Protein AF-A0A6A6LAN2-F1 (afdb_monomer_lite)

Sequence (457 aa):
MIPRRVISSISSLQVLKMYHAGIFADKTREDSVLWEDNMLTEELQCLEHLNELSSTIRGVSNLQSFISTRTSLNCTRVIRLELFTGPQSLNIWWLLNMKNLDFLDIIGEDNPEGLGVDVVMEEIETHDAAGGLGNSMSSRETCFNSLHTLTLTKNLRLRDLTWLILAPNLKKLQVTFNKHIEEIISVEKLDDAQARDENFNPFLKLQYLTLVDLPELKSIYPKALSFPFLEKIILCDCPQLKKLPLNSSSANGGKVEIEAGEQWWKDIEWEDDSTKTTFQPCDVPYLDRYWSLKLANYGVVLCGQMLHLALDGVLDCNPCALPIAACVAFCFDFILRCFIQVLCRKTMDEAKEVVKHILLAKFKGGIPSDQNEKIIKGYANFAIYLIEPMKAFHWGTNVSIENLHQGFTHVFESTFESTEGVAEYVSHPAHVEFANLFLAAVEKVIVIDYKPTAVRL

pLDDT: mean 71.9, std 19.23, range [26.77, 95.69]

Structure (mmCIF, N/CA/C/O backbone):
data_AF-A0A6A6LAN2-F1
#
_entry.id   AF-A0A6A6LAN2-F1
#
loop_
_atom_site.group_PDB
_atom_site.id
_atom_site.type_symbol
_atom_site.label_atom_id
_atom_site.label_alt_id
_atom_site.label_comp_id
_atom_site.label_asym_id
_atom_site.label_entity_id
_atom_site.label_seq_id
_atom_site.pdbx_PDB_ins_code
_atom_site.Cartn_x
_atom_site.Cartn_y
_atom_site.Cartn_z
_atom_site.occupancy
_atom_site.B_iso_or_equiv
_atom_site.auth_seq_id
_atom_site.auth_comp_id
_atom_site.auth_asym_id
_atom_site.auth_atom_id
_atom_site.pdbx_PDB_model_num
ATOM 1 N N . MET A 1 1 ? 12.908 -15.482 -22.866 1.00 60.97 1 MET A N 1
ATOM 2 C CA . MET A 1 1 ? 14.122 -14.681 -23.138 1.00 60.97 1 MET A CA 1
ATOM 3 C C . MET A 1 1 ? 13.828 -13.783 -24.329 1.00 60.97 1 MET A C 1
ATOM 5 O O . MET A 1 1 ? 13.158 -14.258 -25.239 1.00 60.97 1 MET A O 1
ATOM 9 N N . ILE A 1 2 ? 14.256 -12.518 -24.302 1.00 67.69 2 ILE A N 1
ATOM 10 C CA . ILE A 1 2 ? 14.129 -11.593 -25.439 1.00 67.69 2 ILE A CA 1
ATOM 11 C C . ILE A 1 2 ? 15.522 -11.478 -26.068 1.00 67.69 2 ILE A C 1
ATOM 13 O O . ILE A 1 2 ? 16.422 -10.978 -25.390 1.00 67.69 2 ILE A O 1
ATOM 17 N N . PRO A 1 3 ? 15.725 -11.982 -27.300 1.00 72.00 3 PRO A N 1
ATOM 18 C CA . PRO A 1 3 ? 16.990 -11.828 -28.007 1.00 72.00 3 PRO A CA 1
ATOM 19 C C . PRO A 1 3 ? 17.287 -10.363 -28.325 1.00 72.00 3 PRO A C 1
ATOM 21 O O . PRO A 1 3 ? 16.374 -9.546 -28.484 1.00 72.00 3 PRO A O 1
ATOM 24 N N . ARG A 1 4 ? 18.571 -10.052 -28.493 1.00 77.06 4 ARG A N 1
ATOM 25 C CA . ARG A 1 4 ? 19.013 -8.738 -28.963 1.00 77.06 4 ARG A CA 1
ATOM 26 C C . ARG A 1 4 ? 18.413 -8.419 -30.339 1.00 77.06 4 ARG A C 1
ATOM 28 O O . ARG A 1 4 ? 18.132 -9.305 -31.145 1.00 77.06 4 ARG A O 1
ATOM 35 N N . ARG A 1 5 ? 18.244 -7.133 -30.607 1.00 80.38 5 ARG A N 1
ATOM 36 C CA . ARG A 1 5 ? 17.658 -6.490 -31.788 1.00 80.38 5 ARG A CA 1
ATOM 37 C C . ARG A 1 5 ? 16.166 -6.712 -32.004 1.00 80.38 5 ARG A C 1
ATOM 39 O O . ARG A 1 5 ? 15.613 -6.190 -32.966 1.00 80.38 5 ARG A O 1
ATOM 46 N N . VAL A 1 6 ? 15.493 -7.468 -31.137 1.00 84.25 6 VAL A N 1
ATOM 47 C CA . VAL A 1 6 ? 14.056 -7.722 -31.290 1.00 84.25 6 VAL A CA 1
ATOM 48 C C . VAL A 1 6 ? 13.247 -6.473 -30.966 1.00 84.25 6 VAL A C 1
ATOM 50 O O . VAL A 1 6 ? 12.374 -6.110 -31.746 1.00 84.25 6 VAL A O 1
ATOM 53 N N . ILE A 1 7 ? 13.549 -5.790 -29.861 1.00 83.56 7 ILE A N 1
ATOM 54 C CA . ILE A 1 7 ? 12.800 -4.599 -29.441 1.00 83.56 7 ILE A CA 1
ATOM 55 C C . ILE A 1 7 ? 13.065 -3.454 -30.424 1.00 83.56 7 ILE A C 1
ATOM 57 O O . ILE A 1 7 ? 12.125 -2.895 -30.982 1.00 83.56 7 ILE A O 1
ATOM 61 N N . SER A 1 8 ? 14.335 -3.180 -30.717 1.00 84.94 8 SER A N 1
ATOM 62 C CA . SER A 1 8 ? 14.766 -2.138 -31.657 1.00 84.94 8 SER A CA 1
ATOM 63 C C . SER A 1 8 ? 14.310 -2.370 -33.104 1.00 84.94 8 SER A C 1
ATOM 65 O O . SER A 1 8 ? 14.190 -1.406 -33.857 1.00 84.94 8 SER A O 1
ATOM 67 N N . SER A 1 9 ? 13.984 -3.608 -33.506 1.00 86.31 9 SER A N 1
ATOM 68 C CA . SER A 1 9 ? 13.409 -3.879 -34.836 1.00 86.31 9 SER A CA 1
ATOM 69 C C . SER A 1 9 ? 11.991 -3.326 -35.027 1.00 86.31 9 SER A C 1
ATOM 71 O O . SER A 1 9 ? 11.532 -3.190 -36.162 1.00 86.31 9 SER A O 1
ATOM 73 N N . ILE A 1 10 ? 11.296 -2.979 -33.939 1.00 86.81 10 ILE A N 1
ATOM 74 C CA . ILE A 1 10 ? 9.908 -2.510 -33.958 1.00 86.81 10 ILE A CA 1
ATOM 75 C C . ILE A 1 10 ? 9.891 -0.983 -33.813 1.00 86.81 10 ILE A C 1
ATOM 77 O O . ILE A 1 10 ? 9.423 -0.437 -32.819 1.00 86.81 10 ILE A O 1
ATOM 81 N N . SER A 1 11 ? 10.399 -0.263 -34.813 1.00 83.81 11 SER A N 1
ATOM 82 C CA . SER A 1 11 ? 10.561 1.202 -34.753 1.00 83.81 11 SER A CA 1
ATOM 83 C C . SER A 1 11 ? 9.256 1.985 -34.536 1.00 83.81 11 SER A C 1
ATOM 85 O O . SER A 1 11 ? 9.279 3.090 -34.000 1.00 83.81 11 SER A O 1
ATOM 87 N N . SER A 1 12 ? 8.102 1.414 -34.897 1.00 87.06 12 SER A N 1
ATOM 88 C CA . SER A 1 12 ? 6.777 2.010 -34.679 1.00 87.06 12 SER A CA 1
ATOM 89 C C . SER A 1 12 ? 6.185 1.734 -33.289 1.00 87.06 12 SER A C 1
ATOM 91 O O . SER A 1 12 ? 5.010 2.028 -33.062 1.00 87.06 12 SER A O 1
ATOM 93 N N . LEU A 1 13 ? 6.935 1.104 -32.379 1.00 88.75 13 LEU A N 1
ATOM 94 C CA . LEU A 1 13 ? 6.432 0.702 -31.069 1.00 88.75 13 LEU A CA 1
ATOM 95 C C . LEU A 1 13 ? 6.137 1.925 -30.192 1.00 88.75 13 LEU A C 1
ATOM 97 O O . LEU A 1 13 ? 7.026 2.712 -29.880 1.00 88.75 13 LEU A O 1
ATOM 101 N N . GLN A 1 14 ? 4.880 2.052 -29.766 1.00 88.62 14 GLN A N 1
ATOM 102 C CA . GLN A 1 14 ? 4.420 3.161 -28.921 1.00 88.62 14 GLN A CA 1
ATOM 103 C C . GLN A 1 14 ? 4.269 2.780 -27.448 1.00 88.62 14 GLN A C 1
ATOM 105 O O . GLN A 1 14 ? 4.411 3.634 -26.574 1.00 88.62 14 GLN A O 1
ATOM 110 N N . VAL A 1 15 ? 3.981 1.507 -27.172 1.00 89.81 15 VAL A N 1
ATOM 111 C CA . VAL A 1 15 ? 3.736 0.986 -25.826 1.00 89.81 15 VAL A CA 1
ATOM 112 C C . VAL A 1 15 ? 4.553 -0.280 -25.635 1.00 89.81 15 VAL A C 1
ATOM 114 O O . VAL A 1 15 ? 4.394 -1.240 -26.388 1.00 89.81 15 VAL A O 1
ATOM 117 N N . LEU A 1 16 ? 5.397 -0.298 -24.609 1.00 86.50 16 LEU A N 1
ATOM 118 C CA . LEU A 1 16 ? 6.207 -1.452 -24.246 1.00 86.50 16 LEU A CA 1
ATOM 119 C C . LEU A 1 16 ? 6.018 -1.783 -22.767 1.00 86.50 16 LEU A C 1
ATOM 121 O O . LEU A 1 16 ? 6.473 -1.055 -21.885 1.00 86.50 16 LEU A O 1
ATOM 125 N N . LYS A 1 17 ? 5.350 -2.909 -22.493 1.00 85.75 17 LYS A N 1
ATOM 126 C CA . LYS A 1 17 ? 5.075 -3.363 -21.127 1.00 85.75 17 LYS A CA 1
ATOM 127 C C . LYS A 1 17 ? 5.883 -4.602 -20.762 1.00 85.75 17 LYS A C 1
ATOM 129 O O . LYS A 1 17 ? 5.552 -5.707 -21.171 1.00 85.75 17 LYS A O 1
ATOM 134 N N . MET A 1 18 ? 6.936 -4.406 -19.976 1.00 81.06 18 MET A N 1
ATOM 135 C CA . MET A 1 18 ? 7.853 -5.444 -19.489 1.00 81.06 18 MET A CA 1
ATOM 136 C C . MET A 1 18 ? 7.925 -5.507 -17.954 1.00 81.06 18 MET A C 1
ATOM 138 O O . MET A 1 18 ? 8.922 -5.941 -17.378 1.00 81.06 18 MET A O 1
ATOM 142 N N . TYR A 1 19 ? 6.869 -5.082 -17.260 1.00 71.12 19 TYR A N 1
ATOM 143 C CA . TYR A 1 19 ? 6.739 -5.291 -15.817 1.00 71.12 19 TYR A CA 1
ATOM 144 C C . TYR A 1 19 ? 6.696 -6.801 -15.508 1.00 71.12 19 TYR A C 1
ATOM 146 O O . TYR A 1 19 ? 5.945 -7.530 -16.150 1.00 71.12 19 TYR A O 1
ATOM 154 N N . HIS A 1 20 ? 7.514 -7.277 -14.559 1.00 67.25 20 HIS A N 1
ATOM 155 C CA . HIS A 1 20 ? 7.773 -8.705 -14.266 1.00 67.25 20 HIS A CA 1
ATOM 156 C C . HIS A 1 20 ? 8.582 -9.486 -15.321 1.00 67.25 20 HIS A C 1
ATOM 158 O O . HIS A 1 20 ? 8.758 -10.703 -15.187 1.00 67.25 20 HIS A O 1
ATOM 164 N N . ALA A 1 21 ? 9.117 -8.838 -16.358 1.00 64.44 21 ALA A N 1
ATOM 165 C CA . ALA A 1 21 ? 9.914 -9.547 -17.350 1.00 64.44 21 ALA A CA 1
ATOM 166 C C . ALA A 1 21 ? 11.238 -10.065 -16.744 1.00 64.44 21 ALA A C 1
ATOM 168 O O . ALA A 1 21 ? 11.996 -9.336 -16.101 1.00 64.44 21 ALA A O 1
ATOM 169 N N . GLY A 1 22 ? 11.536 -11.350 -16.965 1.00 58.09 22 GLY A N 1
ATOM 170 C CA . GLY A 1 22 ? 12.807 -11.973 -16.569 1.00 58.09 22 GLY A CA 1
ATOM 171 C C . GLY A 1 22 ? 12.880 -12.533 -15.143 1.00 58.09 22 GLY A C 1
ATOM 172 O O . GLY A 1 22 ? 13.925 -13.063 -14.789 1.00 58.09 22 GLY A O 1
ATOM 173 N N . ILE A 1 23 ? 11.794 -12.487 -14.357 1.00 55.34 23 ILE A N 1
ATOM 174 C CA . ILE A 1 23 ? 11.765 -12.958 -12.952 1.00 55.34 23 ILE A CA 1
ATOM 175 C C . ILE A 1 23 ? 12.111 -14.451 -12.797 1.00 55.34 23 ILE A C 1
ATOM 177 O O . ILE A 1 23 ? 12.684 -14.846 -11.789 1.00 55.34 23 ILE A O 1
ATOM 181 N N . PHE A 1 24 ? 11.803 -15.277 -13.801 1.00 48.34 24 PHE A N 1
ATOM 182 C CA . PHE A 1 24 ? 12.062 -16.727 -13.794 1.00 48.34 24 PHE A CA 1
ATOM 183 C C . PHE A 1 24 ? 13.128 -17.164 -14.811 1.00 48.34 24 PHE A C 1
ATOM 185 O O . PHE A 1 24 ? 13.212 -18.341 -15.152 1.00 48.34 24 PHE A O 1
ATOM 192 N N . ALA A 1 25 ? 13.882 -16.222 -15.384 1.00 47.53 25 ALA A N 1
ATOM 193 C CA . ALA A 1 25 ? 14.879 -16.547 -16.397 1.00 47.53 25 ALA A CA 1
ATOM 194 C C . ALA A 1 25 ? 16.178 -17.022 -15.727 1.00 47.53 25 ALA A C 1
ATOM 196 O O . ALA A 1 25 ? 16.702 -16.342 -14.849 1.00 47.53 25 ALA A O 1
ATOM 197 N N . ASP A 1 26 ? 16.663 -18.186 -16.156 1.00 43.47 26 ASP A N 1
ATOM 198 C CA . ASP A 1 26 ? 17.915 -18.807 -15.725 1.00 43.47 26 ASP A CA 1
ATOM 199 C C . ASP A 1 26 ? 19.107 -17.827 -15.833 1.00 43.47 26 ASP A C 1
ATOM 201 O O . ASP A 1 26 ? 19.343 -17.249 -16.897 1.00 43.47 26 ASP A O 1
ATOM 205 N N . LYS A 1 27 ? 19.846 -17.648 -14.725 1.00 49.53 27 LYS A N 1
ATOM 206 C CA . LYS A 1 27 ? 21.052 -16.799 -14.600 1.00 49.53 27 LYS A CA 1
ATOM 207 C C . LYS A 1 27 ? 22.216 -17.254 -15.488 1.00 49.53 27 LYS A C 1
ATOM 209 O O . LYS A 1 27 ? 23.208 -16.543 -15.591 1.00 49.53 27 LYS A O 1
ATOM 214 N N . THR A 1 28 ? 22.134 -18.442 -16.082 1.00 44.25 28 THR A N 1
ATOM 215 C CA . THR A 1 28 ? 23.261 -19.091 -16.769 1.00 44.25 28 THR A CA 1
ATOM 216 C C . THR A 1 28 ? 23.384 -18.765 -18.259 1.00 44.25 28 THR A C 1
ATOM 218 O O . THR A 1 28 ? 24.295 -19.273 -18.909 1.00 44.25 28 THR A O 1
ATOM 221 N N . ARG A 1 29 ? 22.500 -17.934 -18.835 1.00 46.06 29 ARG A N 1
ATOM 222 C CA . ARG A 1 29 ? 22.550 -17.587 -20.267 1.00 46.06 29 ARG A CA 1
ATOM 223 C C . ARG A 1 29 ? 22.794 -16.100 -20.510 1.00 46.06 29 ARG A C 1
ATOM 225 O O . ARG A 1 29 ? 21.891 -15.287 -20.328 1.00 46.06 29 ARG A O 1
ATOM 232 N N . GLU A 1 30 ? 23.996 -15.807 -20.997 1.00 49.59 30 GLU A N 1
ATOM 233 C CA . GLU A 1 30 ? 24.526 -14.466 -21.287 1.00 49.59 30 GLU A CA 1
ATOM 234 C C . GLU A 1 30 ? 23.704 -13.708 -22.365 1.00 49.59 30 GLU A C 1
ATOM 236 O O . GLU A 1 30 ? 23.537 -12.506 -22.275 1.00 49.59 30 GLU A O 1
ATOM 241 N N . ASP A 1 31 ? 22.993 -14.373 -23.283 1.00 50.72 31 ASP A N 1
ATOM 242 C CA . ASP A 1 31 ? 22.358 -13.704 -24.445 1.00 50.72 31 ASP A CA 1
ATOM 243 C C . ASP A 1 31 ? 20.971 -13.034 -24.224 1.00 50.72 31 ASP A C 1
ATOM 245 O O . ASP A 1 31 ? 20.177 -12.895 -25.165 1.00 50.72 31 ASP A O 1
ATOM 249 N N . SER A 1 32 ? 20.594 -12.657 -22.998 1.00 56.25 32 SER A N 1
ATOM 250 C CA . SER A 1 32 ? 19.271 -12.066 -22.716 1.00 56.25 32 SER A CA 1
ATOM 251 C C . SER A 1 32 ? 19.343 -10.567 -22.431 1.00 56.25 32 SER A C 1
ATOM 253 O O . SER A 1 32 ? 19.933 -10.149 -21.439 1.00 56.25 32 SER A O 1
ATOM 255 N N . VAL A 1 33 ? 18.571 -9.775 -23.191 1.00 58.28 33 VAL A N 1
ATOM 256 C CA . VAL A 1 33 ? 18.427 -8.306 -23.040 1.00 58.28 33 VAL A CA 1
ATOM 257 C C . VAL A 1 33 ? 18.047 -7.867 -21.613 1.00 58.28 33 VAL A C 1
ATOM 259 O O . VAL A 1 33 ? 18.281 -6.731 -21.218 1.00 58.28 33 VAL A O 1
ATOM 262 N N . LEU A 1 34 ? 17.444 -8.768 -20.832 1.00 59.12 34 LEU A N 1
ATOM 263 C CA . LEU A 1 34 ? 16.975 -8.520 -19.463 1.00 59.12 34 LEU A CA 1
ATOM 264 C C . LEU A 1 34 ? 18.003 -8.845 -18.357 1.00 59.12 34 LEU A C 1
ATOM 266 O O . LEU A 1 34 ? 17.667 -8.687 -17.181 1.00 59.12 34 LEU A O 1
ATOM 270 N N . TRP A 1 35 ? 19.177 -9.377 -18.710 1.00 56.53 35 TRP A N 1
ATOM 271 C CA . TRP A 1 35 ? 20.196 -9.863 -17.766 1.00 56.53 35 TRP A CA 1
ATOM 272 C C . TRP A 1 35 ? 21.576 -9.254 -17.998 1.00 56.53 35 TRP A C 1
ATOM 274 O O . TRP A 1 35 ? 22.286 -9.022 -17.026 1.00 56.53 35 TRP A O 1
ATOM 284 N N . GLU A 1 36 ? 21.942 -8.976 -19.248 1.00 60.91 36 GLU A N 1
ATOM 285 C CA . GLU A 1 36 ? 23.180 -8.260 -19.544 1.00 60.91 36 GLU A CA 1
ATOM 286 C C . GLU A 1 36 ? 23.041 -6.762 -19.265 1.00 60.91 36 GLU A C 1
ATOM 288 O O . GLU A 1 36 ? 22.057 -6.119 -19.656 1.00 60.91 36 GLU A O 1
ATOM 293 N N . ASP A 1 37 ? 24.061 -6.208 -18.611 1.00 59.22 37 ASP A N 1
ATOM 294 C CA . ASP A 1 37 ? 24.141 -4.788 -18.300 1.00 59.22 37 ASP A CA 1
ATOM 295 C C . ASP A 1 37 ? 23.980 -3.947 -19.575 1.00 59.22 37 ASP A C 1
ATOM 297 O O . ASP A 1 37 ? 24.558 -4.233 -20.624 1.00 59.22 37 ASP A O 1
ATOM 301 N N . ASN A 1 38 ? 23.188 -2.879 -19.483 1.00 64.00 38 ASN A N 1
ATOM 302 C CA . ASN A 1 38 ? 22.954 -1.890 -20.547 1.00 64.00 38 ASN A CA 1
ATOM 303 C C . ASN A 1 38 ? 22.250 -2.382 -21.828 1.00 64.00 38 ASN A C 1
ATOM 305 O O . ASN A 1 38 ? 21.823 -1.537 -22.613 1.00 64.00 38 ASN A O 1
ATOM 309 N N . MET A 1 39 ? 22.041 -3.686 -22.042 1.00 70.94 39 MET A N 1
ATOM 310 C CA . MET A 1 39 ? 21.396 -4.206 -23.261 1.00 70.94 39 MET A CA 1
ATOM 311 C C . MET A 1 39 ? 19.983 -3.655 -23.466 1.00 70.94 39 MET A C 1
ATOM 313 O O . MET A 1 39 ? 19.618 -3.237 -24.565 1.00 70.94 39 MET A O 1
ATOM 317 N N . LEU A 1 40 ? 19.175 -3.622 -22.403 1.00 75.38 40 LEU A N 1
ATOM 318 C CA . LEU A 1 40 ? 17.833 -3.049 -22.475 1.00 75.38 40 LEU A CA 1
ATOM 319 C C . LEU A 1 40 ? 17.881 -1.561 -22.839 1.00 75.38 40 LEU A C 1
ATOM 321 O O . LEU A 1 40 ? 17.081 -1.089 -23.643 1.00 75.38 40 LEU A O 1
ATOM 325 N N . THR A 1 41 ? 18.832 -0.832 -22.261 1.00 76.62 41 THR A N 1
ATOM 326 C CA . THR A 1 41 ? 19.043 0.588 -22.537 1.00 76.62 41 THR A CA 1
ATOM 327 C C . THR A 1 41 ? 19.373 0.817 -24.015 1.00 76.62 41 THR A C 1
ATOM 329 O O . THR A 1 41 ? 18.794 1.710 -24.629 1.00 76.62 41 THR A O 1
ATOM 332 N N . GLU A 1 42 ? 20.241 -0.008 -24.607 1.00 80.31 42 GLU A N 1
ATOM 333 C CA . GLU A 1 42 ? 20.589 0.059 -26.034 1.00 80.31 42 GLU A CA 1
ATOM 334 C C . GLU A 1 42 ? 19.377 -0.185 -26.945 1.00 80.31 42 GLU A C 1
ATOM 336 O O . GLU A 1 42 ? 19.156 0.568 -27.892 1.00 80.31 42 GLU A O 1
ATOM 341 N N . GLU A 1 43 ? 18.552 -1.193 -26.648 1.00 82.00 43 GLU A N 1
ATOM 342 C CA . GLU A 1 43 ? 17.347 -1.486 -27.436 1.00 82.00 43 GLU A CA 1
ATOM 343 C C . GLU A 1 43 ? 16.325 -0.339 -27.398 1.00 82.00 43 GLU A C 1
ATOM 345 O O . GLU A 1 43 ? 15.712 -0.008 -28.415 1.00 82.00 43 GLU A O 1
ATOM 350 N N . LEU A 1 44 ? 16.133 0.267 -26.222 1.00 83.06 44 LEU A N 1
ATOM 351 C CA . LEU A 1 44 ? 15.155 1.336 -26.008 1.00 83.06 44 LEU A CA 1
ATOM 352 C C . LEU A 1 44 ? 15.562 2.658 -26.669 1.00 83.06 44 LEU A C 1
ATOM 354 O O . LEU A 1 44 ? 14.692 3.459 -27.012 1.00 83.06 44 LEU A O 1
ATOM 358 N N . GLN A 1 45 ? 16.859 2.908 -26.868 1.00 82.00 45 GLN A N 1
ATOM 359 C CA . GLN A 1 45 ? 17.340 4.110 -27.563 1.00 82.00 45 GLN A CA 1
ATOM 360 C C . GLN A 1 45 ? 16.914 4.152 -29.035 1.00 82.00 45 GLN A C 1
ATOM 362 O O . GLN A 1 45 ? 16.752 5.237 -29.587 1.00 82.00 45 GLN A O 1
ATOM 367 N N . CYS A 1 46 ? 16.699 2.995 -29.666 1.00 81.62 46 CYS A N 1
ATOM 368 C CA . CYS A 1 46 ? 16.279 2.910 -31.064 1.00 81.62 46 CYS A CA 1
ATOM 369 C C . CYS A 1 46 ? 14.780 3.192 -31.281 1.00 81.62 46 CYS A C 1
ATOM 371 O O . CYS A 1 46 ? 14.330 3.246 -32.425 1.00 81.62 46 CYS A O 1
ATOM 373 N N . LEU A 1 47 ? 13.992 3.342 -30.211 1.00 83.19 47 LEU A N 1
ATOM 374 C CA . LEU A 1 47 ? 12.542 3.518 -30.286 1.00 83.19 47 LEU A CA 1
ATOM 375 C C . LEU A 1 47 ? 12.146 4.997 -30.196 1.00 83.19 47 LEU A C 1
ATOM 377 O O . LEU A 1 47 ? 11.877 5.525 -29.119 1.00 83.19 47 LEU A O 1
ATOM 381 N N . GLU A 1 48 ? 12.057 5.665 -31.345 1.00 82.94 48 GLU A N 1
ATOM 382 C CA . GLU A 1 48 ? 11.739 7.101 -31.424 1.00 82.94 48 GLU A CA 1
ATOM 383 C C . GLU A 1 48 ? 10.272 7.441 -31.093 1.00 82.94 48 GLU A C 1
ATOM 385 O O . GLU A 1 48 ? 9.961 8.581 -30.746 1.00 82.94 48 GLU A O 1
ATOM 390 N N . HIS A 1 49 ? 9.360 6.466 -31.183 1.00 85.25 49 HIS A N 1
ATOM 391 C CA . HIS A 1 49 ? 7.915 6.662 -30.992 1.00 85.25 49 HIS A CA 1
ATOM 392 C C . HIS A 1 49 ? 7.370 6.111 -29.668 1.00 85.25 49 HIS A C 1
ATOM 394 O O . HIS A 1 49 ? 6.152 6.093 -29.467 1.00 85.25 49 HIS A O 1
ATOM 400 N N . LEU A 1 50 ? 8.248 5.658 -28.770 1.00 85.44 50 LEU A N 1
ATOM 401 C CA . LEU A 1 50 ? 7.840 5.050 -27.510 1.00 85.44 50 LEU A CA 1
ATOM 402 C C . LEU A 1 50 ? 7.270 6.108 -26.554 1.00 85.44 50 LEU A C 1
ATOM 404 O O . LEU A 1 50 ? 7.974 7.018 -26.121 1.00 85.44 50 LEU A O 1
ATOM 408 N N . ASN A 1 51 ? 5.999 5.951 -26.189 1.00 86.81 51 ASN A N 1
ATOM 409 C CA . ASN A 1 51 ? 5.257 6.880 -25.332 1.00 86.81 51 ASN A CA 1
ATOM 410 C C . ASN A 1 51 ? 4.971 6.308 -23.939 1.00 86.81 51 ASN A C 1
ATOM 412 O O . ASN A 1 51 ? 4.804 7.067 -22.984 1.00 86.81 51 ASN A O 1
ATOM 416 N N . GLU A 1 52 ? 4.913 4.981 -23.818 1.00 89.75 52 GLU A N 1
ATOM 417 C CA . GLU A 1 52 ? 4.643 4.287 -22.561 1.00 89.75 52 GLU A CA 1
ATOM 418 C C . GLU A 1 52 ? 5.596 3.107 -22.378 1.00 89.75 52 GLU A C 1
ATOM 420 O O . GLU A 1 52 ? 5.644 2.194 -23.205 1.00 89.75 52 GLU A O 1
ATOM 425 N N . LEU A 1 53 ? 6.322 3.118 -21.261 1.00 89.19 53 LEU A N 1
ATOM 426 C CA . LEU A 1 53 ? 7.238 2.060 -20.858 1.00 89.19 53 LEU A CA 1
ATOM 427 C C . LEU A 1 53 ? 6.935 1.598 -19.428 1.00 89.19 53 LEU A C 1
ATOM 429 O O . LEU A 1 53 ? 6.858 2.407 -18.501 1.00 89.19 53 LEU A O 1
ATOM 433 N N . SER A 1 54 ? 6.811 0.282 -19.245 1.00 87.44 54 SER A N 1
ATOM 434 C CA . SER A 1 54 ? 6.935 -0.363 -17.933 1.00 87.44 54 SER A CA 1
ATOM 435 C C . SER A 1 54 ? 8.112 -1.327 -17.954 1.00 87.44 54 SER A C 1
ATOM 437 O O . SER A 1 54 ? 8.153 -2.179 -18.845 1.00 87.44 54 SER A O 1
ATOM 439 N N . SER A 1 55 ? 9.018 -1.264 -16.983 1.00 85.12 55 SER A N 1
ATOM 440 C CA . SER A 1 55 ? 10.196 -2.137 -16.970 1.00 85.12 55 SER A CA 1
ATOM 441 C C . SER A 1 55 ? 10.557 -2.653 -15.579 1.00 85.12 55 SER A C 1
ATOM 443 O O . SER A 1 55 ? 10.126 -2.118 -14.560 1.00 85.12 55 SER A O 1
ATOM 445 N N . THR A 1 56 ? 11.344 -3.727 -15.548 1.00 83.00 56 THR A N 1
ATOM 446 C CA . THR A 1 56 ? 12.002 -4.264 -14.353 1.00 83.00 56 THR A CA 1
ATOM 447 C C . THR A 1 56 ? 13.510 -4.103 -14.526 1.00 83.00 56 THR A C 1
ATOM 449 O O . THR A 1 56 ? 14.073 -4.604 -15.496 1.00 83.00 56 THR A O 1
ATOM 452 N N . ILE A 1 57 ? 14.146 -3.383 -13.606 1.00 82.75 57 ILE A N 1
ATOM 453 C CA . ILE A 1 57 ? 15.575 -3.068 -13.605 1.00 82.75 57 ILE A CA 1
ATOM 454 C C . ILE A 1 57 ? 16.215 -3.794 -12.424 1.00 82.75 57 ILE A C 1
ATOM 456 O O . ILE A 1 57 ? 15.738 -3.685 -11.295 1.00 82.75 57 ILE A O 1
ATOM 460 N N . ARG A 1 58 ? 17.292 -4.536 -12.686 1.00 80.31 58 ARG A N 1
ATOM 461 C CA . ARG A 1 58 ? 18.015 -5.309 -11.670 1.00 80.31 58 ARG A CA 1
ATOM 462 C C . ARG A 1 58 ? 19.324 -4.619 -11.322 1.00 80.31 58 ARG A C 1
ATOM 464 O O . ARG A 1 58 ? 20.188 -4.486 -12.183 1.00 80.31 58 ARG A O 1
ATOM 471 N N . GLY A 1 59 ? 19.462 -4.213 -10.066 1.00 79.56 59 GLY A N 1
ATOM 472 C CA . GLY A 1 59 ? 20.645 -3.529 -9.552 1.00 79.56 59 GLY A CA 1
ATOM 473 C C . GLY A 1 59 ? 20.698 -2.028 -9.856 1.00 79.56 59 GLY A C 1
ATOM 474 O O . GLY A 1 59 ? 20.093 -1.514 -10.800 1.00 79.56 59 GLY A O 1
ATOM 475 N N . VAL A 1 60 ? 21.463 -1.322 -9.026 1.00 81.38 60 VAL A N 1
ATOM 476 C CA . VAL A 1 60 ? 21.619 0.139 -9.054 1.00 81.38 60 VAL A CA 1
ATOM 477 C C . VAL A 1 60 ? 22.388 0.609 -10.299 1.00 81.38 60 VAL A C 1
ATOM 479 O O . VAL A 1 60 ? 22.001 1.602 -10.913 1.00 81.38 60 VAL A O 1
ATOM 482 N N . SER A 1 61 ? 23.415 -0.124 -10.742 1.00 80.62 61 SER A N 1
ATOM 483 C CA . SER A 1 61 ? 24.204 0.223 -11.940 1.00 80.62 61 SER A CA 1
ATOM 484 C C . SER A 1 61 ? 23.358 0.240 -13.220 1.00 80.62 61 SER A C 1
ATOM 486 O O . SER A 1 61 ? 23.465 1.152 -14.041 1.00 80.62 61 SER A O 1
ATOM 488 N N . ASN A 1 62 ? 22.445 -0.725 -13.362 1.00 80.62 62 ASN A N 1
ATOM 489 C CA . ASN A 1 62 ? 21.539 -0.790 -14.508 1.00 80.62 62 ASN A CA 1
ATOM 490 C C . ASN A 1 62 ? 20.505 0.332 -14.490 1.00 80.62 62 ASN A C 1
ATOM 492 O O . ASN A 1 62 ? 20.140 0.846 -15.548 1.00 80.62 62 ASN A O 1
ATOM 496 N N . LEU A 1 63 ? 20.084 0.773 -13.302 1.00 84.94 63 LEU A N 1
ATOM 497 C CA . LEU A 1 63 ? 19.253 1.963 -13.179 1.00 84.94 63 LEU A CA 1
ATOM 498 C C . LEU A 1 63 ? 19.994 3.211 -13.673 1.00 84.94 63 LEU A C 1
ATOM 500 O O . LEU A 1 63 ? 19.416 3.968 -14.444 1.00 84.94 63 LEU A O 1
ATOM 504 N N . GLN A 1 64 ? 21.263 3.408 -13.299 1.00 82.50 64 GLN A N 1
ATOM 505 C CA . GLN A 1 64 ? 22.057 4.560 -13.757 1.00 82.50 64 GLN A CA 1
ATOM 506 C C . GLN A 1 64 ? 22.183 4.617 -15.286 1.00 82.50 64 GLN A C 1
ATOM 508 O O . GLN A 1 64 ? 22.024 5.674 -15.899 1.00 82.50 64 GLN A O 1
ATOM 513 N N . SER A 1 65 ? 22.417 3.474 -15.925 1.00 81.75 65 SER A N 1
ATOM 514 C CA . SER A 1 65 ? 22.415 3.384 -17.386 1.00 81.75 65 SER A CA 1
ATOM 515 C C . SER A 1 65 ? 21.044 3.697 -17.983 1.00 81.75 65 SER A C 1
ATOM 517 O O . SER A 1 65 ? 20.927 4.510 -18.901 1.00 81.75 65 SER A O 1
ATOM 519 N N . PHE A 1 66 ? 19.988 3.112 -17.416 1.00 83.50 66 PHE A N 1
ATOM 520 C CA . PHE A 1 66 ? 18.616 3.307 -17.871 1.00 83.50 66 PHE A CA 1
ATOM 521 C C . PHE A 1 66 ? 18.206 4.788 -17.836 1.00 83.50 66 PHE A C 1
ATOM 523 O O . PHE A 1 66 ? 17.740 5.328 -18.843 1.00 83.50 66 PHE A O 1
ATOM 530 N N . ILE A 1 67 ? 18.444 5.480 -16.716 1.00 82.19 67 ILE A N 1
ATOM 531 C CA . ILE A 1 67 ? 18.094 6.902 -16.549 1.00 82.19 67 ILE A CA 1
ATOM 532 C C . ILE A 1 67 ? 18.952 7.847 -17.396 1.00 82.19 67 ILE A C 1
ATOM 534 O O . ILE A 1 67 ? 18.529 8.969 -17.662 1.00 82.19 67 ILE A O 1
ATOM 538 N N . SER A 1 68 ? 20.132 7.411 -17.849 1.00 77.44 68 SER A N 1
ATOM 539 C CA . SER A 1 68 ? 21.009 8.222 -18.706 1.00 77.44 68 SER A CA 1
ATOM 540 C C . SER A 1 68 ? 20.419 8.441 -20.106 1.00 77.44 68 SER A C 1
ATOM 542 O O . SER A 1 68 ? 20.898 9.281 -20.868 1.00 77.44 68 SER A O 1
ATOM 544 N N . THR A 1 69 ? 19.355 7.714 -20.462 1.00 72.94 69 THR A N 1
ATOM 545 C CA . THR A 1 69 ? 18.690 7.835 -21.762 1.00 72.94 69 THR A CA 1
ATOM 546 C C . THR A 1 69 ? 17.460 8.731 -21.718 1.00 72.94 69 THR A C 1
ATOM 548 O O . THR A 1 69 ? 16.541 8.558 -20.918 1.00 72.94 69 THR A O 1
ATOM 551 N N . ARG A 1 70 ? 17.402 9.686 -22.652 1.00 66.56 70 ARG A N 1
ATOM 552 C CA . ARG A 1 70 ? 16.301 10.655 -22.736 1.00 66.56 70 ARG A CA 1
ATOM 553 C C . ARG A 1 70 ? 14.951 10.004 -23.054 1.00 66.56 70 ARG A C 1
ATOM 555 O O . ARG A 1 70 ? 13.924 10.492 -22.587 1.00 66.56 70 ARG A O 1
ATOM 562 N N . THR A 1 71 ? 14.947 8.927 -23.841 1.00 65.00 71 THR A N 1
ATOM 563 C CA . THR A 1 71 ? 13.740 8.148 -24.161 1.00 65.00 71 THR A CA 1
ATOM 564 C C . THR A 1 71 ? 13.128 7.571 -22.887 1.00 65.00 71 THR A C 1
ATOM 566 O O . THR A 1 71 ? 11.968 7.857 -22.594 1.00 65.00 71 THR A O 1
ATOM 569 N N . SER A 1 72 ? 13.929 6.888 -22.066 1.00 68.69 72 SER A N 1
ATOM 570 C CA . SER A 1 72 ? 13.484 6.270 -20.812 1.00 68.69 72 SER A CA 1
ATOM 571 C C . SER A 1 72 ? 12.934 7.282 -19.804 1.00 68.69 72 SER A C 1
ATOM 573 O O . SER A 1 72 ? 11.932 7.007 -19.154 1.00 68.69 72 SER A O 1
ATOM 575 N N . LEU A 1 73 ? 13.503 8.486 -19.698 1.00 72.69 73 LEU A N 1
ATOM 576 C CA . LEU A 1 73 ? 12.995 9.506 -18.767 1.00 72.69 73 LEU A CA 1
ATOM 577 C C . LEU A 1 73 ? 11.583 10.010 -19.116 1.00 72.69 73 LEU A C 1
ATOM 579 O O . LEU A 1 73 ? 10.796 10.323 -18.222 1.00 72.69 73 LEU A O 1
ATOM 583 N N . ASN A 1 74 ? 11.250 10.087 -20.407 1.00 77.81 74 ASN A N 1
ATOM 584 C CA . ASN A 1 74 ? 10.002 10.702 -20.859 1.00 77.81 74 ASN A CA 1
ATOM 585 C C . ASN A 1 74 ? 8.840 9.711 -20.974 1.00 77.81 74 ASN A C 1
ATOM 587 O O . ASN A 1 74 ? 7.700 10.095 -20.710 1.00 77.81 74 ASN A O 1
ATOM 591 N N . CYS A 1 75 ? 9.099 8.466 -21.380 1.00 83.81 75 CYS A N 1
ATOM 592 C CA . CYS A 1 75 ? 8.045 7.481 -21.634 1.00 83.81 75 CYS A CA 1
ATOM 593 C C . CYS A 1 75 ? 7.780 6.537 -20.454 1.00 83.81 75 CYS A C 1
ATOM 595 O O . CYS A 1 75 ? 6.755 5.850 -20.439 1.00 83.81 75 CYS A O 1
ATOM 597 N N . THR A 1 76 ? 8.672 6.486 -19.458 1.00 87.25 76 THR A N 1
ATOM 598 C CA . THR A 1 76 ? 8.520 5.543 -18.347 1.00 87.25 76 THR A CA 1
ATOM 599 C C . THR A 1 76 ? 7.365 5.923 -17.433 1.00 87.25 76 THR A C 1
ATOM 601 O O . THR A 1 76 ? 7.311 7.023 -16.883 1.00 87.25 76 THR A O 1
ATOM 604 N N . ARG A 1 77 ? 6.448 4.967 -17.278 1.00 89.12 77 ARG A N 1
ATOM 605 C CA . ARG A 1 77 ? 5.321 5.009 -16.347 1.00 89.12 77 ARG A CA 1
ATOM 606 C C . ARG A 1 77 ? 5.630 4.163 -15.122 1.00 89.12 77 ARG A C 1
ATOM 608 O O . ARG A 1 77 ? 5.680 4.688 -14.018 1.00 89.12 77 ARG A O 1
ATOM 615 N N . VAL A 1 78 ? 5.976 2.895 -15.330 1.00 88.81 78 VAL A N 1
ATOM 616 C CA . VAL A 1 78 ? 6.165 1.937 -14.234 1.00 88.81 78 VAL A CA 1
ATOM 617 C C . VAL A 1 78 ? 7.607 1.449 -14.180 1.00 88.81 78 VAL A C 1
ATOM 619 O O . VAL A 1 78 ? 8.134 0.936 -15.171 1.00 88.81 78 VAL A O 1
ATOM 622 N N . ILE A 1 79 ? 8.219 1.517 -13.001 1.00 89.00 79 ILE A N 1
ATOM 623 C CA . ILE A 1 79 ? 9.517 0.896 -12.735 1.00 89.00 79 ILE A CA 1
ATOM 624 C C . ILE A 1 79 ? 9.392 -0.067 -11.569 1.00 89.00 79 ILE A C 1
ATOM 626 O O . ILE A 1 79 ? 8.951 0.310 -10.486 1.00 89.00 79 ILE A O 1
ATOM 630 N N . ARG A 1 80 ? 9.871 -1.293 -11.783 1.00 86.19 80 ARG A N 1
ATOM 631 C CA . ARG A 1 80 ? 10.293 -2.180 -10.703 1.00 86.19 80 ARG A CA 1
ATOM 632 C C . ARG A 1 80 ? 11.813 -2.175 -10.586 1.00 86.19 80 ARG A C 1
ATOM 634 O O . ARG A 1 80 ? 12.489 -2.418 -11.581 1.00 86.19 80 ARG A O 1
ATOM 641 N N . LEU A 1 81 ? 12.329 -1.970 -9.383 1.00 86.75 81 LEU A N 1
ATOM 642 C CA . LEU A 1 81 ? 13.734 -2.112 -9.023 1.00 86.75 81 LEU A CA 1
ATOM 643 C C . LEU A 1 81 ? 13.918 -3.383 -8.195 1.00 86.75 81 LEU A C 1
ATOM 645 O O . LEU A 1 81 ? 13.304 -3.536 -7.147 1.00 86.75 81 LEU A O 1
ATOM 649 N N . GLU A 1 82 ? 14.769 -4.281 -8.668 1.00 81.62 82 GLU A N 1
ATOM 650 C CA . GLU A 1 82 ? 15.146 -5.531 -8.007 1.00 81.62 82 GLU A CA 1
ATOM 651 C C . GLU A 1 82 ? 16.612 -5.423 -7.563 1.00 81.62 82 GLU A C 1
ATOM 653 O O . GLU A 1 82 ? 17.529 -5.480 -8.384 1.00 81.62 82 GLU A O 1
ATOM 658 N N . LEU A 1 83 ? 16.851 -5.207 -6.270 1.00 76.69 83 LEU A N 1
ATOM 659 C CA . LEU A 1 83 ? 18.162 -4.845 -5.724 1.00 76.69 83 LEU A CA 1
ATOM 660 C C . LEU A 1 83 ? 18.745 -6.021 -4.918 1.00 76.69 83 LEU A C 1
ATOM 662 O O . LEU A 1 83 ? 18.721 -6.027 -3.691 1.00 76.69 83 LEU A O 1
ATOM 666 N N . PHE A 1 84 ? 19.235 -7.043 -5.630 1.00 67.62 84 PHE A N 1
ATOM 667 C CA . PHE A 1 84 ? 19.662 -8.335 -5.060 1.00 67.62 84 PHE A CA 1
ATOM 668 C C . PHE A 1 84 ? 21.188 -8.541 -4.962 1.00 67.62 84 PHE A C 1
ATOM 670 O O . PHE A 1 84 ? 21.631 -9.656 -4.700 1.00 67.62 84 PHE A O 1
ATOM 677 N N . THR A 1 85 ? 22.015 -7.530 -5.251 1.00 57.72 85 THR A N 1
ATOM 678 C CA . THR A 1 85 ? 23.474 -7.713 -5.400 1.00 57.72 85 THR A CA 1
ATOM 679 C C . THR A 1 85 ? 24.298 -6.679 -4.631 1.00 57.72 85 THR A C 1
ATOM 681 O O . THR A 1 85 ? 24.457 -5.557 -5.104 1.00 57.72 85 THR A O 1
ATOM 684 N N . GLY A 1 86 ? 24.915 -7.094 -3.520 1.00 56.56 86 GLY A N 1
ATOM 685 C CA . GLY A 1 86 ? 25.985 -6.366 -2.815 1.00 56.56 86 GLY A CA 1
ATOM 686 C C . GLY A 1 86 ? 25.565 -5.064 -2.107 1.00 56.56 86 GLY A C 1
ATOM 687 O O . GLY A 1 86 ? 24.439 -4.602 -2.277 1.00 56.56 86 GLY A O 1
ATOM 688 N N . PRO A 1 87 ? 26.469 -4.448 -1.314 1.00 56.75 87 PRO A N 1
ATOM 689 C CA . PRO A 1 87 ? 26.214 -3.156 -0.686 1.00 56.75 87 PRO A CA 1
ATOM 690 C C . PRO A 1 87 ? 26.156 -2.078 -1.773 1.00 56.75 87 PRO A C 1
ATOM 692 O O . PRO A 1 87 ? 27.181 -1.611 -2.267 1.00 56.75 87 PRO A O 1
ATOM 695 N N . GLN A 1 88 ? 24.944 -1.723 -2.182 1.00 68.31 88 GLN A N 1
ATOM 696 C CA . GLN A 1 88 ? 24.673 -0.645 -3.124 1.00 68.31 88 GLN A CA 1
ATOM 697 C C . GLN A 1 88 ? 23.878 0.441 -2.401 1.00 68.31 88 GLN A C 1
ATOM 699 O O . GLN A 1 88 ? 23.067 0.136 -1.524 1.00 68.31 88 GLN A O 1
ATOM 704 N N . SER A 1 89 ? 24.101 1.699 -2.779 1.00 80.06 89 SER A N 1
ATOM 705 C CA . SER A 1 89 ? 23.258 2.813 -2.363 1.00 80.06 89 SER A CA 1
ATOM 706 C C . SER A 1 89 ? 22.362 3.242 -3.525 1.00 80.06 89 SER A C 1
ATOM 708 O O . SER A 1 89 ? 22.834 3.629 -4.594 1.00 80.06 89 SER A O 1
ATOM 710 N N . LEU A 1 90 ? 21.047 3.144 -3.341 1.00 83.06 90 LEU A N 1
ATOM 711 C CA . LEU A 1 90 ? 20.073 3.700 -4.270 1.00 83.06 90 LEU A CA 1
ATOM 712 C C . LEU A 1 90 ? 19.820 5.153 -3.885 1.00 83.06 90 LEU A C 1
ATOM 714 O O . LEU A 1 90 ? 19.213 5.416 -2.849 1.00 83.06 90 LEU A O 1
ATOM 718 N N . ASN A 1 91 ? 20.224 6.086 -4.741 1.00 84.19 91 ASN A N 1
ATOM 719 C CA . ASN A 1 91 ? 19.837 7.479 -4.585 1.00 84.19 91 ASN A CA 1
ATOM 720 C C . ASN A 1 91 ? 18.501 7.740 -5.296 1.00 84.19 91 ASN A C 1
ATOM 722 O O . ASN A 1 91 ? 18.409 7.681 -6.523 1.00 84.19 91 ASN A O 1
ATOM 726 N N . ILE A 1 92 ? 17.460 8.056 -4.524 1.00 83.12 92 ILE A N 1
ATOM 727 C CA . ILE A 1 92 ? 16.112 8.321 -5.054 1.00 83.12 92 ILE A CA 1
ATOM 728 C C . ILE A 1 92 ? 16.075 9.577 -5.947 1.00 83.12 92 ILE A C 1
ATOM 730 O O . ILE A 1 92 ? 15.227 9.669 -6.837 1.00 83.12 92 ILE A O 1
ATOM 734 N N . TRP A 1 93 ? 17.030 10.505 -5.793 1.00 80.25 93 TRP A N 1
ATOM 735 C CA . TRP A 1 93 ? 17.138 11.728 -6.604 1.00 80.25 93 TRP A CA 1
ATOM 736 C C . TRP A 1 93 ? 17.273 11.437 -8.107 1.00 80.25 93 TRP A C 1
ATOM 738 O O . TRP A 1 93 ? 16.827 12.209 -8.953 1.00 80.25 93 TRP A O 1
ATOM 748 N N . TRP A 1 94 ? 17.818 10.274 -8.460 1.00 80.69 94 TRP A N 1
ATOM 749 C CA . TRP A 1 94 ? 17.966 9.823 -9.844 1.00 80.69 94 TRP A CA 1
ATOM 750 C C . TRP A 1 94 ? 16.642 9.645 -10.591 1.00 80.69 94 TRP A C 1
ATOM 752 O O . TRP A 1 94 ? 16.605 9.727 -11.818 1.00 80.69 94 TRP A O 1
ATOM 762 N N . LEU A 1 95 ? 15.549 9.414 -9.864 1.00 83.50 95 LEU A N 1
ATOM 763 C CA . LEU A 1 95 ? 14.225 9.194 -10.441 1.00 83.50 95 LEU A CA 1
ATOM 764 C C . LEU A 1 95 ? 13.446 10.501 -10.657 1.00 83.50 95 LEU A C 1
ATOM 766 O O . LEU A 1 95 ? 12.405 10.480 -11.310 1.00 83.50 95 LEU A O 1
ATOM 770 N N . LEU A 1 96 ? 13.939 11.646 -10.168 1.00 76.50 96 LEU A N 1
ATOM 771 C CA . LEU A 1 96 ? 13.221 12.928 -10.237 1.00 76.50 96 LEU A CA 1
ATOM 772 C C . LEU A 1 96 ? 12.915 13.391 -11.659 1.00 76.50 96 LEU A C 1
ATOM 774 O O . LEU A 1 96 ? 11.868 13.985 -11.916 1.00 76.50 96 LEU A O 1
ATOM 778 N N . ASN A 1 97 ? 13.816 13.100 -12.597 1.00 75.00 97 ASN A N 1
ATOM 779 C CA . ASN A 1 97 ? 13.658 13.504 -13.991 1.00 75.00 97 ASN A CA 1
ATOM 780 C C . ASN A 1 97 ? 12.557 12.715 -14.725 1.00 75.00 97 ASN A C 1
ATOM 782 O O . ASN A 1 97 ? 12.170 13.092 -15.833 1.00 75.00 97 ASN A O 1
ATOM 786 N N . MET A 1 98 ? 12.010 11.658 -14.115 1.00 82.44 98 MET A N 1
ATOM 787 C CA . MET A 1 98 ? 10.917 10.868 -14.679 1.00 82.44 98 MET A CA 1
ATOM 788 C C . MET A 1 98 ? 9.565 11.523 -14.399 1.00 82.44 98 MET A C 1
ATOM 790 O O . MET A 1 98 ? 8.798 11.109 -13.530 1.00 82.44 98 MET A O 1
ATOM 794 N N . LYS A 1 99 ? 9.237 12.550 -15.187 1.00 81.31 99 LYS A N 1
ATOM 795 C CA . LYS A 1 99 ? 8.014 13.362 -15.015 1.00 81.31 99 LYS A CA 1
ATOM 796 C C . LYS A 1 99 ? 6.713 12.553 -15.064 1.00 81.31 99 LYS A C 1
ATOM 798 O O . LYS A 1 99 ? 5.692 12.991 -14.537 1.00 81.31 99 LYS A O 1
ATOM 803 N N . ASN A 1 100 ? 6.748 11.396 -15.718 1.00 87.69 100 ASN A N 1
ATOM 804 C CA . ASN A 1 100 ? 5.597 10.558 -16.031 1.00 87.69 100 ASN A CA 1
ATOM 805 C C . ASN A 1 100 ? 5.489 9.285 -15.177 1.00 87.69 100 ASN A C 1
ATOM 807 O O . ASN A 1 100 ? 4.536 8.532 -15.384 1.00 87.69 100 ASN A O 1
ATOM 811 N N . LEU A 1 101 ? 6.416 9.072 -14.234 1.00 90.50 101 LEU A N 1
ATOM 812 C CA . LEU A 1 101 ? 6.457 7.889 -13.374 1.00 90.50 101 LEU A CA 1
ATOM 813 C C . LEU A 1 101 ? 5.197 7.823 -12.500 1.00 90.50 101 LEU A C 1
ATOM 815 O O . LEU A 1 101 ? 4.975 8.718 -11.687 1.00 90.50 101 LEU A O 1
ATOM 819 N N . ASP A 1 102 ? 4.384 6.781 -12.674 1.00 92.25 102 ASP A N 1
ATOM 820 C CA . ASP A 1 102 ? 3.114 6.571 -11.975 1.00 92.25 102 ASP A CA 1
ATOM 821 C C . ASP A 1 102 ? 3.176 5.485 -10.901 1.00 92.25 102 ASP A C 1
ATOM 823 O O . ASP A 1 102 ? 2.485 5.587 -9.878 1.00 92.25 102 ASP A O 1
ATOM 827 N N . PHE A 1 103 ? 4.040 4.492 -11.094 1.00 90.00 103 PHE A N 1
ATOM 828 C CA . PHE A 1 103 ? 4.247 3.393 -10.169 1.00 90.00 103 PHE A CA 1
ATOM 829 C C . PHE A 1 103 ? 5.738 3.075 -10.023 1.00 90.00 103 PHE A C 1
ATOM 831 O O . PHE A 1 103 ? 6.418 2.690 -10.976 1.00 90.00 103 PHE A O 1
ATOM 838 N N . LEU A 1 104 ? 6.220 3.199 -8.788 1.00 92.06 104 LEU A N 1
ATOM 839 C CA . LEU A 1 104 ? 7.527 2.729 -8.356 1.00 92.06 104 LEU A CA 1
ATOM 840 C C . LEU A 1 104 ? 7.376 1.515 -7.428 1.00 92.06 104 LEU A C 1
ATOM 842 O O . LEU A 1 104 ? 6.691 1.579 -6.408 1.00 92.06 104 LEU A O 1
ATOM 846 N N . ASP A 1 105 ? 8.027 0.415 -7.780 1.00 87.44 105 ASP A N 1
ATOM 847 C CA . ASP A 1 105 ? 8.111 -0.808 -6.982 1.00 87.44 105 ASP A CA 1
ATOM 848 C C . ASP A 1 105 ? 9.585 -1.091 -6.678 1.00 87.44 105 ASP A C 1
ATOM 850 O O . ASP A 1 105 ? 10.376 -1.248 -7.602 1.00 87.44 105 ASP A O 1
ATOM 854 N N . ILE A 1 106 ? 9.985 -1.115 -5.410 1.00 88.69 106 ILE A N 1
ATOM 855 C CA . ILE A 1 106 ? 11.366 -1.379 -4.991 1.00 88.69 106 ILE A CA 1
ATOM 856 C C . ILE A 1 106 ? 11.383 -2.642 -4.146 1.00 88.69 106 ILE A C 1
ATOM 858 O O . ILE A 1 106 ? 10.712 -2.729 -3.116 1.00 88.69 106 ILE A O 1
ATOM 862 N N . ILE A 1 107 ? 12.182 -3.605 -4.585 1.00 81.88 107 ILE A N 1
ATOM 863 C CA . ILE A 1 107 ? 12.315 -4.914 -3.971 1.00 81.88 107 ILE A CA 1
ATOM 864 C C . ILE A 1 107 ? 13.776 -5.119 -3.581 1.00 81.88 107 ILE A C 1
ATOM 866 O O . ILE A 1 107 ? 14.652 -5.138 -4.448 1.00 81.88 107 ILE A O 1
ATOM 870 N N . GLY A 1 108 ? 14.037 -5.255 -2.284 1.00 77.00 108 GLY A N 1
ATOM 871 C CA . GLY A 1 108 ? 15.347 -5.630 -1.759 1.00 77.00 108 GLY A CA 1
ATOM 872 C C . GLY A 1 108 ? 15.513 -7.142 -1.602 1.00 77.00 108 GLY A C 1
ATOM 873 O O . GLY A 1 108 ? 14.675 -7.944 -2.023 1.00 77.00 108 GLY A O 1
ATOM 874 N N . GLU A 1 109 ? 16.630 -7.538 -1.000 1.00 68.88 109 GLU A N 1
ATOM 875 C CA . GLU A 1 109 ? 17.033 -8.938 -0.889 1.00 68.88 109 GLU A CA 1
ATOM 876 C C . GLU A 1 109 ? 16.274 -9.705 0.207 1.00 68.88 109 GLU A C 1
ATOM 878 O O . GLU A 1 109 ? 16.040 -9.210 1.311 1.00 68.88 109 GLU A O 1
ATOM 883 N N . ASP A 1 110 ? 15.939 -10.966 -0.078 1.00 61.72 110 ASP A N 1
ATOM 884 C CA . ASP A 1 110 ? 15.288 -11.878 0.874 1.00 61.72 110 ASP A CA 1
ATOM 885 C C . ASP A 1 110 ? 16.198 -12.309 2.035 1.00 61.72 110 ASP A C 1
ATOM 887 O O . ASP A 1 110 ? 15.724 -12.943 2.976 1.00 61.72 110 ASP A O 1
ATOM 891 N N . ASN A 1 111 ? 17.494 -11.981 1.994 1.00 62.97 111 ASN A N 1
ATOM 892 C CA . ASN A 1 111 ? 18.458 -12.437 2.987 1.00 62.97 111 ASN A CA 1
ATOM 893 C C . ASN A 1 111 ? 18.416 -11.576 4.271 1.00 62.97 111 ASN A C 1
ATOM 895 O O . ASN A 1 111 ? 18.831 -10.414 4.239 1.00 62.97 111 ASN A O 1
ATOM 899 N N . PRO A 1 112 ? 18.000 -12.128 5.429 1.00 50.81 112 PRO A N 1
ATOM 900 C CA . PRO A 1 112 ? 17.961 -11.396 6.696 1.00 50.81 112 PRO A CA 1
ATOM 901 C C . PRO A 1 112 ? 19.351 -10.984 7.204 1.00 50.81 112 PRO A C 1
ATOM 903 O O . PRO A 1 112 ? 19.458 -9.993 7.929 1.00 50.81 112 PRO A O 1
ATOM 906 N N . GLU A 1 113 ? 20.396 -11.723 6.826 1.00 54.16 113 GLU A N 1
ATOM 907 C CA . GLU A 1 113 ? 21.799 -11.501 7.216 1.00 54.16 113 GLU A CA 1
ATOM 908 C C . GLU A 1 113 ? 22.608 -10.770 6.131 1.00 54.16 113 GLU A C 1
ATOM 910 O O . GLU A 1 113 ? 23.781 -10.450 6.324 1.00 54.16 113 GLU A O 1
ATOM 915 N N . GLY A 1 114 ? 21.982 -10.500 4.981 1.00 56.88 114 GLY A N 1
ATOM 916 C CA . GLY A 1 114 ? 22.617 -9.859 3.838 1.00 56.88 114 GLY A CA 1
ATOM 917 C C . GLY A 1 114 ? 23.004 -8.408 4.109 1.00 56.88 114 GLY A C 1
ATOM 918 O O . GLY A 1 114 ? 22.424 -7.708 4.953 1.00 56.88 114 GLY A O 1
ATOM 919 N N . LEU A 1 115 ? 23.986 -7.925 3.344 1.00 59.75 115 LEU A N 1
ATOM 920 C CA . LEU A 1 115 ? 24.270 -6.500 3.269 1.00 59.75 115 LEU A CA 1
ATOM 921 C C . LEU A 1 115 ? 23.153 -5.822 2.464 1.00 59.75 115 LEU A C 1
ATOM 923 O O . LEU A 1 115 ? 23.304 -5.626 1.267 1.00 59.75 115 LEU A O 1
ATOM 927 N N . GLY A 1 116 ? 22.018 -5.542 3.115 1.00 61.78 116 GLY A N 1
ATOM 928 C CA . GLY A 1 116 ? 20.872 -4.872 2.497 1.00 61.78 116 GLY A CA 1
ATOM 929 C C . GLY A 1 116 ? 21.247 -3.565 1.790 1.00 61.78 116 GLY A C 1
ATOM 930 O O . GLY A 1 116 ? 22.325 -3.005 1.996 1.00 61.78 116 GLY A O 1
ATOM 931 N N . VAL A 1 117 ? 20.336 -3.081 0.955 1.00 69.81 117 VAL A N 1
ATOM 932 C CA . VAL A 1 117 ? 20.583 -1.928 0.083 1.00 69.81 117 VAL A CA 1
ATOM 933 C C . VAL A 1 117 ? 20.236 -0.645 0.819 1.00 69.81 117 VAL A C 1
ATOM 935 O O . VAL A 1 117 ? 19.126 -0.508 1.343 1.00 69.81 117 VAL A O 1
ATOM 938 N N . ASP A 1 118 ? 21.180 0.290 0.850 1.00 72.44 118 ASP A N 1
ATOM 939 C CA . ASP A 1 118 ? 20.980 1.599 1.463 1.00 72.44 118 ASP A CA 1
ATOM 940 C C . ASP A 1 118 ? 20.166 2.463 0.498 1.00 72.44 118 ASP A C 1
ATOM 942 O O . ASP A 1 118 ? 20.586 2.737 -0.623 1.00 72.44 118 ASP A O 1
ATOM 946 N N . VAL A 1 119 ? 18.970 2.886 0.901 1.00 76.88 119 VAL A N 1
ATOM 947 C CA . VAL A 1 119 ? 18.182 3.841 0.114 1.00 76.88 119 VAL A CA 1
ATOM 948 C C . VAL A 1 119 ? 18.453 5.222 0.685 1.00 76.88 119 VAL A C 1
ATOM 950 O O . VAL A 1 119 ? 18.045 5.526 1.804 1.00 76.88 119 VAL A O 1
ATOM 953 N N . VAL A 1 120 ? 19.171 6.038 -0.079 1.00 76.31 120 VAL A N 1
ATOM 954 C CA . VAL A 1 120 ? 19.607 7.373 0.328 1.00 76.31 120 VAL A CA 1
ATOM 955 C C . VAL A 1 120 ? 18.872 8.452 -0.452 1.00 76.31 120 VAL A C 1
ATOM 957 O O . VAL A 1 120 ? 18.404 8.261 -1.579 1.00 76.31 120 VAL A O 1
ATOM 960 N N . MET A 1 121 ? 18.791 9.619 0.171 1.00 67.94 121 MET A N 1
ATOM 961 C CA . MET A 1 121 ? 18.302 10.836 -0.450 1.00 67.94 121 MET A CA 1
ATOM 962 C C . MET A 1 121 ? 19.345 11.928 -0.250 1.00 67.94 121 MET A C 1
ATOM 964 O O . MET A 1 121 ? 19.246 12.738 0.666 1.00 67.94 121 MET A O 1
ATOM 968 N N . GLU A 1 122 ? 20.367 11.904 -1.098 1.00 65.38 122 GLU A N 1
ATOM 969 C CA . GLU A 1 122 ? 21.428 12.908 -1.117 1.00 65.38 122 GLU A CA 1
ATOM 970 C C . GLU A 1 122 ? 21.341 13.677 -2.432 1.00 65.38 122 GLU A C 1
ATOM 972 O O . GLU A 1 122 ? 21.303 13.087 -3.514 1.00 65.38 122 GLU A O 1
ATOM 977 N N . GLU A 1 123 ? 21.269 15.000 -2.352 1.00 57.06 123 GLU A N 1
ATOM 978 C CA . GLU A 1 123 ? 21.358 15.845 -3.536 1.00 57.06 123 GLU A CA 1
ATOM 979 C C . GLU A 1 123 ? 22.787 15.725 -4.073 1.00 57.06 123 GLU A C 1
ATOM 981 O O . GLU A 1 123 ? 23.753 15.964 -3.350 1.00 57.06 123 GLU A O 1
ATOM 986 N N . ILE A 1 124 ? 22.941 15.264 -5.316 1.00 54.28 124 ILE A N 1
ATOM 987 C CA . ILE A 1 124 ? 24.271 15.193 -5.920 1.00 54.28 124 ILE A CA 1
ATOM 988 C C . ILE A 1 124 ? 24.690 16.633 -6.192 1.00 54.28 124 ILE A C 1
ATOM 990 O O . ILE A 1 124 ? 24.033 17.317 -6.975 1.00 54.28 124 ILE A O 1
ATOM 994 N N . GLU A 1 125 ? 25.789 17.080 -5.583 1.00 42.06 125 GLU A N 1
ATOM 995 C CA . GLU A 1 125 ? 26.500 18.278 -6.021 1.00 42.06 125 GLU A CA 1
ATOM 996 C C . GLU A 1 125 ? 27.004 18.034 -7.450 1.00 42.06 125 GLU A C 1
ATOM 998 O O . GLU A 1 125 ? 28.123 17.580 -7.687 1.00 42.06 125 GLU A O 1
ATOM 1003 N N . THR A 1 126 ? 26.156 18.270 -8.448 1.00 39.09 126 THR A N 1
ATOM 1004 C CA . THR A 1 126 ? 26.601 18.316 -9.833 1.00 39.09 126 THR A CA 1
ATOM 1005 C C . THR A 1 126 ? 27.437 19.578 -9.967 1.00 39.09 126 THR A C 1
ATOM 1007 O O . THR A 1 126 ? 26.902 20.687 -10.022 1.00 39.09 126 THR A O 1
ATOM 1010 N N . HIS A 1 127 ? 28.761 19.418 -9.984 1.00 37.91 127 HIS A N 1
ATOM 1011 C CA . HIS A 1 127 ? 29.700 20.435 -10.447 1.00 37.91 127 HIS A CA 1
ATOM 1012 C C . HIS A 1 127 ? 29.482 20.704 -11.944 1.00 37.91 127 HIS A C 1
ATOM 1014 O O . HIS A 1 127 ? 30.342 20.407 -12.768 1.00 37.91 127 HIS A O 1
ATOM 1020 N N . ASP A 1 128 ? 28.338 21.278 -12.305 1.00 33.81 128 ASP A N 1
ATOM 1021 C CA . ASP A 1 128 ? 28.144 21.848 -13.624 1.00 33.81 128 ASP A CA 1
ATOM 1022 C C . ASP A 1 128 ? 28.553 23.317 -13.589 1.00 33.81 128 ASP A C 1
ATOM 1024 O O . ASP A 1 128 ? 28.083 24.132 -12.793 1.00 33.81 128 ASP A O 1
ATOM 1028 N N . ALA A 1 129 ? 29.491 23.636 -14.476 1.00 39.06 129 ALA A N 1
ATOM 1029 C CA . ALA A 1 129 ? 29.975 24.970 -14.775 1.00 39.06 129 ALA A CA 1
ATOM 1030 C C . ALA A 1 129 ? 28.876 25.807 -15.459 1.00 39.06 129 ALA A C 1
ATOM 1032 O O . ALA A 1 129 ? 28.956 26.136 -16.638 1.00 39.06 129 ALA A O 1
ATOM 1033 N N . ALA A 1 130 ? 27.842 26.164 -14.708 1.00 34.50 130 ALA A N 1
ATOM 1034 C CA . ALA A 1 130 ? 26.908 27.237 -15.007 1.00 34.50 130 ALA A CA 1
ATOM 1035 C C . ALA A 1 130 ? 26.491 27.827 -13.658 1.00 34.50 130 ALA A C 1
ATOM 1037 O O . ALA A 1 130 ? 25.854 27.170 -12.844 1.00 34.50 130 ALA A O 1
ATOM 1038 N N . GLY A 1 131 ? 26.986 29.029 -13.374 1.00 34.66 131 GLY A N 1
ATOM 1039 C CA . GLY A 1 131 ? 27.064 29.576 -12.026 1.00 34.66 131 GLY A CA 1
ATOM 1040 C C . GLY A 1 131 ? 25.753 29.610 -11.236 1.00 34.66 131 GLY A C 1
ATOM 1041 O O . GLY A 1 131 ? 24.725 30.051 -11.734 1.00 34.66 131 GLY A O 1
ATOM 1042 N N . GLY A 1 132 ? 25.891 29.294 -9.947 1.00 32.75 132 GLY A N 1
ATOM 1043 C CA . GLY A 1 132 ? 25.181 29.964 -8.862 1.00 32.75 132 GLY A CA 1
ATOM 1044 C C . GLY A 1 132 ? 23.833 29.370 -8.472 1.00 32.75 132 GLY A C 1
ATOM 1045 O O . GLY A 1 132 ? 22.804 29.803 -8.972 1.00 32.75 132 GLY A O 1
ATOM 1046 N N . LEU A 1 133 ? 23.852 28.473 -7.484 1.00 32.88 133 LEU A N 1
ATOM 1047 C CA . LEU A 1 133 ? 23.226 28.647 -6.162 1.00 32.88 133 LEU A CA 1
ATOM 1048 C C . LEU A 1 133 ? 23.418 27.339 -5.385 1.00 32.88 133 LEU A C 1
ATOM 1050 O O . LEU A 1 133 ? 22.634 26.405 -5.507 1.00 3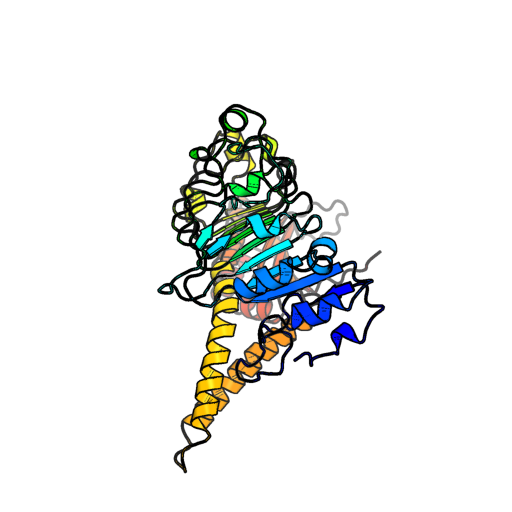2.88 133 LEU A O 1
ATOM 1054 N N . GLY A 1 134 ? 24.467 27.285 -4.563 1.00 39.28 134 GLY A N 1
ATOM 1055 C CA . GLY A 1 134 ? 24.459 26.391 -3.412 1.00 39.28 134 GLY A CA 1
ATOM 1056 C C . GLY A 1 134 ? 23.369 26.890 -2.473 1.00 39.28 134 GLY A C 1
ATOM 1057 O O . GLY A 1 134 ? 23.579 27.873 -1.771 1.00 39.28 134 GLY A O 1
ATOM 1058 N N . ASN A 1 135 ? 22.195 26.267 -2.531 1.00 32.38 135 ASN A N 1
ATOM 1059 C CA . ASN A 1 135 ? 21.065 26.572 -1.667 1.00 32.38 135 ASN A CA 1
ATOM 1060 C C . ASN A 1 135 ? 20.522 25.264 -1.093 1.00 32.38 135 ASN A C 1
ATOM 1062 O O . ASN A 1 135 ? 19.747 24.556 -1.724 1.00 32.38 135 ASN A O 1
ATOM 1066 N N . SER A 1 136 ? 20.928 25.003 0.146 1.00 38.19 136 SER A N 1
ATOM 1067 C CA . SER A 1 136 ? 20.221 24.220 1.158 1.00 38.19 136 SER A CA 1
ATOM 1068 C C . SER A 1 136 ? 18.721 24.062 0.891 1.00 38.19 136 SER A C 1
ATOM 1070 O O . SER A 1 136 ? 17.995 24.982 1.229 1.00 38.19 136 SER A O 1
ATOM 1072 N N . MET A 1 137 ? 18.220 22.952 0.337 1.00 42.38 137 MET A N 1
ATOM 1073 C CA . MET A 1 137 ? 16.803 22.538 0.462 1.00 42.38 137 MET A CA 1
ATOM 1074 C C . MET A 1 137 ? 15.732 23.624 0.125 1.00 42.38 137 MET A C 1
ATOM 1076 O O . MET A 1 137 ? 14.560 23.480 0.451 1.00 42.38 137 MET A O 1
ATOM 1080 N N . SER A 1 138 ? 16.106 24.712 -0.565 1.00 38.47 138 SER A N 1
ATOM 1081 C CA . SER A 1 138 ? 15.371 25.989 -0.631 1.00 38.47 138 SER A CA 1
ATOM 1082 C C . SER A 1 138 ? 15.009 26.310 -2.076 1.00 38.47 138 SER A C 1
ATOM 1084 O O . SER A 1 138 ? 15.469 27.298 -2.642 1.00 38.47 138 SER A O 1
ATOM 1086 N N . SER A 1 139 ? 14.252 25.413 -2.705 1.00 41.31 139 SER A N 1
ATOM 1087 C CA . SER A 1 139 ? 13.359 25.674 -3.854 1.00 41.31 139 SER A CA 1
ATOM 1088 C C . SER A 1 139 ? 12.740 24.356 -4.339 1.00 41.31 139 SER A C 1
ATOM 1090 O O . SER A 1 139 ? 12.892 23.954 -5.486 1.00 41.31 139 SER A O 1
ATOM 1092 N N . ARG A 1 140 ? 12.071 23.607 -3.453 1.00 55.50 140 ARG A N 1
ATOM 1093 C CA . ARG A 1 140 ? 11.487 22.314 -3.843 1.00 55.50 140 ARG A CA 1
ATOM 1094 C C . ARG A 1 140 ? 10.113 22.512 -4.475 1.00 55.50 140 ARG A C 1
ATOM 1096 O O . ARG A 1 140 ? 9.090 22.487 -3.797 1.00 55.50 140 ARG A O 1
ATOM 1103 N N . GLU A 1 141 ? 10.112 22.714 -5.791 1.00 56.75 141 GLU A N 1
ATOM 1104 C CA . GLU A 1 141 ? 8.966 22.384 -6.641 1.00 56.75 141 GLU A CA 1
ATOM 1105 C C . GLU A 1 141 ? 8.524 20.944 -6.317 1.00 56.75 141 GLU A C 1
ATOM 1107 O O . GLU A 1 141 ? 9.364 20.064 -6.099 1.00 56.75 141 GLU A O 1
ATOM 1112 N N . THR A 1 142 ? 7.215 20.684 -6.226 1.00 59.62 142 THR A N 1
ATOM 1113 C CA . THR A 1 142 ? 6.715 19.321 -6.010 1.00 59.62 142 THR A CA 1
ATOM 1114 C C . THR A 1 142 ? 7.307 18.398 -7.072 1.00 59.62 142 THR A C 1
ATOM 1116 O O . THR A 1 142 ? 7.150 18.631 -8.272 1.00 59.62 142 THR A O 1
ATOM 1119 N N . CYS A 1 143 ? 8.020 17.361 -6.640 1.00 71.62 143 CYS A N 1
ATOM 1120 C CA . CYS A 1 143 ? 8.568 16.354 -7.542 1.00 71.62 143 CYS A CA 1
ATOM 1121 C C . CYS A 1 143 ? 7.550 15.216 -7.703 1.00 71.62 143 CYS A C 1
ATOM 1123 O O . CYS A 1 143 ? 6.419 15.347 -7.245 1.00 71.62 143 CYS A O 1
ATOM 1125 N N . PHE A 1 144 ? 7.869 14.152 -8.449 1.00 83.06 144 PHE A N 1
ATOM 1126 C CA . PHE A 1 144 ? 7.015 12.953 -8.556 1.00 83.06 144 PHE A CA 1
ATOM 1127 C C . PHE A 1 144 ? 5.503 13.230 -8.727 1.00 83.06 144 PHE A C 1
ATOM 1129 O O . PHE A 1 144 ? 4.663 12.506 -8.198 1.00 83.06 144 PHE A O 1
ATOM 1136 N N . ASN A 1 145 ? 5.128 14.282 -9.470 1.00 85.62 145 ASN A N 1
ATOM 1137 C CA . ASN A 1 145 ? 3.730 14.727 -9.553 1.00 85.62 145 ASN A CA 1
ATOM 1138 C C . ASN A 1 145 ? 2.815 13.663 -10.171 1.00 85.62 145 ASN A C 1
ATOM 1140 O O . ASN A 1 145 ? 1.613 13.665 -9.920 1.00 85.62 145 ASN A O 1
ATOM 1144 N N . SER A 1 146 ? 3.381 12.762 -10.970 1.00 89.50 146 SER A N 1
ATOM 1145 C CA . SER A 1 146 ? 2.660 11.647 -11.576 1.00 89.50 146 SER A CA 1
ATOM 1146 C C . SER A 1 146 ? 2.640 10.394 -10.703 1.00 89.50 146 SER A C 1
ATOM 1148 O O . SER A 1 146 ? 1.915 9.470 -11.051 1.00 89.50 146 SER A O 1
ATOM 1150 N N . LEU A 1 147 ? 3.398 10.331 -9.600 1.00 92.12 147 LEU A N 1
ATOM 1151 C CA . LEU A 1 147 ? 3.547 9.114 -8.805 1.00 92.12 147 LEU A CA 1
ATOM 1152 C C . LEU A 1 147 ? 2.293 8.877 -7.965 1.00 92.12 147 LEU A C 1
ATOM 1154 O O . LEU A 1 147 ? 1.962 9.651 -7.068 1.00 92.12 147 LEU A O 1
ATOM 1158 N N . HIS A 1 148 ? 1.607 7.775 -8.256 1.00 93.38 148 HIS A N 1
ATOM 1159 C CA . HIS A 1 148 ? 0.369 7.383 -7.591 1.00 93.38 148 HIS A CA 1
ATOM 1160 C C . HIS A 1 148 ? 0.548 6.153 -6.709 1.00 93.38 148 HIS A C 1
ATOM 1162 O O . HIS A 1 148 ? -0.160 6.020 -5.714 1.00 93.38 148 HIS A O 1
ATOM 1168 N N . THR A 1 149 ? 1.458 5.250 -7.072 1.00 91.25 149 THR A N 1
ATOM 1169 C CA . THR A 1 149 ? 1.683 4.000 -6.342 1.00 91.25 149 THR A CA 1
ATOM 1170 C C . THR A 1 149 ? 3.149 3.867 -5.972 1.00 91.25 149 THR A C 1
ATOM 1172 O O . THR A 1 149 ? 4.020 3.938 -6.837 1.00 91.25 149 THR A O 1
ATOM 1175 N N . LEU A 1 150 ? 3.410 3.615 -4.693 1.00 94.31 150 LEU A N 1
ATOM 1176 C CA . LEU A 1 150 ? 4.716 3.206 -4.202 1.00 94.31 150 LEU A CA 1
ATOM 1177 C C . LEU A 1 150 ? 4.595 1.866 -3.489 1.00 94.31 150 LEU A C 1
ATOM 1179 O O . LEU A 1 150 ? 3.766 1.699 -2.593 1.00 94.31 150 LEU A O 1
ATOM 1183 N N . THR A 1 151 ? 5.441 0.920 -3.878 1.00 88.38 151 THR A N 1
ATOM 1184 C CA . THR A 1 151 ? 5.616 -0.353 -3.179 1.00 88.38 151 THR A CA 1
ATOM 1185 C C . THR A 1 151 ? 7.073 -0.515 -2.776 1.00 88.38 151 THR A C 1
ATOM 1187 O O . THR A 1 151 ? 7.966 -0.356 -3.599 1.00 88.38 151 THR A O 1
ATOM 1190 N N . LEU A 1 152 ? 7.304 -0.817 -1.502 1.00 88.94 152 LEU A N 1
ATOM 1191 C CA . LEU A 1 152 ? 8.608 -1.108 -0.925 1.00 88.94 152 LEU A CA 1
ATOM 1192 C C . LEU A 1 152 ? 8.536 -2.468 -0.244 1.00 88.94 152 LEU A C 1
ATOM 1194 O O . LEU A 1 152 ? 7.725 -2.679 0.659 1.00 88.94 152 LEU A O 1
ATOM 1198 N N . THR A 1 153 ? 9.377 -3.396 -0.673 1.00 82.75 153 THR A N 1
ATOM 1199 C CA . THR A 1 153 ? 9.298 -4.795 -0.256 1.00 82.75 153 THR A CA 1
ATOM 1200 C C . THR A 1 153 ? 10.689 -5.316 0.064 1.00 82.75 153 THR A C 1
ATOM 1202 O O . THR A 1 153 ? 11.585 -5.149 -0.754 1.00 82.75 153 THR A O 1
ATOM 1205 N N . LYS A 1 154 ? 10.837 -5.994 1.210 1.00 75.75 154 LYS A N 1
ATOM 1206 C CA . LYS A 1 154 ? 12.046 -6.728 1.639 1.00 75.75 154 LYS A CA 1
ATOM 1207 C C . LYS A 1 154 ? 13.288 -5.857 1.891 1.00 75.75 154 LYS A C 1
ATOM 1209 O O . LYS A 1 154 ? 13.875 -5.313 0.967 1.00 75.75 154 LYS A O 1
ATOM 1214 N N . ASN A 1 155 ? 13.741 -5.827 3.146 1.00 72.12 155 ASN A N 1
ATOM 1215 C CA . ASN A 1 155 ? 15.092 -5.454 3.606 1.00 72.12 155 ASN A CA 1
ATOM 1216 C C . ASN A 1 155 ? 15.775 -4.274 2.890 1.00 72.12 155 ASN A C 1
ATOM 1218 O O . ASN A 1 155 ? 16.944 -4.350 2.499 1.00 72.12 155 ASN A O 1
ATOM 1222 N N . LEU A 1 156 ? 15.083 -3.146 2.787 1.00 77.94 156 LEU A N 1
ATOM 1223 C CA . LEU A 1 156 ? 15.712 -1.888 2.420 1.00 77.94 156 LEU A CA 1
ATOM 1224 C C . LEU A 1 156 ? 16.255 -1.228 3.704 1.00 77.94 156 LEU A C 1
ATOM 1226 O O . LEU A 1 156 ? 15.562 -1.144 4.721 1.00 77.94 156 LEU A O 1
ATOM 1230 N N . ARG A 1 157 ? 17.509 -0.768 3.697 1.00 78.81 157 ARG A N 1
ATOM 1231 C CA . ARG A 1 157 ? 18.169 -0.143 4.859 1.00 78.81 157 ARG A CA 1
ATOM 1232 C C . ARG A 1 157 ? 17.854 1.348 4.963 1.00 78.81 157 ARG A C 1
ATOM 1234 O O . ARG A 1 157 ? 18.740 2.194 5.009 1.00 78.81 157 ARG A O 1
ATOM 1241 N N . LEU A 1 158 ? 16.572 1.675 5.002 1.00 85.00 158 LEU A N 1
ATOM 1242 C CA . LEU A 1 158 ? 16.096 3.023 5.294 1.00 85.00 158 LEU A CA 1
ATOM 1243 C C . LEU A 1 158 ? 15.454 3.058 6.677 1.00 85.00 158 LEU A C 1
ATOM 1245 O O . LEU A 1 158 ? 14.811 2.096 7.096 1.00 85.00 158 LEU A O 1
ATOM 1249 N N . ARG A 1 159 ? 15.629 4.185 7.367 1.00 87.75 159 ARG A N 1
ATOM 1250 C CA . ARG A 1 159 ? 14.964 4.455 8.649 1.00 87.75 159 ARG A CA 1
ATOM 1251 C C . ARG A 1 159 ? 13.630 5.164 8.479 1.00 87.75 159 ARG A C 1
ATOM 1253 O O . ARG A 1 159 ? 12.747 4.988 9.311 1.00 87.75 159 ARG A O 1
ATOM 1260 N N . ASP A 1 160 ? 13.486 5.929 7.401 1.00 90.00 160 ASP A N 1
ATOM 1261 C CA . ASP A 1 160 ? 12.277 6.682 7.109 1.00 90.00 160 ASP A CA 1
ATOM 1262 C C . ASP A 1 160 ? 12.046 6.914 5.616 1.00 90.00 160 ASP A C 1
ATOM 1264 O O . ASP A 1 160 ? 12.934 6.729 4.782 1.00 90.00 160 ASP A O 1
ATOM 1268 N N . LEU A 1 161 ? 10.824 7.329 5.294 1.00 90.94 161 LEU A N 1
ATOM 1269 C CA . LEU A 1 161 ? 10.343 7.653 3.955 1.00 90.94 161 LEU A CA 1
ATOM 1270 C C . LEU A 1 161 ? 9.986 9.137 3.830 1.00 90.94 161 LEU A C 1
ATOM 1272 O O . LEU A 1 161 ? 9.080 9.494 3.081 1.00 90.94 161 LEU A O 1
ATOM 1276 N N . THR A 1 162 ? 10.703 10.025 4.530 1.00 89.44 162 THR A N 1
ATOM 1277 C CA . THR A 1 162 ? 10.379 11.467 4.559 1.00 89.44 162 THR A CA 1
ATOM 1278 C C . THR A 1 162 ? 10.281 12.072 3.160 1.00 89.44 162 THR A C 1
ATOM 1280 O O . THR A 1 162 ? 9.507 12.991 2.924 1.00 89.44 162 THR A O 1
ATOM 1283 N N . TRP A 1 163 ? 10.981 11.505 2.182 1.00 87.00 163 TRP A N 1
ATOM 1284 C CA . TRP A 1 163 ? 10.904 11.921 0.790 1.00 87.00 163 TRP A CA 1
ATOM 1285 C C . TRP A 1 163 ? 9.525 11.840 0.131 1.00 87.00 163 TRP A C 1
ATOM 1287 O O . TRP A 1 163 ? 9.316 12.484 -0.896 1.00 87.00 163 TRP A O 1
ATOM 1297 N N . LEU A 1 164 ? 8.569 11.107 0.705 1.00 89.56 164 LEU A N 1
ATOM 1298 C CA . LEU A 1 164 ? 7.190 11.065 0.213 1.00 89.56 164 LEU A CA 1
ATOM 1299 C C . LEU A 1 164 ? 6.503 12.435 0.249 1.00 89.56 164 LEU A C 1
ATOM 1301 O O . LEU A 1 164 ? 5.545 12.635 -0.493 1.00 89.56 164 LEU A O 1
ATOM 1305 N N . ILE A 1 165 ? 7.021 13.409 1.012 1.00 86.69 165 ILE A N 1
ATOM 1306 C CA . ILE A 1 165 ? 6.583 14.814 0.917 1.00 86.69 165 ILE A CA 1
ATOM 1307 C C . ILE A 1 165 ? 6.726 15.381 -0.500 1.00 86.69 165 ILE A C 1
ATOM 1309 O O . ILE A 1 165 ? 6.024 16.315 -0.877 1.00 86.69 165 ILE A O 1
ATOM 1313 N N . LEU A 1 166 ? 7.635 14.808 -1.291 1.00 85.25 166 LEU A N 1
ATOM 1314 C CA . LEU A 1 166 ? 7.870 15.176 -2.674 1.00 85.25 166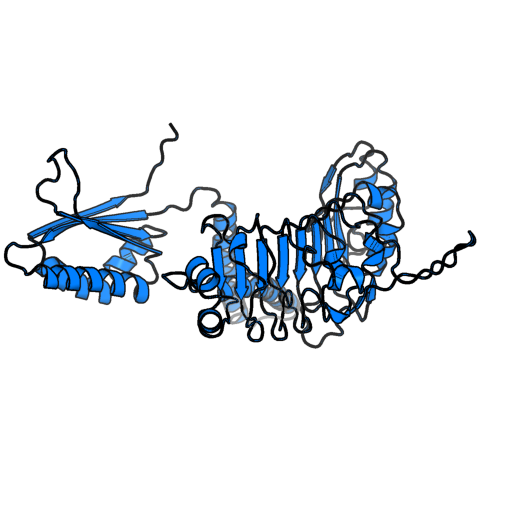 LEU A CA 1
ATOM 1315 C C . LEU A 1 166 ? 6.922 14.460 -3.638 1.00 85.25 166 LEU A C 1
ATOM 1317 O O . LEU A 1 166 ? 7.105 14.633 -4.828 1.00 85.25 166 LEU A O 1
ATOM 1321 N N . ALA A 1 167 ? 5.959 13.654 -3.180 1.00 89.69 167 ALA A N 1
ATOM 1322 C CA . ALA A 1 167 ? 5.018 12.905 -4.019 1.00 89.69 167 ALA A CA 1
ATOM 1323 C C . ALA A 1 167 ? 3.554 13.233 -3.641 1.00 89.69 167 ALA A C 1
ATOM 1325 O O . ALA A 1 167 ? 2.837 12.387 -3.104 1.00 89.69 167 ALA A O 1
ATOM 1326 N N . PRO A 1 168 ? 3.062 14.452 -3.937 1.00 87.81 168 PRO A N 1
ATOM 1327 C CA . PRO A 1 168 ? 1.784 14.957 -3.411 1.00 87.81 168 PRO A CA 1
ATOM 1328 C C . PRO A 1 168 ? 0.535 14.232 -3.941 1.00 87.81 168 PRO A C 1
ATOM 1330 O O . PRO A 1 168 ? -0.568 14.426 -3.427 1.00 87.81 168 PRO A O 1
ATOM 1333 N N . ASN A 1 169 ? 0.674 13.427 -4.999 1.00 91.31 169 ASN A N 1
ATOM 1334 C CA . ASN A 1 169 ? -0.430 12.716 -5.646 1.00 91.31 169 ASN A CA 1
ATOM 1335 C C . ASN A 1 169 ? -0.464 11.215 -5.330 1.00 91.31 169 ASN A C 1
ATOM 1337 O O . ASN A 1 169 ? -1.182 10.469 -6.003 1.00 91.31 169 ASN A O 1
ATOM 1341 N N . LEU A 1 170 ? 0.272 10.785 -4.302 1.00 93.94 170 LEU A N 1
ATOM 1342 C CA . LEU A 1 170 ? 0.327 9.391 -3.889 1.00 93.94 170 LEU A CA 1
ATOM 1343 C C . LEU A 1 170 ? -1.060 8.897 -3.448 1.00 93.94 170 LEU A C 1
ATOM 1345 O O . LEU A 1 170 ? -1.683 9.455 -2.546 1.00 93.94 170 LEU A O 1
ATOM 1349 N N . LYS A 1 171 ? -1.532 7.830 -4.096 1.00 94.50 171 LYS A N 1
ATOM 1350 C CA . LYS A 1 171 ? -2.819 7.166 -3.834 1.00 94.50 171 LYS A CA 1
ATOM 1351 C C . LYS A 1 171 ? -2.648 5.845 -3.096 1.00 94.50 171 LYS A C 1
ATOM 1353 O O . LYS A 1 171 ? -3.497 5.489 -2.287 1.00 94.50 171 LYS A O 1
ATOM 1358 N N . LYS A 1 172 ? -1.568 5.109 -3.361 1.00 92.12 172 LYS A N 1
ATOM 1359 C CA . LYS A 1 172 ? -1.298 3.813 -2.739 1.00 92.12 172 LYS A CA 1
ATOM 1360 C C . LYS A 1 172 ? 0.126 3.756 -2.204 1.00 92.12 172 LYS A C 1
ATOM 1362 O O . LYS A 1 172 ? 1.078 3.925 -2.964 1.00 92.12 172 LYS A O 1
ATOM 1367 N N . LEU A 1 173 ? 0.249 3.460 -0.915 1.00 95.69 173 LEU A N 1
ATOM 1368 C CA . LEU A 1 173 ? 1.516 3.208 -0.240 1.00 95.69 173 LEU A CA 1
ATOM 1369 C C . LEU A 1 173 ? 1.509 1.796 0.342 1.00 95.69 173 LEU A C 1
ATOM 1371 O O . LEU A 1 173 ? 0.662 1.463 1.170 1.00 95.69 173 LEU A O 1
ATOM 1375 N N . GLN A 1 174 ? 2.466 0.978 -0.083 1.00 90.38 174 GLN A N 1
ATOM 1376 C CA . GLN A 1 174 ? 2.659 -0.372 0.426 1.00 90.38 174 GLN A CA 1
ATOM 1377 C C . GLN A 1 174 ? 4.104 -0.551 0.896 1.00 90.38 174 GLN A C 1
ATOM 1379 O O . GLN A 1 174 ? 5.031 -0.407 0.105 1.00 90.38 174 GLN A O 1
ATOM 1384 N N . VAL A 1 175 ? 4.295 -0.886 2.171 1.00 89.25 175 VAL A N 1
ATOM 1385 C CA . VAL A 1 175 ? 5.609 -1.129 2.779 1.00 89.25 175 VAL A CA 1
ATOM 1386 C C . VAL A 1 175 ? 5.564 -2.474 3.492 1.00 89.25 175 VAL A C 1
ATOM 1388 O O . VAL A 1 175 ? 4.766 -2.667 4.407 1.00 89.25 175 VAL A O 1
ATOM 1391 N N . THR A 1 176 ? 6.383 -3.425 3.043 1.00 84.19 176 THR A N 1
ATOM 1392 C CA . THR A 1 176 ? 6.342 -4.808 3.538 1.00 84.19 176 THR A CA 1
ATOM 1393 C C . THR A 1 176 ? 7.733 -5.368 3.824 1.00 84.19 176 THR A C 1
ATOM 1395 O O . THR A 1 176 ? 8.652 -5.151 3.034 1.00 84.19 176 THR A O 1
ATOM 1398 N N . PHE A 1 177 ? 7.894 -6.104 4.927 1.00 80.88 177 PHE A N 1
ATOM 1399 C CA . PHE A 1 177 ? 9.140 -6.799 5.290 1.00 80.88 177 PHE A CA 1
ATOM 1400 C C . PHE A 1 177 ? 10.359 -5.863 5.404 1.00 80.88 177 PHE A C 1
ATOM 1402 O O . PHE A 1 177 ? 11.440 -6.156 4.885 1.00 80.88 177 PHE A O 1
ATOM 1409 N N . ASN A 1 178 ? 10.189 -4.705 6.048 1.00 80.06 178 ASN A N 1
ATOM 1410 C CA . ASN A 1 178 ? 11.250 -3.713 6.247 1.00 80.06 178 ASN A CA 1
ATOM 1411 C C . ASN A 1 178 ? 11.518 -3.497 7.740 1.00 80.06 178 ASN A C 1
ATOM 1413 O O . ASN A 1 178 ? 10.862 -2.702 8.407 1.00 80.06 178 ASN A O 1
ATOM 1417 N N . LYS A 1 179 ? 12.539 -4.189 8.248 1.00 84.31 179 LYS A N 1
ATOM 1418 C CA . LYS A 1 179 ? 12.897 -4.229 9.675 1.00 84.31 179 LYS A CA 1
ATOM 1419 C C . LYS A 1 179 ? 13.534 -2.959 10.248 1.00 84.31 179 LYS A C 1
ATOM 1421 O O . LYS A 1 179 ? 13.648 -2.854 11.460 1.00 84.31 179 LYS A O 1
ATOM 1426 N N . HIS A 1 180 ? 13.992 -2.036 9.403 1.00 86.88 180 HIS A N 1
ATOM 1427 C CA . HIS A 1 180 ? 14.744 -0.848 9.832 1.00 86.88 180 HIS A CA 1
ATOM 1428 C C . HIS A 1 180 ? 13.932 0.449 9.816 1.00 86.88 180 HIS A C 1
ATOM 1430 O O . HIS A 1 180 ? 14.424 1.456 10.316 1.00 86.88 180 HIS A O 1
ATOM 1436 N N . ILE A 1 181 ? 12.724 0.436 9.242 1.00 90.50 181 ILE A N 1
ATOM 1437 C CA . ILE A 1 181 ? 11.890 1.634 9.149 1.00 90.50 181 ILE A CA 1
ATOM 1438 C C . ILE A 1 181 ? 11.291 1.913 10.523 1.00 90.50 181 ILE A C 1
ATOM 1440 O O . ILE A 1 181 ? 10.510 1.113 11.033 1.00 90.50 181 ILE A O 1
ATOM 1444 N N . GLU A 1 182 ? 11.648 3.062 11.085 1.00 92.56 182 GLU A N 1
ATOM 1445 C CA . GLU A 1 182 ? 11.153 3.547 12.371 1.00 92.56 182 GLU A CA 1
ATOM 1446 C C . GLU A 1 182 ? 9.983 4.518 12.191 1.00 92.56 182 GLU A C 1
ATOM 1448 O O . GLU A 1 182 ? 9.042 4.520 12.985 1.00 92.56 182 GLU A O 1
ATOM 1453 N N . GLU A 1 183 ? 10.010 5.319 11.124 1.00 93.00 183 GLU A N 1
ATOM 1454 C CA . GLU A 1 183 ? 8.994 6.331 10.835 1.00 93.00 183 GLU A CA 1
ATOM 1455 C C . GLU A 1 183 ? 8.652 6.341 9.343 1.00 93.00 183 GLU A C 1
ATOM 1457 O O . GLU A 1 183 ? 9.535 6.171 8.511 1.00 93.00 183 GLU A O 1
ATOM 1462 N N . ILE A 1 184 ? 7.395 6.573 8.948 1.00 93.38 184 ILE A N 1
ATOM 1463 C CA . ILE A 1 184 ? 7.112 6.822 7.520 1.00 93.38 184 ILE A CA 1
ATOM 1464 C C . ILE A 1 184 ? 7.588 8.226 7.144 1.00 93.38 184 ILE A C 1
ATOM 1466 O O . ILE A 1 184 ? 8.349 8.373 6.199 1.00 93.38 184 ILE A O 1
ATOM 1470 N N . ILE A 1 185 ? 7.205 9.259 7.892 1.00 90.31 185 ILE A N 1
ATOM 1471 C CA . ILE A 1 185 ? 7.712 10.622 7.698 1.00 90.31 185 ILE A CA 1
ATOM 1472 C C . ILE A 1 185 ? 8.350 11.092 8.998 1.00 90.31 185 ILE A C 1
ATOM 1474 O O . ILE A 1 185 ? 7.670 11.179 10.022 1.00 90.31 185 ILE A O 1
ATOM 1478 N N . SER A 1 186 ? 9.629 11.453 8.938 1.00 86.62 186 SER A N 1
ATOM 1479 C CA . SER A 1 186 ? 10.341 12.016 10.078 1.00 86.62 186 SER A CA 1
ATOM 1480 C C . SER A 1 186 ? 10.213 13.535 10.080 1.00 86.62 186 SER A C 1
ATOM 1482 O O . SER A 1 186 ? 10.720 14.220 9.192 1.00 86.62 186 SER A O 1
ATOM 1484 N N . VAL A 1 187 ? 9.518 14.082 11.080 1.00 78.62 187 VAL A N 1
ATOM 1485 C CA . VAL A 1 187 ? 9.288 15.536 11.179 1.00 78.62 187 VAL A CA 1
ATOM 1486 C C . VAL A 1 187 ? 10.558 16.302 11.531 1.00 78.62 187 VAL A C 1
ATOM 1488 O O . VAL A 1 187 ? 10.697 17.451 11.128 1.00 78.62 187 VAL A O 1
ATOM 1491 N N . GLU A 1 188 ? 11.522 15.657 12.191 1.00 77.31 188 GLU A N 1
ATOM 1492 C CA . GLU A 1 188 ? 12.848 16.237 12.449 1.00 77.31 188 GLU A CA 1
ATOM 1493 C C . GLU A 1 188 ? 13.603 16.573 11.154 1.00 77.31 188 GLU A C 1
ATOM 1495 O O . GLU A 1 188 ? 14.490 17.424 11.152 1.00 77.31 188 GLU A O 1
ATOM 1500 N N . LYS A 1 189 ? 13.235 15.916 10.046 1.00 77.12 189 LYS A N 1
ATOM 1501 C CA . LYS A 1 189 ? 13.804 16.125 8.711 1.00 77.12 189 LYS A CA 1
ATOM 1502 C C . LYS A 1 189 ? 12.971 17.065 7.831 1.00 77.12 189 LYS A C 1
ATOM 1504 O O . LYS A 1 189 ? 13.319 17.253 6.665 1.00 77.12 189 LYS A O 1
ATOM 1509 N N . LEU A 1 190 ? 11.874 17.624 8.349 1.00 75.31 190 LEU A N 1
ATOM 1510 C CA . LEU A 1 190 ? 11.079 18.631 7.646 1.00 75.31 190 LEU A CA 1
ATOM 1511 C C . LEU A 1 190 ? 11.634 20.031 7.910 1.00 75.31 190 LEU A C 1
ATOM 1513 O O . LEU A 1 190 ? 12.097 20.336 9.008 1.00 75.31 190 LEU A O 1
ATOM 1517 N N . ASP A 1 191 ? 11.528 20.906 6.914 1.00 67.25 191 ASP A N 1
ATOM 1518 C CA . ASP A 1 191 ? 11.912 22.306 7.077 1.00 67.25 191 ASP A CA 1
ATOM 1519 C C . ASP A 1 191 ? 10.968 23.033 8.043 1.00 67.25 191 ASP A C 1
ATOM 1521 O O . ASP A 1 191 ? 9.770 22.739 8.120 1.00 67.25 191 ASP A O 1
ATOM 1525 N N . ASP A 1 192 ? 11.489 24.073 8.699 1.00 64.12 192 ASP A N 1
ATOM 1526 C CA . ASP A 1 192 ? 10.751 24.961 9.606 1.00 64.12 192 ASP A CA 1
ATOM 1527 C C . ASP A 1 192 ? 9.401 25.431 9.037 1.00 64.12 192 ASP A C 1
ATOM 1529 O O . ASP A 1 192 ? 8.426 25.560 9.773 1.00 64.12 192 ASP A O 1
ATOM 1533 N N . ALA A 1 193 ? 9.319 25.677 7.726 1.00 64.44 193 ALA A N 1
ATOM 1534 C CA . ALA A 1 193 ? 8.094 26.119 7.063 1.00 64.44 193 ALA A CA 1
ATOM 1535 C C . ALA A 1 193 ? 7.017 25.021 6.997 1.00 64.44 193 ALA A C 1
ATOM 1537 O O . ALA A 1 193 ? 5.855 25.297 7.281 1.00 64.44 193 ALA A O 1
ATOM 1538 N N . GLN A 1 194 ? 7.393 23.780 6.673 1.00 68.88 194 GLN A N 1
ATOM 1539 C CA . GLN A 1 194 ? 6.465 22.642 6.589 1.00 68.88 194 GLN A CA 1
ATOM 1540 C C . GLN A 1 194 ? 6.082 22.129 7.978 1.00 68.88 194 GLN A C 1
ATOM 1542 O O . GLN A 1 194 ? 4.937 21.754 8.212 1.00 68.88 194 GLN A O 1
ATOM 1547 N N . ALA A 1 195 ? 7.017 22.170 8.929 1.00 63.00 195 ALA A N 1
ATOM 1548 C CA . ALA A 1 195 ? 6.746 21.819 10.318 1.00 63.00 195 ALA A CA 1
ATOM 1549 C C . ALA A 1 195 ? 5.747 22.790 10.987 1.00 63.00 195 ALA A C 1
ATOM 1551 O O . ALA A 1 195 ? 4.964 22.371 11.854 1.00 63.00 195 ALA A O 1
ATOM 1552 N N . ARG A 1 196 ? 5.769 24.072 10.579 1.00 63.12 196 ARG A N 1
ATOM 1553 C CA . ARG A 1 196 ? 4.880 25.147 11.062 1.00 63.12 196 ARG A CA 1
ATOM 1554 C C . ARG A 1 196 ? 3.571 25.275 10.286 1.00 63.12 196 ARG A C 1
ATOM 1556 O O . ARG A 1 196 ? 2.638 25.865 10.820 1.00 63.12 196 ARG A O 1
ATOM 1563 N N . ASP A 1 197 ? 3.490 24.755 9.065 1.00 73.44 197 ASP A N 1
ATOM 1564 C CA . ASP A 1 197 ? 2.241 24.739 8.308 1.00 73.44 197 ASP A CA 1
ATOM 1565 C C . ASP A 1 197 ? 1.284 23.698 8.904 1.00 73.44 197 ASP A C 1
ATOM 1567 O O . ASP A 1 197 ? 1.443 22.487 8.743 1.00 73.44 197 ASP A O 1
ATOM 1571 N N . GLU A 1 198 ? 0.278 24.185 9.626 1.00 68.38 198 GLU A N 1
ATOM 1572 C CA . GLU A 1 198 ? -0.761 23.357 10.242 1.00 68.38 198 GLU A CA 1
ATOM 1573 C C . GLU A 1 198 ? -1.612 22.605 9.207 1.00 68.38 198 GLU A C 1
ATOM 1575 O O . GLU A 1 198 ? -2.215 21.587 9.542 1.00 68.38 198 GLU A O 1
ATOM 1580 N N . ASN A 1 199 ? -1.626 23.060 7.949 1.00 73.12 199 ASN A N 1
ATOM 1581 C CA . ASN A 1 199 ? -2.378 22.438 6.862 1.00 73.12 199 ASN A CA 1
ATOM 1582 C C . ASN A 1 199 ? -1.529 21.499 5.996 1.00 73.12 199 ASN A C 1
ATOM 1584 O O . ASN A 1 199 ? -2.055 20.903 5.050 1.00 73.12 199 ASN A O 1
ATOM 1588 N N . PHE A 1 200 ? -0.234 21.352 6.288 1.00 82.06 200 PHE A N 1
ATOM 1589 C CA . PHE A 1 200 ? 0.627 20.474 5.513 1.00 82.06 200 PHE A CA 1
ATOM 1590 C C . PHE A 1 200 ? 0.192 19.014 5.667 1.00 82.06 200 PHE A C 1
ATOM 1592 O O . PHE A 1 200 ? 0.199 18.445 6.761 1.00 82.06 200 PHE A O 1
ATOM 1599 N N . ASN A 1 201 ? -0.177 18.396 4.545 1.00 86.81 201 ASN A N 1
ATOM 1600 C CA . ASN A 1 201 ? -0.651 17.022 4.507 1.00 86.81 201 ASN A CA 1
ATOM 1601 C C . ASN A 1 201 ? -0.029 16.254 3.329 1.00 86.81 201 ASN A C 1
ATOM 1603 O O . ASN A 1 201 ? -0.513 16.372 2.198 1.00 86.81 201 ASN A O 1
ATOM 1607 N N . PRO A 1 202 ? 1.007 15.432 3.580 1.00 85.44 202 PRO A N 1
ATOM 1608 C CA . PRO A 1 202 ? 1.683 14.678 2.527 1.00 85.44 202 PRO A CA 1
ATOM 1609 C C . PRO A 1 202 ? 0.830 13.536 1.951 1.00 85.44 202 PRO A C 1
ATOM 1611 O O . PRO A 1 202 ? 1.153 13.006 0.893 1.00 85.44 202 PRO A O 1
ATOM 1614 N N . PHE A 1 203 ? -0.274 13.163 2.608 1.00 90.31 203 PHE A N 1
ATOM 1615 C CA . PHE A 1 203 ? -1.101 12.009 2.246 1.00 90.31 203 PHE A CA 1
ATOM 1616 C C . PHE A 1 203 ? -2.530 12.388 1.834 1.00 90.31 203 PHE A C 1
ATOM 1618 O O . PHE A 1 203 ? -3.432 11.552 1.864 1.00 90.31 203 PHE A O 1
ATOM 1625 N N . LEU A 1 204 ? -2.747 13.633 1.396 1.00 89.31 204 LEU A N 1
ATOM 1626 C CA . LEU A 1 204 ? -4.076 14.171 1.081 1.00 89.31 204 LEU A CA 1
ATOM 1627 C C . LEU A 1 204 ? -4.869 13.327 0.063 1.00 89.31 204 LEU A C 1
ATOM 1629 O O . LEU A 1 204 ? -6.093 13.266 0.145 1.00 89.31 204 LEU A O 1
ATOM 1633 N N . LYS A 1 205 ? -4.191 12.686 -0.902 1.00 92.69 205 LYS A N 1
ATOM 1634 C CA . LYS A 1 205 ? -4.808 11.842 -1.946 1.00 92.69 205 LYS A CA 1
ATOM 1635 C C . LYS A 1 205 ? -4.693 10.338 -1.683 1.00 92.69 205 LYS A C 1
ATOM 1637 O O . LYS A 1 205 ? -5.056 9.553 -2.561 1.00 92.69 205 LYS A O 1
ATOM 1642 N N . LEU A 1 206 ? -4.201 9.938 -0.512 1.00 94.00 206 LEU A N 1
ATOM 1643 C CA . LEU A 1 206 ? -3.977 8.536 -0.190 1.00 94.00 206 LEU A CA 1
ATOM 1644 C C . LEU A 1 206 ? -5.317 7.802 -0.035 1.00 94.00 206 LEU A C 1
ATOM 1646 O O . LEU A 1 206 ? -6.191 8.224 0.717 1.00 94.00 206 LEU A O 1
ATOM 1650 N N . GLN A 1 207 ? -5.452 6.698 -0.763 1.00 92.12 207 GLN A N 1
ATOM 1651 C CA . GLN A 1 207 ? -6.618 5.814 -0.800 1.00 92.12 207 GLN A CA 1
ATOM 1652 C C . GLN A 1 207 ? -6.328 4.481 -0.104 1.00 92.12 207 GLN A C 1
ATOM 1654 O O . GLN A 1 207 ? -7.183 3.942 0.597 1.00 92.12 207 GLN A O 1
ATOM 1659 N N . TYR A 1 208 ? -5.105 3.969 -0.267 1.00 88.81 208 TYR A N 1
ATOM 1660 C CA . TYR A 1 208 ? -4.695 2.657 0.224 1.00 88.81 208 TYR A CA 1
ATOM 1661 C C . TYR A 1 208 ? -3.372 2.744 0.981 1.00 88.81 208 TYR A C 1
ATOM 1663 O O . TYR A 1 208 ? -2.356 3.163 0.419 1.00 88.81 208 TYR A O 1
ATOM 1671 N N . LEU A 1 209 ? -3.375 2.280 2.228 1.00 93.06 209 LEU A N 1
ATOM 1672 C CA . LEU A 1 209 ? -2.177 2.137 3.049 1.00 93.06 209 LEU A CA 1
ATOM 1673 C C . LEU A 1 209 ? -2.009 0.675 3.463 1.00 93.06 209 LEU A C 1
ATOM 1675 O O . LEU A 1 209 ? -2.917 0.069 4.022 1.00 93.06 209 LEU A O 1
ATOM 1679 N N . THR A 1 210 ? -0.852 0.085 3.188 1.00 87.19 210 THR A N 1
ATOM 1680 C CA . THR A 1 210 ? -0.540 -1.296 3.575 1.00 87.19 210 THR A CA 1
ATOM 1681 C C . THR A 1 210 ? 0.827 -1.346 4.234 1.00 87.19 210 THR A C 1
ATOM 1683 O O . THR A 1 210 ? 1.832 -1.059 3.589 1.00 87.19 210 THR A O 1
ATOM 1686 N N . LEU A 1 211 ? 0.857 -1.724 5.509 1.00 87.31 211 LEU A N 1
ATOM 1687 C CA . LEU A 1 211 ? 2.057 -1.824 6.332 1.00 87.31 211 LEU A CA 1
ATOM 1688 C C . LEU A 1 211 ? 2.111 -3.233 6.929 1.00 87.31 211 LEU A C 1
ATOM 1690 O O . LEU A 1 211 ? 1.230 -3.611 7.701 1.00 87.31 211 LEU A O 1
ATOM 1694 N N . VAL A 1 212 ? 3.100 -4.030 6.528 1.00 83.31 212 VAL A N 1
ATOM 1695 C CA . VAL A 1 212 ? 3.198 -5.449 6.913 1.00 83.31 212 VAL A CA 1
ATOM 1696 C C . VAL A 1 212 ? 4.617 -5.792 7.342 1.00 83.31 212 VAL A C 1
ATOM 1698 O O . VAL A 1 212 ? 5.555 -5.529 6.593 1.00 83.31 212 VAL A O 1
ATOM 1701 N N . ASP A 1 213 ? 4.764 -6.443 8.493 1.00 80.38 213 ASP A N 1
ATOM 1702 C CA . ASP A 1 213 ? 6.045 -6.917 9.029 1.00 80.38 213 ASP A CA 1
ATOM 1703 C C . ASP A 1 213 ? 7.079 -5.780 9.117 1.00 80.38 213 ASP A C 1
ATOM 1705 O O . ASP A 1 213 ? 8.104 -5.752 8.423 1.00 80.38 213 ASP A O 1
ATOM 1709 N N . LEU A 1 214 ? 6.727 -4.777 9.931 1.00 85.50 214 LEU A N 1
ATOM 1710 C CA . LEU 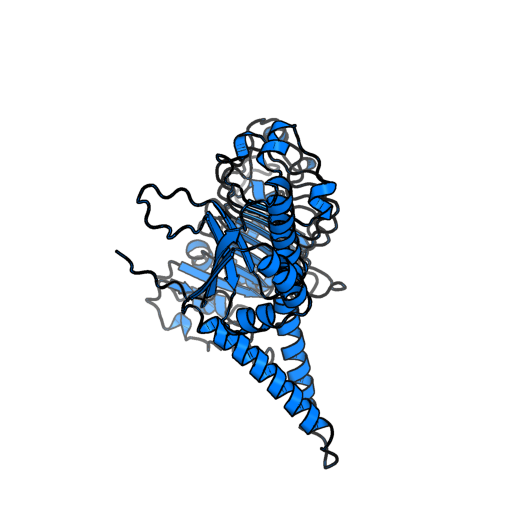A 1 214 ? 7.529 -3.586 10.221 1.00 85.50 214 LEU A CA 1
ATOM 1711 C C . LEU A 1 214 ? 7.778 -3.515 11.741 1.00 85.50 214 LEU A C 1
ATOM 1713 O O . LEU A 1 214 ? 7.108 -2.756 12.446 1.00 85.50 214 LEU A O 1
ATOM 1717 N N . PRO A 1 215 ? 8.716 -4.324 12.272 1.00 85.69 215 PRO A N 1
ATOM 1718 C CA . PRO A 1 215 ? 8.910 -4.507 13.714 1.00 85.69 215 PRO A CA 1
ATOM 1719 C C . PRO A 1 215 ? 9.316 -3.233 14.467 1.00 85.69 215 PRO A C 1
ATOM 1721 O O . PRO A 1 215 ? 8.950 -3.074 15.631 1.00 85.69 215 PRO A O 1
ATOM 1724 N N . GLU A 1 216 ? 10.045 -2.330 13.807 1.00 91.81 216 GLU A N 1
ATOM 1725 C CA . GLU A 1 216 ? 10.565 -1.090 14.401 1.00 91.81 216 GLU A CA 1
ATOM 1726 C C . GLU A 1 216 ? 9.715 0.149 14.093 1.00 91.81 216 GLU A C 1
ATOM 1728 O O . GLU A 1 216 ? 10.036 1.235 14.573 1.00 91.81 216 GLU A O 1
ATOM 1733 N N . LEU A 1 217 ? 8.621 0.015 13.331 1.00 94.50 217 LEU A N 1
ATOM 1734 C CA . LEU A 1 217 ? 7.801 1.160 12.943 1.00 94.50 217 LEU A CA 1
ATOM 1735 C C . LEU A 1 217 ? 7.046 1.718 14.155 1.00 94.50 217 LEU A C 1
ATOM 1737 O O . LEU A 1 217 ? 6.113 1.093 14.658 1.00 94.50 217 LEU A O 1
ATOM 1741 N N . LYS A 1 218 ? 7.418 2.926 14.579 1.00 92.94 218 LYS A N 1
ATOM 1742 C CA . LYS A 1 218 ? 6.852 3.651 15.726 1.00 92.94 218 LYS A CA 1
ATOM 1743 C C . LYS A 1 218 ? 5.750 4.621 15.314 1.00 92.94 218 LYS A C 1
ATOM 1745 O O . LYS A 1 218 ? 4.772 4.782 16.040 1.00 92.94 218 LYS A O 1
ATOM 1750 N N . SER A 1 219 ? 5.902 5.282 14.164 1.00 92.75 219 SER A N 1
ATOM 1751 C CA . SER A 1 219 ? 5.010 6.366 13.737 1.00 92.75 219 SER A CA 1
ATOM 1752 C C . SER A 1 219 ? 4.866 6.449 12.217 1.00 92.75 219 SER A C 1
ATOM 1754 O O . SER A 1 219 ? 5.814 6.228 11.470 1.00 92.75 219 SER A O 1
ATOM 1756 N N . ILE A 1 220 ? 3.676 6.811 11.733 1.00 92.81 220 ILE A N 1
ATOM 1757 C CA . ILE A 1 220 ? 3.469 7.172 10.319 1.00 92.81 220 ILE A CA 1
ATOM 1758 C C . ILE A 1 220 ? 3.684 8.678 10.134 1.00 92.81 220 ILE A C 1
ATOM 1760 O O . ILE A 1 220 ? 4.427 9.109 9.255 1.00 92.81 220 ILE A O 1
ATOM 1764 N N . TYR A 1 221 ? 3.019 9.470 10.972 1.00 89.62 221 TYR A N 1
ATOM 1765 C CA . TYR A 1 221 ? 3.139 10.919 11.047 1.00 89.62 221 TYR A CA 1
ATOM 1766 C C . TYR A 1 221 ? 2.770 11.340 12.480 1.00 89.62 221 TYR A C 1
ATOM 1768 O O . TYR A 1 221 ? 1.814 10.789 13.030 1.00 89.62 221 TYR A O 1
ATOM 1776 N N . PRO A 1 222 ? 3.492 12.275 13.123 1.00 82.38 222 PRO A N 1
ATOM 1777 C CA . PRO A 1 222 ? 3.287 12.561 14.546 1.00 82.38 222 PRO A CA 1
ATOM 1778 C C . PRO A 1 222 ? 2.024 13.382 14.841 1.00 82.38 222 PRO A C 1
ATOM 1780 O O . PRO A 1 222 ? 1.520 13.335 15.962 1.00 82.38 222 PRO A O 1
ATOM 1783 N N . LYS A 1 223 ? 1.508 14.137 13.862 1.00 84.19 223 LYS A N 1
ATOM 1784 C CA . LYS A 1 223 ? 0.258 14.907 13.992 1.00 84.19 223 LYS A CA 1
ATOM 1785 C C . LYS A 1 223 ? -0.910 14.142 13.357 1.00 84.19 223 LYS A C 1
ATOM 1787 O O . LYS A 1 223 ? -0.712 13.335 12.454 1.00 84.19 223 LYS A O 1
ATOM 1792 N N . ALA A 1 224 ? -2.136 14.418 13.789 1.00 85.81 224 ALA A N 1
ATOM 1793 C CA . ALA A 1 224 ? -3.315 13.899 13.105 1.00 85.81 224 ALA A CA 1
ATOM 1794 C C . ALA A 1 224 ? -3.492 14.595 11.740 1.00 85.81 224 ALA A C 1
ATOM 1796 O O . ALA A 1 224 ? -3.399 15.817 11.638 1.00 85.81 224 ALA A O 1
ATOM 1797 N N . LEU A 1 225 ? -3.747 13.815 10.692 1.00 87.31 225 LEU A N 1
ATOM 1798 C CA . LEU A 1 225 ? -3.942 14.256 9.313 1.00 87.31 225 LEU A CA 1
ATOM 1799 C C . LEU A 1 225 ? -5.372 13.956 8.850 1.00 87.31 225 LEU A C 1
ATOM 1801 O O . LEU A 1 225 ? -6.057 13.085 9.386 1.00 87.31 225 LEU A O 1
ATOM 1805 N N . SER A 1 226 ? -5.817 14.692 7.830 1.00 86.75 226 SER A N 1
ATOM 1806 C CA . SER A 1 226 ? -7.084 14.434 7.141 1.00 86.75 226 SER A CA 1
ATOM 1807 C C . SER A 1 226 ? -6.856 13.524 5.936 1.00 86.75 226 SER A C 1
ATOM 1809 O O . SER A 1 226 ? -6.070 13.862 5.054 1.00 86.75 226 SER A O 1
ATOM 1811 N N . PHE A 1 227 ? -7.559 12.400 5.851 1.00 88.38 227 PHE A N 1
ATOM 1812 C CA . PHE A 1 227 ? -7.504 11.517 4.687 1.00 88.38 227 PHE A CA 1
ATOM 1813 C C . PHE A 1 227 ? -8.861 11.459 3.967 1.00 88.38 227 PHE A C 1
ATOM 1815 O O . PHE A 1 227 ? -9.629 10.516 4.158 1.00 88.38 227 PHE A O 1
ATOM 1822 N N . PRO A 1 228 ? -9.190 12.453 3.124 1.00 86.69 228 PRO A N 1
ATOM 1823 C CA . PRO A 1 228 ? -10.520 12.565 2.521 1.00 86.69 228 PRO A CA 1
ATOM 1824 C C . PRO A 1 228 ? -10.857 11.444 1.525 1.00 86.69 228 PRO A C 1
ATOM 1826 O O . PRO A 1 228 ? -12.032 11.182 1.284 1.00 86.69 228 PRO A O 1
ATOM 1829 N N . PHE A 1 229 ? -9.848 10.792 0.940 1.00 88.25 229 PHE A N 1
ATOM 1830 C CA . PHE A 1 229 ? -10.023 9.737 -0.066 1.00 88.25 229 PHE A CA 1
ATOM 1831 C C . PHE A 1 229 ? -9.650 8.344 0.440 1.00 88.25 229 PHE A C 1
ATOM 1833 O O . PHE A 1 229 ? -9.571 7.422 -0.365 1.00 88.25 229 PHE A O 1
ATOM 1840 N N . LEU A 1 230 ? -9.398 8.180 1.739 1.00 90.56 230 LEU A N 1
ATOM 1841 C CA . LEU A 1 230 ? -8.990 6.890 2.276 1.00 90.56 230 LEU A CA 1
ATOM 1842 C C . LEU A 1 230 ? -10.111 5.866 2.113 1.00 90.56 230 LEU A C 1
ATOM 1844 O O . LEU A 1 230 ? -11.275 6.135 2.414 1.00 90.56 230 LEU A O 1
ATOM 1848 N N . GLU A 1 231 ? -9.736 4.689 1.634 1.00 88.62 231 GLU A N 1
ATOM 1849 C CA . GLU A 1 231 ? -10.635 3.558 1.429 1.00 88.62 231 GLU A CA 1
ATOM 1850 C C . GLU A 1 231 ? -10.224 2.394 2.324 1.00 88.62 231 GLU A C 1
ATOM 1852 O O . GLU A 1 231 ? -11.084 1.776 2.949 1.00 88.62 231 GLU A O 1
ATOM 1857 N N . LYS A 1 232 ? -8.916 2.111 2.425 1.00 84.25 232 LYS A N 1
ATOM 1858 C CA . LYS A 1 232 ? -8.430 0.934 3.148 1.00 84.25 232 LYS A CA 1
ATOM 1859 C C . LYS A 1 232 ? -7.074 1.130 3.823 1.00 84.25 232 LYS A C 1
ATOM 1861 O O . LYS A 1 232 ? -6.126 1.622 3.206 1.00 84.25 232 LYS A O 1
ATOM 1866 N N . ILE A 1 233 ? -6.965 0.655 5.061 1.00 87.88 233 ILE A N 1
ATOM 1867 C CA . ILE A 1 233 ? -5.709 0.493 5.800 1.00 87.88 233 ILE A CA 1
ATOM 1868 C C . ILE A 1 233 ? -5.531 -0.991 6.136 1.00 87.88 233 ILE A C 1
ATOM 1870 O O . ILE A 1 233 ? -6.439 -1.614 6.672 1.00 87.88 233 ILE A O 1
ATOM 1874 N N . ILE A 1 234 ? -4.356 -1.553 5.855 1.00 81.56 234 ILE A N 1
ATOM 1875 C CA . ILE A 1 234 ? -3.972 -2.913 6.258 1.00 81.56 234 ILE A CA 1
ATOM 1876 C C . ILE A 1 234 ? -2.714 -2.826 7.123 1.00 81.56 234 ILE A C 1
ATOM 1878 O O . ILE A 1 234 ? -1.697 -2.309 6.656 1.00 81.56 234 ILE A O 1
ATOM 1882 N N . LEU A 1 235 ? -2.778 -3.340 8.353 1.00 84.06 235 LEU A N 1
ATOM 1883 C CA . LEU A 1 235 ? -1.679 -3.373 9.322 1.00 84.06 235 LEU A CA 1
ATOM 1884 C C . LEU A 1 235 ? -1.448 -4.802 9.816 1.00 84.06 235 LEU A C 1
ATOM 1886 O O . LEU A 1 235 ? -2.343 -5.434 10.376 1.00 84.06 235 LEU A O 1
ATOM 1890 N N . CYS A 1 236 ? -0.241 -5.328 9.648 1.00 80.00 236 CYS A N 1
ATOM 1891 C CA . CYS A 1 236 ? 0.100 -6.674 10.112 1.00 80.00 236 CYS A CA 1
ATOM 1892 C C . CYS A 1 236 ? 1.510 -6.679 10.682 1.00 80.00 236 CYS A C 1
ATOM 1894 O O . CYS A 1 236 ? 2.410 -6.148 10.043 1.00 80.00 236 CYS A O 1
ATOM 1896 N N . ASP A 1 237 ? 1.717 -7.293 11.846 1.00 75.50 237 ASP A N 1
ATOM 1897 C CA . ASP A 1 237 ? 3.043 -7.420 12.467 1.00 75.50 237 ASP A CA 1
ATOM 1898 C C . ASP A 1 237 ? 3.814 -6.086 12.567 1.00 75.50 237 ASP A C 1
ATOM 1900 O O . ASP A 1 237 ? 5.001 -5.991 12.261 1.00 75.50 237 ASP A O 1
ATOM 1904 N N . CYS A 1 238 ? 3.116 -5.040 13.023 1.00 83.19 238 CYS A N 1
ATOM 1905 C CA . CYS A 1 238 ? 3.672 -3.719 13.339 1.00 83.19 238 CYS A CA 1
ATOM 1906 C C . CYS A 1 238 ? 3.522 -3.443 14.852 1.00 83.19 238 CYS A C 1
ATOM 1908 O O . CYS A 1 238 ? 2.666 -2.649 15.247 1.00 83.19 238 CYS A O 1
ATOM 1910 N N . PRO A 1 239 ? 4.287 -4.122 15.728 1.00 84.06 239 PRO A N 1
ATOM 1911 C CA . PRO A 1 239 ? 4.050 -4.133 17.176 1.00 84.06 239 PRO A CA 1
ATOM 1912 C C . PRO A 1 239 ? 4.326 -2.793 17.874 1.00 84.06 239 PRO A C 1
ATOM 1914 O O . PRO A 1 239 ? 3.762 -2.530 18.933 1.00 84.06 239 PRO A O 1
ATOM 1917 N N . GLN A 1 240 ? 5.197 -1.949 17.310 1.00 91.56 240 GLN A N 1
ATOM 1918 C CA . GLN A 1 240 ? 5.531 -0.639 17.882 1.00 91.56 240 GLN A CA 1
ATOM 1919 C C . GLN A 1 240 ? 4.597 0.487 17.412 1.00 91.56 240 GLN A C 1
ATOM 1921 O O . GLN A 1 240 ? 4.577 1.555 18.027 1.00 91.56 240 GLN A O 1
ATOM 1926 N N . LEU A 1 241 ? 3.787 0.254 16.373 1.00 92.38 241 LEU A N 1
ATOM 1927 C CA . LEU A 1 241 ? 2.894 1.265 15.818 1.00 92.38 241 LEU A CA 1
ATOM 1928 C C . LEU A 1 241 ? 1.621 1.343 16.659 1.00 92.38 241 LEU A C 1
ATOM 1930 O O . LEU A 1 241 ? 0.659 0.624 16.407 1.00 92.38 241 LEU A O 1
ATOM 1934 N N . LYS A 1 242 ? 1.603 2.236 17.646 1.00 88.81 242 LYS A N 1
ATOM 1935 C CA . LYS A 1 242 ? 0.474 2.365 18.584 1.00 88.81 242 LYS A CA 1
ATOM 1936 C C . LYS A 1 242 ? -0.529 3.449 18.221 1.00 88.81 242 LYS A C 1
ATOM 1938 O O . LYS A 1 242 ? -1.614 3.470 18.781 1.00 88.81 242 LYS A O 1
ATOM 1943 N N . LYS A 1 243 ? -0.197 4.344 17.292 1.00 90.44 243 LYS A N 1
ATOM 1944 C CA . LYS A 1 243 ? -1.044 5.484 16.928 1.00 90.44 243 LYS A CA 1
ATOM 1945 C C . LYS A 1 243 ? -1.128 5.630 15.415 1.00 90.44 243 LYS A C 1
ATOM 1947 O O . LYS A 1 243 ? -0.115 5.538 14.722 1.00 90.44 243 LYS A O 1
ATOM 1952 N N . LEU A 1 244 ? -2.331 5.899 14.911 1.00 90.25 244 LEU A N 1
ATOM 1953 C CA . LEU A 1 244 ? -2.541 6.303 13.522 1.00 90.25 244 LEU A CA 1
ATOM 1954 C C . LEU A 1 244 ? -2.729 7.820 13.433 1.00 90.25 244 LEU A C 1
ATOM 1956 O O . LEU A 1 244 ? -3.403 8.394 14.288 1.00 90.25 244 LEU A O 1
ATOM 1960 N N . PRO A 1 245 ? -2.212 8.478 12.381 1.00 88.25 245 PRO A N 1
ATOM 1961 C CA . PRO A 1 245 ? -2.392 9.911 12.174 1.00 88.25 245 PRO A CA 1
ATOM 1962 C C . PRO A 1 245 ? -3.795 10.236 11.638 1.00 88.25 245 PRO A C 1
ATOM 1964 O O . PRO A 1 245 ? -3.927 11.052 10.740 1.00 88.25 245 PRO A O 1
ATOM 1967 N N . LEU A 1 246 ? -4.851 9.592 12.134 1.00 85.81 246 LEU A N 1
ATOM 1968 C CA . LEU A 1 246 ? -6.225 9.826 11.690 1.00 85.81 246 LEU A CA 1
ATOM 1969 C C . LEU A 1 246 ? -6.892 10.896 12.554 1.00 85.81 246 LEU A C 1
ATOM 1971 O O . LEU A 1 246 ? -6.742 10.901 13.772 1.00 85.81 246 LEU A O 1
ATOM 1975 N N . ASN A 1 247 ? -7.677 11.761 11.918 1.00 79.25 247 ASN A N 1
ATOM 1976 C CA . ASN A 1 247 ? -8.648 12.621 12.594 1.00 79.25 247 ASN A CA 1
ATOM 1977 C C . ASN A 1 247 ? -10.085 12.275 12.167 1.00 79.25 247 ASN A C 1
ATOM 1979 O O . ASN A 1 247 ? -10.306 11.564 11.183 1.00 79.25 247 ASN A O 1
ATOM 1983 N N . SER A 1 248 ? -11.074 12.841 12.858 1.00 71.81 248 SER A N 1
ATOM 1984 C CA . SER A 1 248 ? -12.505 12.634 12.582 1.00 71.81 248 SER A CA 1
ATOM 1985 C C . SER A 1 248 ? -12.936 12.953 11.138 1.00 71.81 248 SER A C 1
ATOM 1987 O O . SER A 1 248 ? -13.857 12.327 10.616 1.00 71.81 248 SER A O 1
ATOM 1989 N N . SER A 1 249 ? -12.245 13.865 10.441 1.00 75.88 249 SER A N 1
ATOM 1990 C CA . SER A 1 249 ? -12.530 14.187 9.030 1.00 75.88 249 SER A CA 1
ATOM 1991 C C . SER A 1 249 ? -12.118 13.083 8.045 1.00 75.88 249 SER A C 1
ATOM 1993 O O . SER A 1 249 ? -12.583 13.064 6.908 1.00 75.88 249 SER A O 1
ATOM 1995 N N . SER A 1 250 ? -11.281 12.140 8.483 1.00 77.12 250 SER A N 1
ATOM 1996 C CA . SER A 1 250 ? -10.758 11.040 7.659 1.00 77.12 250 SER A CA 1
ATOM 1997 C C . SER A 1 250 ? -11.754 9.894 7.475 1.00 77.12 250 SER A C 1
ATOM 1999 O O . SER A 1 250 ? -11.474 8.932 6.772 1.00 77.12 250 SER A O 1
ATOM 2001 N N . ALA A 1 251 ? -12.915 9.963 8.128 1.00 64.44 251 ALA A N 1
ATOM 2002 C CA . ALA A 1 251 ? -13.878 8.873 8.194 1.00 64.44 251 ALA A CA 1
ATOM 2003 C C . ALA A 1 251 ? -14.585 8.558 6.868 1.00 64.44 251 ALA A C 1
ATOM 2005 O O . ALA A 1 251 ? -15.212 7.506 6.763 1.00 64.44 251 ALA A O 1
ATOM 2006 N N . ASN A 1 252 ? -14.550 9.465 5.881 1.00 67.44 252 ASN A N 1
ATOM 2007 C CA . ASN A 1 252 ? -15.227 9.325 4.583 1.00 67.44 252 ASN A CA 1
ATOM 2008 C C . ASN A 1 252 ? -16.669 8.758 4.696 1.00 67.44 252 ASN A C 1
ATOM 2010 O O . ASN A 1 252 ? -17.072 7.841 3.979 1.00 67.44 252 ASN A O 1
ATOM 2014 N N . GLY A 1 253 ? -17.439 9.247 5.677 1.00 62.75 253 GLY A N 1
ATOM 2015 C CA . GLY A 1 253 ? -18.796 8.760 5.959 1.00 62.75 253 GLY A CA 1
ATOM 2016 C C . GLY A 1 253 ? -18.884 7.336 6.536 1.00 62.75 253 GLY A C 1
ATOM 2017 O O . GLY A 1 253 ? -19.895 6.674 6.321 1.00 62.75 253 GLY A O 1
ATOM 2018 N N . GLY A 1 254 ? -17.847 6.857 7.233 1.00 63.84 254 GLY A N 1
ATOM 2019 C CA . GLY A 1 254 ? -17.787 5.538 7.878 1.00 63.84 254 GLY A CA 1
ATOM 2020 C C . GLY A 1 254 ? -17.402 4.382 6.947 1.00 63.84 254 GLY A C 1
ATOM 2021 O O . GLY A 1 254 ? -17.638 3.228 7.284 1.00 63.84 254 GLY A O 1
ATOM 2022 N N . LYS A 1 255 ? -16.855 4.672 5.759 1.00 73.81 255 LYS A N 1
ATOM 2023 C CA . LYS A 1 255 ? -16.551 3.664 4.721 1.00 73.81 255 LYS A CA 1
ATOM 2024 C C . LYS A 1 255 ? -15.106 3.165 4.713 1.00 73.81 255 LYS A C 1
ATOM 2026 O O . LYS A 1 255 ? -14.776 2.324 3.882 1.00 73.81 255 LYS A O 1
ATOM 2031 N N . VAL A 1 256 ? -14.246 3.700 5.576 1.00 81.62 256 VAL A N 1
ATOM 2032 C CA . VAL A 1 256 ? -12.834 3.304 5.627 1.00 81.62 256 VAL A CA 1
ATOM 2033 C C . VAL A 1 256 ? -12.713 1.925 6.265 1.00 81.62 256 VAL A C 1
ATOM 2035 O O . VAL A 1 256 ? -13.088 1.737 7.420 1.00 81.62 256 VAL A O 1
ATOM 2038 N N . GLU A 1 257 ? -12.156 0.971 5.528 1.00 82.44 257 GLU A N 1
ATOM 2039 C CA . GLU A 1 257 ? -11.900 -0.380 6.017 1.00 82.44 257 GLU A CA 1
ATOM 2040 C C . GLU A 1 257 ? -10.507 -0.445 6.657 1.00 82.44 257 GLU A C 1
ATOM 2042 O O . GLU A 1 257 ? -9.493 -0.271 5.978 1.00 82.44 257 GLU A O 1
ATOM 2047 N N . ILE A 1 258 ? -10.436 -0.698 7.964 1.00 84.44 258 ILE A N 1
ATOM 2048 C CA . ILE A 1 258 ? -9.167 -0.949 8.654 1.00 84.44 258 ILE A CA 1
ATOM 2049 C C . ILE A 1 258 ? -9.084 -2.437 8.973 1.00 84.44 258 ILE A C 1
ATOM 2051 O O . ILE A 1 258 ? -9.889 -2.981 9.723 1.00 84.44 258 ILE A O 1
ATOM 2055 N N . GLU A 1 259 ? -8.084 -3.093 8.404 1.00 79.62 259 GLU A N 1
ATOM 2056 C CA . GLU A 1 259 ? -7.743 -4.480 8.667 1.00 79.62 259 GLU A CA 1
ATOM 2057 C C . GLU A 1 259 ? -6.460 -4.525 9.500 1.00 79.62 259 GLU A C 1
ATOM 2059 O O . GLU A 1 259 ? -5.395 -4.128 9.027 1.00 79.62 259 GLU A O 1
ATOM 2064 N N . ALA A 1 260 ? -6.543 -5.005 10.741 1.00 76.94 260 ALA A N 1
ATOM 2065 C CA . ALA A 1 260 ? -5.384 -5.100 11.623 1.00 76.94 260 ALA A CA 1
ATOM 2066 C C . ALA A 1 260 ? -5.454 -6.314 12.556 1.00 76.94 260 ALA A C 1
ATOM 2068 O O . ALA A 1 260 ? -6.531 -6.854 12.809 1.00 76.94 260 ALA A O 1
ATOM 2069 N N . GLY A 1 261 ? -4.297 -6.750 13.064 1.00 69.00 261 GLY A N 1
ATOM 2070 C CA . GLY A 1 261 ? -4.213 -7.865 14.010 1.00 69.00 261 GLY A CA 1
ATOM 2071 C C . GLY A 1 261 ? -4.947 -7.585 15.327 1.00 69.00 261 GLY A C 1
ATOM 2072 O O . GLY A 1 261 ? -4.996 -6.451 15.795 1.00 69.00 261 GLY A O 1
ATOM 2073 N N . GLU A 1 262 ? -5.490 -8.626 15.964 1.00 71.94 262 GLU A N 1
ATOM 2074 C CA . GLU A 1 262 ? -6.295 -8.493 17.192 1.00 71.94 262 GLU A CA 1
ATOM 2075 C C . GLU A 1 262 ? -5.544 -7.772 18.321 1.00 71.94 262 GLU A C 1
ATOM 2077 O O . GLU A 1 262 ? -6.103 -6.918 19.006 1.00 71.94 262 GLU A O 1
ATOM 2082 N N . GLN A 1 263 ? -4.261 -8.093 18.499 1.00 71.69 263 GLN A N 1
ATOM 2083 C CA . GLN A 1 263 ? -3.434 -7.472 19.530 1.00 71.69 263 GLN A CA 1
ATOM 2084 C C . GLN A 1 263 ? -3.251 -5.972 19.279 1.00 71.69 263 GLN A C 1
ATOM 2086 O O . GLN A 1 263 ? -3.314 -5.172 20.205 1.00 71.69 263 GLN A O 1
ATOM 2091 N N . TRP A 1 264 ? -3.127 -5.579 18.012 1.00 83.44 264 TRP A N 1
ATOM 2092 C CA . TRP A 1 264 ? -3.002 -4.179 17.634 1.00 83.44 264 TRP A CA 1
ATOM 2093 C C . TRP A 1 264 ? -4.275 -3.385 17.964 1.00 83.44 264 TRP A C 1
ATOM 2095 O O . TRP A 1 264 ? -4.191 -2.292 18.516 1.00 83.44 264 TRP A O 1
ATOM 2105 N N . TRP A 1 265 ? -5.461 -3.961 17.738 1.00 82.56 265 TRP A N 1
ATOM 2106 C CA . TRP A 1 265 ? -6.733 -3.333 18.125 1.00 82.56 265 TRP A CA 1
ATOM 2107 C C . TRP A 1 265 ? -6.895 -3.128 19.636 1.00 82.56 265 TRP A C 1
ATOM 2109 O O . TRP A 1 265 ? -7.664 -2.261 20.049 1.00 82.56 265 TRP A O 1
ATOM 2119 N N . LYS A 1 266 ? -6.197 -3.916 20.464 1.00 80.88 266 LYS A N 1
ATOM 2120 C CA . LYS A 1 266 ? -6.186 -3.752 21.927 1.00 80.88 266 LYS A CA 1
ATOM 2121 C C . LYS A 1 266 ? -5.233 -2.646 22.374 1.00 80.88 266 LYS A C 1
ATOM 2123 O O . LYS A 1 266 ? -5.535 -1.956 23.343 1.00 80.88 266 LYS A O 1
ATOM 2128 N N . ASP A 1 267 ? -4.121 -2.491 21.662 1.00 85.69 267 ASP A N 1
ATOM 2129 C CA . ASP A 1 267 ? -3.011 -1.618 22.049 1.00 85.69 267 ASP A CA 1
ATOM 2130 C C . ASP A 1 267 ? -3.045 -0.236 21.361 1.00 85.69 267 ASP A C 1
ATOM 2132 O O . ASP A 1 267 ? -2.237 0.628 21.700 1.00 85.69 267 ASP A O 1
ATOM 2136 N N . ILE A 1 268 ? -3.961 -0.007 20.408 1.00 88.12 268 ILE A N 1
ATOM 2137 C CA . ILE A 1 268 ? -4.081 1.268 19.686 1.00 88.12 268 ILE A CA 1
ATOM 2138 C C . ILE A 1 268 ? -4.539 2.431 20.587 1.00 88.12 268 ILE A C 1
ATOM 2140 O O . ILE A 1 268 ? -5.554 2.370 21.287 1.00 88.12 268 ILE A O 1
ATOM 2144 N N . GLU A 1 269 ? -3.828 3.549 20.471 1.00 87.38 269 GLU A N 1
ATOM 2145 C CA . GLU A 1 269 ? -4.147 4.852 21.043 1.00 87.38 269 GLU A CA 1
ATOM 2146 C C . GLU A 1 269 ? -4.796 5.752 19.976 1.00 87.38 269 GLU A C 1
ATOM 2148 O O . GLU A 1 269 ? -4.204 6.054 18.935 1.00 87.38 269 GLU A O 1
ATOM 2153 N N . TRP A 1 270 ? -6.029 6.191 20.236 1.00 83.62 270 TRP A N 1
ATOM 2154 C CA . TRP A 1 270 ? -6.779 7.100 19.364 1.00 83.62 270 TRP A CA 1
ATOM 2155 C C . TRP A 1 270 ? -6.571 8.560 19.772 1.00 83.62 270 TRP A C 1
ATOM 2157 O O . TRP A 1 270 ? -6.379 8.849 20.950 1.00 83.62 270 TRP A O 1
ATOM 2167 N N . GLU A 1 271 ? -6.653 9.480 18.808 1.00 81.31 271 GLU A N 1
ATOM 2168 C CA . GLU A 1 271 ? -6.551 10.926 19.069 1.00 81.31 271 GLU A CA 1
ATOM 2169 C C . GLU A 1 271 ? -7.688 11.435 19.970 1.00 81.31 271 GLU A C 1
ATOM 2171 O O . GLU A 1 271 ? -7.463 12.224 20.884 1.00 81.31 271 GLU A O 1
ATOM 2176 N N . ASP A 1 272 ? -8.911 10.966 19.722 1.00 80.38 272 ASP A N 1
ATOM 2177 C CA . ASP A 1 272 ? -10.113 11.370 20.443 1.00 80.38 272 ASP A CA 1
ATOM 2178 C C . ASP A 1 272 ? -11.188 10.262 20.400 1.00 80.38 272 ASP A C 1
ATOM 2180 O O . ASP A 1 272 ? -11.148 9.352 19.561 1.00 80.38 272 ASP A O 1
ATOM 2184 N N . ASP A 1 273 ? -12.170 10.341 21.304 1.00 78.88 273 ASP A N 1
ATOM 2185 C CA . ASP A 1 273 ? -13.254 9.353 21.420 1.00 78.88 273 ASP A CA 1
ATOM 2186 C C . ASP A 1 273 ? -14.144 9.276 20.164 1.00 78.88 273 ASP A C 1
ATOM 2188 O O . ASP A 1 273 ? -14.722 8.223 19.873 1.00 78.88 273 ASP A O 1
ATOM 2192 N N . SER A 1 274 ? -14.248 10.365 19.392 1.00 76.25 274 SER A N 1
ATOM 2193 C CA . SER A 1 274 ? -15.003 10.393 18.133 1.00 76.25 274 SER A CA 1
ATOM 2194 C C . SER A 1 274 ? -14.286 9.575 17.061 1.00 76.25 274 SER A C 1
ATOM 2196 O O . SER A 1 274 ? -14.899 8.727 16.409 1.00 76.25 274 SER A O 1
ATOM 2198 N N . THR A 1 275 ? -12.970 9.748 16.935 1.00 76.56 275 THR A N 1
ATOM 2199 C CA . THR A 1 275 ? -12.113 8.974 16.033 1.00 76.56 275 THR A CA 1
ATOM 2200 C C . THR A 1 275 ? -12.166 7.488 16.402 1.00 76.56 275 THR A C 1
ATOM 2202 O O . THR A 1 275 ? -12.408 6.653 15.530 1.00 76.56 275 THR A O 1
ATOM 2205 N N . LYS A 1 276 ? -12.082 7.149 17.696 1.00 79.62 276 LYS A N 1
ATOM 2206 C CA . LYS A 1 276 ? -12.262 5.769 18.172 1.00 79.62 276 LYS A CA 1
ATOM 2207 C C . LYS A 1 276 ? -13.612 5.185 17.757 1.00 79.62 276 LYS A C 1
ATOM 2209 O O . LYS A 1 276 ? -13.654 4.133 17.134 1.00 79.62 276 LYS A O 1
ATOM 2214 N N . THR A 1 277 ? -14.712 5.876 18.047 1.00 75.06 277 THR A N 1
ATOM 2215 C CA . THR A 1 277 ? -16.071 5.390 17.735 1.00 75.06 277 THR A CA 1
ATOM 2216 C C . THR A 1 277 ? -16.301 5.223 16.230 1.00 75.06 277 THR A C 1
ATOM 2218 O O . THR A 1 277 ? -17.084 4.377 15.812 1.00 75.06 277 THR A O 1
ATOM 2221 N N . THR A 1 278 ? -15.618 6.024 15.413 1.00 76.06 278 THR A N 1
ATOM 2222 C CA . THR A 1 278 ? -15.796 6.026 13.959 1.00 76.06 278 THR A CA 1
ATOM 2223 C C . THR A 1 278 ? -15.044 4.897 13.259 1.00 76.06 278 THR A C 1
ATOM 2225 O O . THR A 1 278 ? -15.547 4.345 12.283 1.00 76.06 278 THR A O 1
ATOM 2228 N N . PHE A 1 279 ? -13.840 4.569 13.730 1.00 75.19 279 PHE A N 1
ATOM 2229 C CA . PHE A 1 279 ? -12.956 3.605 13.070 1.00 75.19 279 PHE A CA 1
ATOM 2230 C C . PHE A 1 279 ? -12.848 2.265 13.791 1.00 75.19 279 PHE A C 1
ATOM 2232 O O . PHE A 1 279 ? -12.374 1.303 13.189 1.00 75.19 279 PHE A O 1
ATOM 2239 N N . GLN A 1 280 ? -13.249 2.184 15.061 1.00 68.44 280 GLN A N 1
ATOM 2240 C CA . GLN A 1 280 ? -13.258 0.927 15.791 1.00 68.44 280 GLN A CA 1
ATOM 2241 C C . GLN A 1 280 ? -14.405 0.044 15.270 1.00 68.44 280 GLN A C 1
ATOM 2243 O O . GLN A 1 280 ? -15.572 0.423 15.397 1.00 68.44 280 GLN A O 1
ATOM 2248 N N . PRO A 1 281 ? -14.106 -1.136 14.703 1.00 63.00 281 PRO A N 1
ATOM 2249 C CA . PRO A 1 281 ? -15.128 -2.064 14.249 1.00 63.00 281 PRO A CA 1
ATOM 2250 C C . PRO A 1 281 ? -15.975 -2.554 15.428 1.00 63.00 281 PRO A C 1
ATOM 2252 O O . PRO A 1 281 ? -15.453 -2.759 16.526 1.00 63.00 281 PRO A O 1
ATOM 2255 N N . CYS A 1 282 ? -17.265 -2.812 15.196 1.00 44.59 282 CYS A N 1
ATOM 2256 C CA . CYS A 1 282 ? -18.092 -3.546 16.163 1.00 44.59 282 CYS A CA 1
ATOM 2257 C C . CYS A 1 282 ? -17.625 -5.004 16.326 1.00 44.59 282 CYS A C 1
ATOM 2259 O O . CYS A 1 282 ? -17.726 -5.546 17.422 1.00 44.59 282 CYS A O 1
ATOM 2261 N N . ASP A 1 283 ? -17.054 -5.583 15.265 1.00 47.41 283 ASP A N 1
ATOM 2262 C CA . ASP A 1 283 ? -16.435 -6.907 15.231 1.00 47.41 283 ASP A CA 1
ATOM 2263 C C . ASP A 1 283 ? -15.024 -6.756 14.664 1.00 47.41 283 ASP A C 1
ATOM 2265 O O . ASP A 1 283 ? -14.873 -6.264 13.549 1.00 47.41 283 ASP A O 1
ATOM 2269 N N . VAL A 1 284 ? -13.987 -7.135 15.415 1.00 47.34 284 VAL A N 1
ATOM 2270 C CA . VAL A 1 284 ? -12.591 -7.027 14.960 1.00 47.34 284 VAL A CA 1
ATOM 2271 C C . VAL A 1 284 ? -12.362 -8.037 13.825 1.00 47.34 284 VAL A C 1
ATOM 2273 O O . VAL A 1 284 ? -12.345 -9.238 14.104 1.00 47.34 284 VAL A O 1
ATOM 2276 N N . PRO A 1 285 ? -12.180 -7.617 12.557 1.00 45.09 285 PRO A N 1
ATOM 2277 C CA . PRO A 1 285 ? -11.904 -8.563 11.486 1.00 45.09 285 PRO A CA 1
ATOM 2278 C C . PRO A 1 285 ? -10.498 -9.140 11.695 1.00 45.09 285 PRO A C 1
ATOM 2280 O O . PRO A 1 285 ? -9.493 -8.447 11.542 1.00 45.09 285 PRO A O 1
ATOM 2283 N N . TYR A 1 286 ? -10.429 -10.414 12.089 1.00 45.16 286 TYR A N 1
ATOM 2284 C CA . TYR A 1 286 ? -9.168 -11.128 12.275 1.00 45.16 286 TYR A CA 1
ATOM 2285 C C . TYR A 1 286 ? -8.499 -11.382 10.923 1.00 45.16 286 TYR A C 1
ATOM 2287 O O . TYR A 1 286 ? -9.096 -11.961 10.010 1.00 45.16 286 TYR A O 1
ATOM 2295 N N . LEU A 1 287 ? -7.236 -10.979 10.793 1.00 47.84 287 LEU A N 1
ATOM 2296 C CA . LEU A 1 287 ? -6.461 -11.224 9.588 1.00 47.84 287 LEU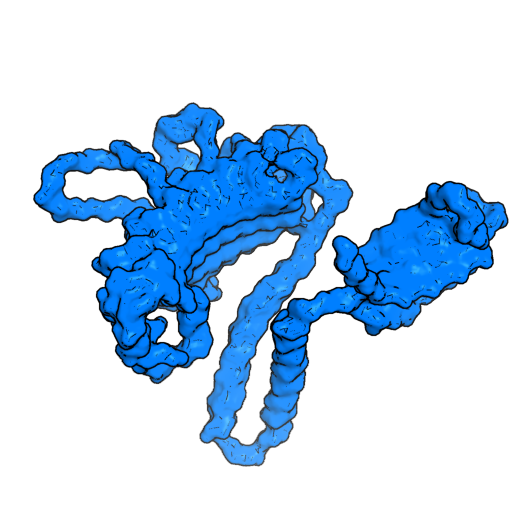 A CA 1
ATOM 2297 C C . LEU A 1 287 ? -5.762 -12.588 9.647 1.00 47.84 287 LEU A C 1
ATOM 2299 O O . LEU A 1 287 ? -4.565 -12.674 9.894 1.00 47.84 287 LEU A O 1
ATOM 2303 N N . ASP A 1 288 ? -6.484 -13.660 9.317 1.00 41.62 288 ASP A N 1
ATOM 2304 C CA . ASP A 1 288 ? -5.893 -15.002 9.114 1.00 41.62 288 ASP A CA 1
ATOM 2305 C C . ASP A 1 288 ? -5.069 -15.094 7.798 1.00 41.62 288 ASP A C 1
ATOM 2307 O O . ASP A 1 288 ? -4.466 -16.104 7.435 1.00 41.62 288 ASP A O 1
ATOM 2311 N N . ARG A 1 289 ? -5.010 -13.989 7.036 1.00 41.44 289 ARG A N 1
ATOM 2312 C CA . ARG A 1 289 ? -4.344 -13.892 5.724 1.00 41.44 289 ARG A CA 1
ATOM 2313 C C . ARG A 1 289 ? -2.817 -13.836 5.783 1.00 41.44 289 ARG A C 1
ATOM 2315 O O . ARG A 1 289 ? -2.182 -13.976 4.733 1.00 41.44 289 ARG A O 1
ATOM 2322 N N . TYR A 1 290 ? -2.218 -13.693 6.966 1.00 39.94 290 TYR A N 1
ATOM 2323 C CA . TYR A 1 290 ? -0.762 -13.719 7.126 1.00 39.94 290 TYR A CA 1
ATOM 2324 C C . TYR A 1 290 ? -0.157 -15.030 6.588 1.00 39.94 290 TYR A C 1
ATOM 2326 O O . TYR A 1 290 ? 0.855 -15.004 5.885 1.00 39.94 290 TYR A O 1
ATOM 2334 N N . TRP A 1 291 ? -0.845 -16.165 6.765 1.00 37.56 291 TRP A N 1
ATOM 2335 C CA . TRP A 1 291 ? -0.404 -17.461 6.235 1.00 37.56 291 TRP A CA 1
ATOM 2336 C C . TRP A 1 291 ? -0.514 -17.578 4.712 1.00 37.56 291 TRP A C 1
ATOM 2338 O O . TRP A 1 291 ? 0.318 -18.235 4.096 1.00 37.56 291 TRP A O 1
ATOM 2348 N N . SER A 1 292 ? -1.465 -16.891 4.072 1.00 35.78 292 SER A N 1
ATOM 2349 C CA . SER A 1 292 ? -1.617 -16.909 2.606 1.00 35.78 292 SER A CA 1
ATOM 2350 C C . SER A 1 292 ? -0.500 -16.139 1.890 1.00 35.78 292 SER A C 1
ATOM 2352 O O . SER A 1 292 ? -0.016 -16.583 0.850 1.00 35.78 292 SER A O 1
ATOM 2354 N N . LEU A 1 293 ? -0.054 -15.013 2.457 1.00 37.50 293 LEU A N 1
ATOM 2355 C CA . LEU A 1 293 ? 1.086 -14.233 1.952 1.00 37.50 293 LEU A CA 1
ATOM 2356 C C . LEU A 1 293 ? 2.426 -14.915 2.263 1.00 37.50 293 LEU A C 1
ATOM 2358 O O . LEU A 1 293 ? 3.305 -14.949 1.399 1.00 37.50 293 LEU A O 1
ATOM 2362 N N . LYS A 1 294 ? 2.558 -15.542 3.444 1.00 35.25 294 LYS A N 1
ATOM 2363 C CA . LYS A 1 294 ? 3.705 -16.407 3.766 1.00 35.25 294 LYS A CA 1
ATOM 2364 C C . LYS A 1 294 ? 3.797 -17.592 2.804 1.00 35.25 294 LYS A C 1
ATOM 2366 O O . LYS A 1 294 ? 4.870 -17.830 2.268 1.00 35.25 294 LYS A O 1
ATOM 2371 N N . LEU A 1 295 ? 2.697 -18.296 2.525 1.00 37.16 295 LEU A N 1
ATOM 2372 C CA . LEU A 1 295 ? 2.672 -19.450 1.612 1.00 37.16 295 LEU A CA 1
ATOM 2373 C C . LEU A 1 295 ? 2.889 -19.058 0.144 1.00 37.16 295 LEU A C 1
ATOM 2375 O O . LEU A 1 295 ? 3.561 -19.792 -0.576 1.00 37.16 295 LEU A O 1
ATOM 2379 N N . ALA A 1 296 ? 2.396 -17.897 -0.299 1.00 39.25 296 ALA A N 1
ATOM 2380 C CA . ALA A 1 296 ? 2.655 -17.399 -1.651 1.00 39.25 296 ALA A CA 1
ATOM 2381 C C . ALA A 1 296 ? 4.139 -17.048 -1.876 1.00 39.25 296 ALA A C 1
ATOM 2383 O O . ALA A 1 296 ? 4.655 -17.299 -2.962 1.00 39.25 296 ALA A O 1
ATOM 2384 N N . ASN A 1 297 ? 4.842 -16.534 -0.858 1.00 38.97 297 ASN A N 1
ATOM 2385 C CA . ASN A 1 297 ? 6.274 -16.226 -0.950 1.00 38.97 297 ASN A CA 1
ATOM 2386 C C . ASN A 1 297 ? 7.179 -17.440 -0.654 1.00 38.97 297 ASN A C 1
ATOM 2388 O O . ASN A 1 297 ? 8.147 -17.656 -1.378 1.00 38.97 297 ASN A O 1
ATOM 2392 N N . TYR A 1 298 ? 6.860 -18.282 0.338 1.00 36.31 298 TYR A N 1
ATOM 2393 C CA . TYR A 1 298 ? 7.633 -19.501 0.637 1.00 36.31 298 TYR A CA 1
ATOM 2394 C C . TYR A 1 298 ? 7.420 -20.615 -0.400 1.00 36.31 298 TYR A C 1
ATOM 2396 O O . TYR A 1 298 ? 8.360 -21.344 -0.713 1.00 36.31 298 TYR A O 1
ATOM 2404 N N . GLY A 1 299 ? 6.217 -20.742 -0.972 1.00 35.94 299 GLY A N 1
ATOM 2405 C CA . GLY A 1 299 ? 5.896 -21.769 -1.969 1.00 35.94 299 GLY A CA 1
ATOM 2406 C C . GLY A 1 299 ? 6.640 -21.596 -3.296 1.00 35.94 299 GLY A C 1
ATOM 2407 O O . GLY A 1 299 ? 6.952 -22.582 -3.956 1.00 35.94 299 GLY A O 1
ATOM 2408 N N . VAL A 1 300 ? 6.997 -20.361 -3.665 1.00 39.34 300 VAL A N 1
ATOM 2409 C CA . VAL A 1 300 ? 7.791 -20.076 -4.875 1.00 39.34 300 VAL A CA 1
ATOM 2410 C C . VAL A 1 300 ? 9.280 -20.380 -4.652 1.00 39.34 300 VAL A C 1
ATOM 2412 O O . VAL A 1 300 ? 9.954 -20.848 -5.567 1.00 39.34 300 VAL A O 1
ATOM 2415 N N . VAL A 1 301 ? 9.783 -20.197 -3.426 1.00 38.44 301 VAL A N 1
ATOM 2416 C CA . VAL A 1 301 ? 11.197 -20.414 -3.067 1.00 38.44 301 VAL A CA 1
ATOM 2417 C C . VAL A 1 301 ? 11.511 -21.898 -2.830 1.00 38.44 301 VAL A C 1
ATOM 2419 O O . VAL A 1 301 ? 12.510 -22.406 -3.343 1.00 38.44 301 VAL A O 1
ATOM 2422 N N . LEU A 1 302 ? 10.632 -22.631 -2.134 1.00 32.12 302 LEU A N 1
ATOM 2423 C CA . LEU A 1 302 ? 10.815 -24.067 -1.868 1.00 32.12 302 LEU A CA 1
ATOM 2424 C C . LEU A 1 302 ? 10.677 -24.928 -3.132 1.00 32.12 302 LEU A C 1
ATOM 2426 O O . LEU A 1 302 ? 11.412 -25.901 -3.286 1.00 32.12 302 LEU A O 1
ATOM 2430 N N . CYS A 1 303 ? 9.797 -24.552 -4.067 1.00 35.81 303 CYS A N 1
ATOM 2431 C CA . CYS A 1 303 ? 9.614 -25.286 -5.322 1.00 35.81 303 CYS A CA 1
ATOM 2432 C C . CYS A 1 303 ? 10.847 -25.160 -6.244 1.00 35.81 303 CYS A C 1
ATOM 2434 O O . CYS A 1 303 ? 11.244 -26.133 -6.882 1.00 35.81 303 CYS A O 1
ATOM 2436 N N . GLY A 1 304 ? 11.515 -23.998 -6.245 1.00 37.75 304 GLY A N 1
ATOM 2437 C CA . GLY A 1 304 ? 12.763 -23.784 -6.987 1.00 37.75 304 GLY A CA 1
ATOM 2438 C C . GLY A 1 304 ? 13.958 -24.548 -6.406 1.00 37.75 304 GLY A C 1
ATOM 2439 O O . GLY A 1 304 ? 14.715 -25.164 -7.153 1.00 37.75 304 GLY A O 1
ATOM 2440 N N . GLN A 1 305 ? 14.103 -24.574 -5.077 1.00 36.69 305 GLN A N 1
ATOM 2441 C CA . GLN A 1 305 ? 15.196 -25.295 -4.410 1.00 36.69 305 GLN A CA 1
ATOM 2442 C C . GLN A 1 305 ? 15.010 -26.823 -4.427 1.00 36.69 305 GLN A C 1
ATOM 2444 O O . GLN A 1 305 ? 15.987 -27.553 -4.594 1.00 36.69 305 GLN A O 1
ATOM 2449 N N . MET A 1 306 ? 13.772 -27.328 -4.320 1.00 29.62 306 MET A N 1
ATOM 2450 C CA . MET A 1 306 ? 13.496 -28.769 -4.424 1.00 29.62 306 MET A CA 1
ATOM 2451 C C . MET A 1 306 ? 13.641 -29.308 -5.853 1.00 29.62 306 MET A C 1
ATOM 2453 O O . MET A 1 306 ? 14.085 -30.443 -6.017 1.00 29.62 306 MET A O 1
ATOM 2457 N N . LEU A 1 307 ? 13.325 -28.514 -6.886 1.00 37.53 307 LEU A N 1
ATOM 2458 C CA . LEU A 1 307 ? 13.557 -28.908 -8.280 1.00 37.53 307 LEU A CA 1
ATOM 2459 C C . LEU A 1 307 ? 15.060 -28.968 -8.610 1.00 37.53 307 LEU A C 1
ATOM 2461 O O . LEU A 1 307 ? 15.483 -29.861 -9.339 1.00 37.53 307 LEU A O 1
ATOM 2465 N N . HIS A 1 308 ? 15.864 -28.079 -8.015 1.00 37.84 308 HIS A N 1
ATOM 2466 C CA . HIS A 1 308 ? 17.327 -28.092 -8.133 1.00 37.84 308 HIS A CA 1
ATOM 2467 C C . HIS A 1 308 ? 17.933 -29.371 -7.536 1.00 37.84 308 HIS A C 1
ATOM 2469 O O . HIS A 1 308 ? 18.670 -30.083 -8.210 1.00 37.84 308 HIS A O 1
ATOM 2475 N N . LEU A 1 309 ? 17.526 -29.741 -6.315 1.00 37.78 309 LEU A N 1
ATOM 2476 C CA . LEU A 1 309 ? 17.979 -30.977 -5.660 1.00 37.78 309 LEU A CA 1
ATOM 2477 C C . LEU A 1 309 ? 17.503 -32.250 -6.383 1.00 37.78 309 LEU A C 1
ATOM 2479 O O . LEU A 1 309 ? 18.198 -33.265 -6.363 1.00 37.78 309 LEU A O 1
ATOM 2483 N N . ALA A 1 310 ? 16.335 -32.207 -7.034 1.00 36.44 310 ALA A N 1
ATOM 2484 C CA . ALA A 1 310 ? 15.804 -33.330 -7.805 1.00 36.44 310 ALA A CA 1
ATOM 2485 C C . ALA A 1 310 ? 16.468 -33.497 -9.186 1.00 36.44 310 ALA A C 1
ATOM 2487 O O . ALA A 1 310 ? 16.525 -34.620 -9.679 1.00 36.44 310 ALA A O 1
ATOM 2488 N N . LEU A 1 311 ? 16.971 -32.423 -9.807 1.00 41.94 311 LEU A N 1
ATOM 2489 C CA . LEU A 1 311 ? 17.673 -32.478 -11.098 1.00 41.94 311 LEU A CA 1
ATOM 2490 C C . LEU A 1 311 ? 19.173 -32.763 -10.934 1.00 41.94 311 LEU A C 1
ATOM 2492 O O . LEU A 1 311 ? 19.719 -33.553 -11.705 1.00 41.94 311 LEU A O 1
ATOM 2496 N N . ASP A 1 312 ? 19.810 -32.220 -9.893 1.00 39.78 312 ASP A N 1
ATOM 2497 C CA . ASP A 1 312 ? 21.233 -32.455 -9.608 1.00 39.78 312 ASP A CA 1
ATOM 2498 C C . ASP A 1 312 ? 21.502 -33.899 -9.130 1.00 39.78 312 ASP A C 1
ATOM 2500 O O . ASP A 1 312 ? 22.577 -34.448 -9.360 1.00 39.78 312 ASP A O 1
ATOM 2504 N N . GLY A 1 313 ? 20.508 -34.568 -8.530 1.00 38.38 313 GLY A N 1
ATOM 2505 C CA . GLY A 1 313 ? 20.610 -35.965 -8.089 1.00 38.38 313 GLY A CA 1
ATOM 2506 C C . GLY A 1 313 ? 20.357 -37.032 -9.166 1.00 38.38 313 GLY A C 1
ATOM 2507 O O . GLY A 1 313 ? 20.499 -38.219 -8.877 1.00 38.38 313 GLY A O 1
ATOM 2508 N N . VAL A 1 314 ? 19.959 -36.656 -10.389 1.00 37.16 314 VAL A N 1
ATOM 2509 C CA . VAL A 1 314 ? 19.609 -37.616 -11.463 1.00 37.16 314 VAL A CA 1
ATOM 2510 C C . VAL A 1 314 ? 20.775 -37.886 -12.424 1.00 37.16 314 VAL A C 1
ATOM 2512 O O . VAL A 1 314 ? 20.728 -38.863 -13.170 1.00 37.16 314 VAL A O 1
ATOM 2515 N N . LEU A 1 315 ? 21.852 -37.093 -12.384 1.00 39.72 315 LEU A N 1
ATOM 2516 C CA . LEU A 1 315 ? 22.986 -37.261 -13.304 1.00 39.72 315 LEU A CA 1
ATOM 2517 C C . LEU A 1 315 ? 24.164 -38.079 -12.757 1.00 39.72 315 LEU A C 1
ATOM 2519 O O . LEU A 1 315 ? 25.000 -38.481 -13.557 1.00 39.72 315 LEU A O 1
ATOM 2523 N N . ASP A 1 316 ? 24.175 -38.446 -11.472 1.00 38.25 316 ASP A N 1
ATOM 2524 C CA . ASP A 1 316 ? 25.194 -39.338 -10.903 1.00 38.25 316 ASP A CA 1
ATOM 2525 C C . ASP A 1 316 ? 24.592 -40.325 -9.885 1.00 38.25 316 ASP A C 1
ATOM 2527 O O . ASP A 1 316 ? 24.551 -40.041 -8.691 1.00 38.25 316 ASP A O 1
ATOM 2531 N N . CYS A 1 317 ? 24.122 -41.496 -10.347 1.00 26.77 317 CYS A N 1
ATOM 2532 C CA . CYS A 1 317 ? 24.405 -42.829 -9.764 1.00 26.77 317 CYS A CA 1
ATOM 2533 C C . CYS A 1 317 ? 23.425 -43.938 -10.213 1.00 26.77 317 CYS A C 1
ATOM 2535 O O . CYS A 1 317 ? 22.209 -43.776 -10.278 1.00 26.77 317 CYS A O 1
ATOM 2537 N N . ASN A 1 318 ? 24.006 -45.117 -10.454 1.00 29.09 318 ASN A N 1
ATOM 2538 C CA . ASN A 1 318 ? 23.380 -46.419 -10.729 1.00 29.09 318 ASN A CA 1
ATOM 2539 C C . ASN A 1 318 ? 22.759 -47.046 -9.434 1.00 29.09 318 ASN A C 1
ATOM 2541 O O . ASN A 1 318 ? 22.823 -46.443 -8.365 1.00 29.09 318 ASN A O 1
ATOM 2545 N N . PRO A 1 319 ? 22.140 -48.243 -9.473 1.00 41.53 319 PRO A N 1
ATOM 2546 C CA . PRO A 1 319 ? 20.731 -48.499 -9.209 1.00 41.53 319 PRO A CA 1
ATOM 2547 C C . PRO A 1 319 ? 20.432 -48.903 -7.748 1.00 41.53 319 PRO A C 1
ATOM 2549 O O . PRO A 1 319 ? 20.505 -50.074 -7.390 1.00 41.53 319 PRO A O 1
ATOM 2552 N N . CYS A 1 320 ? 19.988 -47.954 -6.925 1.00 34.69 320 CYS A N 1
ATOM 2553 C CA . CYS A 1 320 ? 19.223 -48.215 -5.692 1.00 34.69 320 CYS A CA 1
ATOM 2554 C C . CYS A 1 320 ? 18.020 -47.252 -5.625 1.00 34.69 320 CYS A C 1
ATOM 2556 O O . CYS A 1 320 ? 17.750 -46.606 -4.616 1.00 34.69 320 CYS A O 1
ATOM 2558 N N . ALA A 1 321 ? 17.318 -47.097 -6.750 1.00 41.97 321 ALA A N 1
ATOM 2559 C CA . ALA A 1 321 ? 16.278 -46.091 -6.957 1.00 41.97 321 ALA A CA 1
ATOM 2560 C C . ALA A 1 321 ? 14.877 -46.574 -6.532 1.00 41.97 321 ALA A C 1
ATOM 2562 O O . ALA A 1 321 ? 13.951 -46.599 -7.337 1.00 41.97 321 ALA A O 1
ATOM 2563 N N . LEU A 1 322 ? 14.710 -46.945 -5.261 1.00 39.22 322 LEU A N 1
ATOM 2564 C CA . LEU A 1 322 ? 13.377 -47.114 -4.660 1.00 39.22 322 LEU A CA 1
ATOM 2565 C C . LEU A 1 322 ? 12.951 -45.996 -3.684 1.00 39.22 322 LEU A C 1
ATOM 2567 O O . LEU A 1 322 ? 11.748 -45.756 -3.609 1.00 39.22 322 LEU A O 1
ATOM 2571 N N . PRO A 1 323 ? 13.841 -45.229 -3.014 1.00 43.09 323 PRO A N 1
ATOM 2572 C CA . PRO A 1 323 ? 13.392 -44.105 -2.179 1.00 43.09 323 PRO A CA 1
ATOM 2573 C C . PRO A 1 323 ? 13.155 -42.811 -2.977 1.00 43.09 323 PRO A C 1
ATOM 2575 O O . PRO A 1 323 ? 12.270 -42.028 -2.646 1.00 43.09 323 PRO A O 1
ATOM 2578 N N . ILE A 1 324 ? 13.922 -42.585 -4.052 1.00 40.84 324 ILE A N 1
ATOM 2579 C CA . ILE A 1 324 ? 13.913 -41.315 -4.804 1.00 40.84 324 ILE A CA 1
ATOM 2580 C C . ILE A 1 324 ? 12.689 -41.225 -5.721 1.00 40.84 324 ILE A C 1
ATOM 2582 O O . ILE A 1 324 ? 12.056 -40.178 -5.786 1.00 40.84 324 ILE A O 1
ATOM 2586 N N . ALA A 1 325 ? 12.281 -42.328 -6.355 1.00 38.28 325 ALA A N 1
ATOM 2587 C CA . ALA A 1 325 ? 11.071 -42.361 -7.179 1.00 38.28 325 ALA A CA 1
ATOM 2588 C C . ALA A 1 325 ? 9.793 -42.117 -6.352 1.00 38.28 325 ALA A C 1
ATOM 2590 O O . ALA A 1 325 ? 8.871 -41.472 -6.840 1.00 38.28 325 ALA A O 1
ATOM 2591 N N . ALA A 1 326 ? 9.758 -42.564 -5.090 1.00 38.88 326 ALA A N 1
ATOM 2592 C CA . ALA A 1 326 ? 8.653 -42.295 -4.171 1.00 38.88 326 ALA A CA 1
ATOM 2593 C C . ALA A 1 326 ? 8.616 -40.821 -3.730 1.00 38.88 326 ALA A C 1
ATOM 2595 O O . ALA A 1 326 ? 7.543 -40.228 -3.719 1.00 38.88 326 ALA A O 1
ATOM 2596 N N . CYS A 1 327 ? 9.773 -40.205 -3.452 1.00 37.81 327 CYS A N 1
ATOM 2597 C CA . CYS A 1 327 ? 9.866 -38.773 -3.144 1.00 37.81 327 CYS A CA 1
ATOM 2598 C C . CYS A 1 327 ? 9.556 -37.884 -4.357 1.00 37.81 327 CYS A C 1
ATOM 2600 O O . CYS A 1 327 ? 8.851 -36.891 -4.212 1.00 37.81 327 CYS A O 1
ATOM 2602 N N . VAL A 1 328 ? 10.011 -38.251 -5.559 1.00 42.06 328 VAL A N 1
ATOM 2603 C CA . VAL A 1 328 ? 9.672 -37.539 -6.800 1.00 42.06 328 VAL A CA 1
ATOM 2604 C C . VAL A 1 328 ? 8.189 -37.709 -7.118 1.00 42.06 328 VAL A C 1
ATOM 2606 O O . VAL A 1 328 ? 7.561 -36.724 -7.468 1.00 42.06 328 VAL A O 1
ATOM 2609 N N . ALA A 1 329 ? 7.588 -38.887 -6.917 1.00 39.69 329 ALA A N 1
ATOM 2610 C CA . ALA A 1 329 ? 6.146 -39.089 -7.090 1.00 39.69 329 ALA A CA 1
ATOM 2611 C C . ALA A 1 329 ? 5.306 -38.312 -6.060 1.00 39.69 329 ALA A C 1
ATOM 2613 O O . ALA A 1 329 ? 4.264 -37.777 -6.423 1.00 39.69 329 ALA A O 1
ATOM 2614 N N . PHE A 1 330 ? 5.769 -38.183 -4.811 1.00 40.22 330 PHE A N 1
ATOM 2615 C CA . PHE A 1 330 ? 5.103 -37.367 -3.787 1.00 40.22 330 PHE A CA 1
ATOM 2616 C C . PHE A 1 330 ? 5.234 -35.868 -4.080 1.00 40.22 330 PHE A C 1
ATOM 2618 O O . PHE A 1 330 ? 4.264 -35.130 -3.946 1.00 40.22 330 PHE A O 1
ATOM 2625 N N . CYS A 1 331 ? 6.404 -35.416 -4.545 1.00 40.34 331 CYS A N 1
ATOM 2626 C CA . CYS A 1 331 ? 6.616 -34.037 -4.979 1.00 40.34 331 CYS A CA 1
ATOM 2627 C C . CYS A 1 331 ? 5.874 -33.723 -6.282 1.00 40.34 331 CYS A C 1
ATOM 2629 O O . CYS A 1 331 ? 5.371 -32.619 -6.419 1.00 40.34 331 CYS A O 1
ATOM 2631 N N . PHE A 1 332 ? 5.745 -34.668 -7.217 1.00 39.12 332 PHE A N 1
ATOM 2632 C CA . PHE A 1 332 ? 4.962 -34.487 -8.440 1.00 39.12 332 PHE A CA 1
ATOM 2633 C C . PHE A 1 332 ? 3.457 -34.552 -8.158 1.00 39.12 332 PHE A C 1
ATOM 2635 O O . PHE A 1 332 ? 2.735 -33.780 -8.763 1.00 39.12 332 PHE A O 1
ATOM 2642 N N . ASP A 1 333 ? 2.970 -35.374 -7.218 1.00 42.28 333 ASP A N 1
ATOM 2643 C CA . ASP A 1 333 ? 1.567 -35.348 -6.758 1.00 42.28 333 ASP A CA 1
ATOM 2644 C C . ASP A 1 333 ? 1.268 -34.051 -5.988 1.00 42.28 333 ASP A C 1
ATOM 2646 O O . ASP A 1 333 ? 0.237 -33.422 -6.202 1.00 42.28 333 ASP A O 1
ATOM 2650 N N . PHE A 1 334 ? 2.203 -33.566 -5.166 1.00 43.44 334 PHE A N 1
ATOM 2651 C CA . PHE A 1 334 ? 2.064 -32.298 -4.446 1.00 43.44 334 PHE A CA 1
ATOM 2652 C C . PHE A 1 334 ? 2.147 -31.082 -5.381 1.00 43.44 334 PHE A C 1
ATOM 2654 O O . PHE A 1 334 ? 1.308 -30.193 -5.297 1.00 43.44 334 PHE A O 1
ATOM 2661 N N . ILE A 1 335 ? 3.086 -31.063 -6.333 1.00 44.47 335 ILE A N 1
ATOM 2662 C CA . ILE A 1 335 ? 3.199 -30.020 -7.362 1.00 44.47 335 ILE A CA 1
ATOM 2663 C C . ILE A 1 335 ? 2.036 -30.116 -8.340 1.00 44.47 335 ILE A C 1
ATOM 2665 O O . ILE A 1 335 ? 1.507 -29.080 -8.696 1.00 44.47 335 ILE A O 1
ATOM 2669 N N . LEU A 1 336 ? 1.565 -31.297 -8.741 1.00 41.41 336 LEU A N 1
ATOM 2670 C CA . LEU A 1 336 ? 0.380 -31.427 -9.588 1.00 41.41 336 LEU A CA 1
ATOM 2671 C C . LEU A 1 336 ? -0.877 -30.994 -8.825 1.00 41.41 336 LEU A C 1
ATOM 2673 O O . LEU A 1 336 ? -1.706 -30.327 -9.418 1.00 41.41 336 LEU A O 1
ATOM 2677 N N . ARG A 1 337 ? -0.995 -31.227 -7.511 1.00 40.09 337 ARG A N 1
ATOM 2678 C CA . ARG A 1 337 ? -2.084 -30.675 -6.677 1.00 40.09 337 ARG A CA 1
ATOM 2679 C C . ARG A 1 337 ? -1.982 -29.164 -6.485 1.00 40.09 337 ARG A C 1
ATOM 2681 O O . ARG A 1 337 ? -2.997 -28.482 -6.581 1.00 40.09 337 ARG A O 1
ATOM 2688 N N . CYS A 1 338 ? -0.783 -28.620 -6.282 1.00 40.97 338 CYS A N 1
ATOM 2689 C CA . CYS A 1 338 ? -0.550 -27.179 -6.164 1.00 40.97 338 CYS A CA 1
ATOM 2690 C C . CYS A 1 338 ? -0.691 -26.460 -7.513 1.00 40.97 338 CYS A C 1
ATOM 2692 O O . CYS A 1 338 ? -1.230 -25.362 -7.568 1.00 40.97 338 CYS A O 1
ATOM 2694 N N . PHE A 1 339 ? -0.263 -27.074 -8.614 1.00 37.72 339 PHE A N 1
ATOM 2695 C CA . PHE A 1 339 ? -0.393 -26.556 -9.973 1.00 37.72 339 PHE A CA 1
ATOM 2696 C C . PHE A 1 339 ? -1.813 -26.761 -10.501 1.00 37.72 339 PHE A C 1
ATOM 2698 O O . PHE A 1 339 ? -2.283 -25.899 -11.222 1.00 37.72 339 PHE A O 1
ATOM 2705 N N . ILE A 1 340 ? -2.548 -27.800 -10.077 1.00 40.53 340 ILE A N 1
ATOM 2706 C CA . ILE A 1 340 ? -4.005 -27.899 -10.254 1.00 40.53 340 ILE A CA 1
ATOM 2707 C C . ILE A 1 340 ? -4.702 -26.830 -9.402 1.00 40.53 340 ILE A C 1
ATOM 2709 O O . ILE A 1 340 ? -5.578 -26.169 -9.925 1.00 40.53 340 ILE A O 1
ATOM 2713 N N . GLN A 1 341 ? -4.283 -26.530 -8.165 1.00 38.94 341 GLN A N 1
ATOM 2714 C CA . GLN A 1 341 ? -4.831 -25.404 -7.381 1.00 38.94 341 GLN A CA 1
ATOM 2715 C C . GLN A 1 341 ? -4.517 -24.022 -7.989 1.00 38.94 341 GLN A C 1
ATOM 2717 O O . GLN A 1 341 ? -5.348 -23.115 -7.920 1.00 38.94 341 GLN A O 1
ATOM 2722 N N . VAL A 1 342 ? -3.339 -23.842 -8.595 1.00 37.12 342 VAL A N 1
ATOM 2723 C CA . VAL A 1 342 ? -2.899 -22.580 -9.221 1.00 37.12 342 VAL A CA 1
ATOM 2724 C C . VAL A 1 342 ? -3.442 -22.419 -10.645 1.00 37.12 342 VAL A C 1
ATOM 2726 O O . VAL A 1 342 ? -3.834 -21.313 -11.012 1.00 37.12 342 VAL A O 1
ATOM 2729 N N . LEU A 1 343 ? -3.539 -23.493 -11.435 1.00 34.16 343 LEU A N 1
ATOM 2730 C CA . LEU A 1 343 ? -4.269 -23.495 -12.707 1.00 34.16 343 LEU A CA 1
ATOM 2731 C C . LEU A 1 343 ? -5.768 -23.347 -12.462 1.00 34.16 343 LEU A C 1
ATOM 2733 O O . LEU A 1 343 ? -6.365 -22.514 -13.133 1.00 34.16 343 LEU A O 1
ATOM 2737 N N . CYS A 1 344 ? -6.340 -23.990 -11.434 1.00 32.88 344 CYS A N 1
ATOM 2738 C CA . CYS A 1 344 ? -7.695 -23.680 -10.974 1.00 32.88 344 CYS A CA 1
ATOM 2739 C C . CYS A 1 344 ? -7.818 -22.189 -10.633 1.00 32.88 344 CYS A C 1
ATOM 2741 O O . CYS A 1 344 ? -8.797 -21.577 -11.019 1.00 32.88 344 CYS A O 1
ATOM 2743 N N . ARG A 1 345 ? -6.812 -21.533 -10.029 1.00 38.22 345 ARG A N 1
ATOM 2744 C CA . ARG A 1 345 ? -6.864 -20.074 -9.784 1.00 38.22 345 ARG A CA 1
ATOM 2745 C C . ARG A 1 345 ? -6.665 -19.182 -11.011 1.00 38.22 345 ARG A C 1
ATOM 2747 O O . ARG A 1 345 ? -7.100 -18.037 -10.955 1.00 38.22 345 ARG A O 1
ATOM 2754 N N . LYS A 1 346 ? -6.058 -19.651 -12.107 1.00 29.27 346 LYS A N 1
ATOM 2755 C CA . LYS A 1 346 ? -5.995 -18.893 -13.377 1.00 29.27 346 LYS A CA 1
ATOM 2756 C C . LYS A 1 346 ? -7.141 -19.205 -14.343 1.00 29.27 346 LYS A C 1
ATOM 2758 O O . LYS A 1 346 ? -7.316 -18.459 -15.300 1.00 29.27 346 LYS A O 1
ATOM 2763 N N . THR A 1 347 ? -7.955 -20.220 -14.060 1.00 30.45 347 THR A N 1
ATOM 2764 C CA . THR A 1 347 ? -9.260 -20.451 -14.704 1.00 30.45 347 THR A CA 1
ATOM 2765 C C . THR A 1 347 ? -10.455 -20.217 -13.767 1.00 30.45 347 THR A C 1
ATOM 2767 O O . THR A 1 347 ? -11.565 -20.587 -14.112 1.00 30.45 347 THR A O 1
ATOM 2770 N N . MET A 1 348 ? -10.274 -19.560 -12.614 1.00 32.06 348 MET A N 1
ATOM 2771 C CA . MET A 1 348 ? -11.366 -19.123 -11.716 1.00 32.06 348 MET A CA 1
ATOM 2772 C C . MET A 1 348 ? -11.544 -17.595 -11.702 1.00 32.06 348 MET A C 1
ATOM 2774 O O . MET A 1 348 ? -11.885 -16.999 -10.682 1.00 32.06 348 MET A O 1
ATOM 2778 N N . ASP A 1 349 ? -11.334 -16.967 -12.862 1.00 34.16 349 ASP A N 1
ATOM 2779 C CA . ASP A 1 349 ? -12.201 -15.856 -13.290 1.00 34.16 349 ASP A CA 1
ATOM 2780 C C . ASP A 1 349 ? -13.495 -16.392 -13.949 1.00 34.16 349 ASP A C 1
ATOM 2782 O O . ASP A 1 349 ? -14.300 -15.641 -14.494 1.00 34.16 349 ASP A O 1
ATOM 2786 N N . GLU A 1 350 ? -13.741 -17.703 -13.858 1.00 38.78 350 GLU A N 1
ATOM 2787 C CA . GLU A 1 350 ? -15.100 -18.221 -13.749 1.00 38.78 350 GLU A CA 1
ATOM 2788 C C . GLU A 1 350 ? -15.534 -18.079 -12.288 1.00 38.78 350 GLU A C 1
ATOM 2790 O O . GLU A 1 350 ? -14.828 -18.507 -11.373 1.00 38.78 350 GLU A O 1
ATOM 2795 N N . ALA A 1 351 ? -16.663 -17.398 -12.081 1.00 43.28 351 ALA A N 1
ATOM 2796 C CA . ALA A 1 351 ? -17.250 -17.085 -10.785 1.00 43.28 351 ALA A CA 1
ATOM 2797 C C . ALA A 1 351 ? -17.022 -18.207 -9.758 1.00 43.28 351 ALA A C 1
ATOM 2799 O O . ALA A 1 351 ? -17.482 -19.327 -9.970 1.00 43.28 351 ALA A O 1
ATOM 2800 N N . LYS A 1 352 ? -16.339 -17.905 -8.639 1.00 52.09 352 LYS A N 1
ATOM 2801 C CA . LYS A 1 352 ? -16.299 -18.804 -7.474 1.00 52.09 352 LYS A CA 1
ATOM 2802 C C . LYS A 1 352 ? -17.720 -19.317 -7.226 1.00 52.09 352 LYS A C 1
ATOM 2804 O O . LYS A 1 352 ? -18.617 -18.504 -6.996 1.00 52.09 352 LYS A O 1
ATOM 2809 N N . GLU A 1 353 ? -17.929 -20.629 -7.310 1.00 66.25 353 GLU A N 1
ATOM 2810 C CA . GLU A 1 353 ? -19.237 -21.244 -7.084 1.00 66.25 353 GLU A CA 1
ATOM 2811 C C . GLU A 1 353 ? -19.622 -21.107 -5.607 1.00 66.25 353 GLU A C 1
ATOM 2813 O O . GLU A 1 353 ? -19.387 -21.989 -4.789 1.00 66.25 353 GLU A O 1
ATOM 2818 N N . VAL A 1 354 ? -20.213 -19.972 -5.245 1.00 85.69 354 VAL A N 1
ATOM 2819 C CA . VAL A 1 354 ? -20.767 -19.767 -3.909 1.00 85.69 354 VAL A CA 1
ATOM 2820 C C . VAL A 1 354 ? -21.996 -20.659 -3.754 1.00 85.69 354 VAL A C 1
ATOM 2822 O O . VAL A 1 354 ? -22.912 -20.611 -4.577 1.00 85.69 354 VAL A O 1
ATOM 2825 N N . VAL A 1 355 ? -22.042 -21.442 -2.680 1.00 91.38 355 VAL A N 1
ATOM 2826 C CA . VAL A 1 355 ? -23.223 -22.217 -2.290 1.00 91.38 355 VAL A CA 1
ATOM 2827 C C . VAL A 1 355 ? -23.875 -21.533 -1.097 1.00 91.38 355 VAL A C 1
ATOM 2829 O O . VAL A 1 355 ? -23.228 -21.224 -0.094 1.00 91.38 355 VAL A O 1
ATOM 2832 N N . LYS A 1 356 ? -25.173 -21.268 -1.216 1.00 92.25 356 LYS A N 1
ATOM 2833 C CA . LYS A 1 356 ? -26.012 -20.729 -0.151 1.00 92.25 356 LYS A CA 1
ATOM 2834 C C . LYS A 1 356 ? -26.848 -21.857 0.431 1.00 92.25 356 LYS 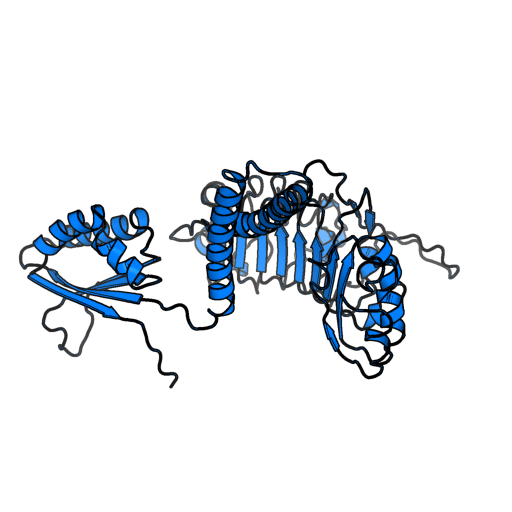A C 1
ATOM 2836 O O . LYS A 1 356 ? -27.580 -22.518 -0.301 1.00 92.25 356 LYS A O 1
ATOM 2841 N N . HIS A 1 357 ? -26.749 -22.027 1.740 1.00 93.31 357 HIS A N 1
ATOM 2842 C CA . HIS A 1 357 ? -27.554 -22.947 2.530 1.00 93.31 357 HIS A CA 1
ATOM 2843 C C . HIS A 1 357 ? -28.593 -22.132 3.297 1.00 93.31 357 HIS A C 1
ATOM 2845 O O . HIS A 1 357 ? -28.244 -21.373 4.203 1.00 93.31 357 HIS A O 1
ATOM 2851 N N . ILE A 1 358 ? -29.861 -22.241 2.907 1.00 93.50 358 ILE A N 1
ATOM 2852 C CA . ILE A 1 358 ? -30.978 -21.542 3.543 1.00 93.50 358 ILE A CA 1
ATOM 2853 C C . ILE A 1 358 ? -31.793 -22.523 4.371 1.00 93.50 358 ILE A C 1
ATOM 2855 O O . ILE A 1 358 ? -32.296 -23.517 3.855 1.00 93.50 358 ILE A O 1
ATOM 2859 N N . LEU A 1 359 ? -32.001 -22.183 5.639 1.00 92.38 359 LEU A N 1
ATOM 2860 C CA . LEU A 1 359 ? -32.889 -22.887 6.550 1.00 92.38 359 LEU A CA 1
ATOM 2861 C C . LEU A 1 359 ? -34.045 -21.966 6.953 1.00 92.38 359 LEU A C 1
ATOM 2863 O O . LEU A 1 359 ? -33.840 -20.881 7.491 1.00 92.38 359 LEU A O 1
ATOM 2867 N N . LEU A 1 360 ? -35.277 -22.414 6.726 1.00 93.06 360 LEU A N 1
ATOM 2868 C CA . LEU A 1 360 ? -36.495 -21.769 7.212 1.00 93.06 360 LEU A CA 1
ATOM 2869 C C . LEU A 1 360 ? -37.057 -22.564 8.381 1.00 93.06 360 LEU A C 1
ATOM 2871 O O . LEU A 1 360 ? -37.265 -23.772 8.264 1.00 93.06 360 LEU A O 1
ATOM 2875 N N . ALA A 1 361 ? -37.355 -21.890 9.492 1.00 91.94 361 ALA A N 1
ATOM 2876 C CA . ALA A 1 361 ? -37.864 -22.546 10.691 1.00 91.94 361 ALA A CA 1
ATOM 2877 C C . ALA A 1 361 ? -39.140 -21.909 11.253 1.00 91.94 361 ALA A C 1
ATOM 2879 O O . ALA A 1 361 ? -39.395 -20.700 11.157 1.00 91.94 361 ALA A O 1
ATOM 2880 N N . LYS A 1 362 ? -39.937 -22.756 11.904 1.00 91.38 362 LYS A N 1
ATOM 2881 C CA . LYS A 1 362 ? -41.007 -22.375 12.825 1.00 91.38 362 LYS A CA 1
ATOM 2882 C C . LYS A 1 362 ? -40.723 -23.029 14.171 1.00 91.38 362 LYS A C 1
ATOM 2884 O O . LYS A 1 362 ? -40.688 -24.253 14.237 1.00 91.38 362 LYS A O 1
ATOM 2889 N N . PHE A 1 363 ? -40.547 -22.243 15.228 1.00 88.25 363 PHE A N 1
ATOM 2890 C CA . PHE A 1 363 ? -40.397 -22.769 16.590 1.00 88.25 363 PHE A CA 1
ATOM 2891 C C . PHE A 1 363 ? -41.726 -23.307 17.136 1.00 88.25 363 PHE A C 1
ATOM 2893 O O . PHE A 1 363 ? -42.797 -22.831 16.752 1.00 88.25 363 PHE A O 1
ATOM 2900 N N . LYS A 1 364 ? -41.665 -24.305 18.026 1.00 87.00 364 LYS A N 1
ATOM 2901 C CA . LYS A 1 364 ? -42.860 -24.853 18.687 1.00 87.00 364 LYS A CA 1
ATOM 2902 C C . LYS A 1 364 ? -43.522 -23.796 19.577 1.00 87.00 364 LYS A C 1
ATOM 2904 O O . LYS A 1 364 ? -42.850 -23.058 20.297 1.00 87.00 364 LYS A O 1
ATOM 2909 N N . GLY A 1 365 ? -44.855 -23.750 19.559 1.00 76.62 365 GLY A N 1
ATOM 2910 C CA . GLY A 1 365 ? -45.628 -22.911 20.477 1.00 76.62 365 GLY A CA 1
ATOM 2911 C C . GLY A 1 365 ? -45.421 -23.341 21.934 1.00 76.62 365 GLY A C 1
ATOM 2912 O O . GLY A 1 365 ? -45.484 -24.530 22.236 1.00 76.62 365 GLY A O 1
ATOM 2913 N N . GLY A 1 366 ? -45.169 -22.378 22.827 1.00 65.31 366 GLY A N 1
ATOM 2914 C CA . GLY A 1 366 ? -44.926 -22.619 24.257 1.00 65.31 366 GLY A CA 1
ATOM 2915 C C . GLY A 1 366 ? -43.458 -22.558 24.690 1.00 65.31 366 GLY A C 1
ATOM 2916 O O . GLY A 1 366 ? -43.193 -22.641 25.886 1.00 65.31 366 GLY A O 1
ATOM 2917 N N . ILE A 1 367 ? -42.515 -22.370 23.757 1.00 64.31 367 ILE A N 1
ATOM 2918 C CA . ILE A 1 367 ? -41.117 -22.069 24.089 1.00 64.31 367 ILE A CA 1
ATOM 2919 C C . ILE A 1 367 ? -40.990 -20.561 24.383 1.00 64.31 367 ILE A C 1
ATOM 2921 O O . ILE A 1 367 ? -41.356 -19.751 23.524 1.00 64.31 367 ILE A O 1
ATOM 2925 N N . PRO A 1 368 ? -40.501 -20.163 25.572 1.00 67.88 368 PRO A N 1
ATOM 2926 C CA . PRO A 1 368 ? -40.241 -18.767 25.913 1.00 67.88 368 PRO A CA 1
ATOM 2927 C C . PRO A 1 368 ? -39.310 -18.076 24.899 1.00 67.88 368 PRO A C 1
ATOM 2929 O O . PRO A 1 368 ? -38.340 -18.668 24.423 1.00 67.88 368 PRO A O 1
ATOM 2932 N N . SER A 1 369 ? -39.595 -16.813 24.559 1.00 64.81 369 SER A N 1
ATOM 2933 C CA . SER A 1 369 ? -38.839 -16.046 23.548 1.00 64.81 369 SER A CA 1
ATOM 2934 C C . SER A 1 369 ? -37.335 -15.966 23.847 1.00 64.81 369 SER A C 1
ATOM 2936 O O . SER A 1 369 ? -36.513 -15.990 22.934 1.00 64.81 369 SER A O 1
ATOM 2938 N N . ASP A 1 370 ? -36.965 -15.925 25.125 1.00 68.12 370 ASP A N 1
ATOM 2939 C CA . ASP A 1 370 ? -35.584 -15.900 25.611 1.00 68.12 370 ASP A CA 1
ATOM 2940 C C . ASP A 1 370 ? -34.841 -17.225 25.376 1.00 68.12 370 ASP A C 1
ATOM 2942 O O . ASP A 1 370 ? -33.620 -17.237 25.207 1.00 68.12 370 ASP A O 1
ATOM 2946 N N . GLN A 1 371 ? -35.558 -18.349 25.323 1.00 67.25 371 GLN A N 1
ATOM 2947 C CA . GLN A 1 371 ? -34.975 -19.649 25.003 1.00 67.25 371 GLN A CA 1
ATOM 2948 C C . GLN A 1 371 ? -34.714 -19.790 23.496 1.00 67.25 371 GLN A C 1
ATOM 2950 O O . GLN A 1 371 ? -33.668 -20.315 23.111 1.00 67.25 371 GLN A O 1
ATOM 2955 N N . ASN A 1 372 ? -35.593 -19.246 22.648 1.00 70.38 372 ASN A N 1
ATOM 2956 C CA . ASN A 1 372 ? -35.370 -19.189 21.198 1.00 70.38 372 ASN A CA 1
ATOM 2957 C C . ASN A 1 372 ? -34.148 -18.328 20.859 1.00 70.38 372 ASN A C 1
ATOM 2959 O O . ASN A 1 372 ? -33.283 -18.761 20.101 1.00 70.38 372 ASN A O 1
ATOM 2963 N N . GLU A 1 373 ? -34.015 -17.152 21.481 1.00 71.31 373 GLU A N 1
ATOM 2964 C CA . GLU A 1 373 ? -32.833 -16.304 21.298 1.00 71.31 373 GLU A CA 1
ATOM 2965 C C . GLU A 1 373 ? -31.534 -16.992 21.725 1.00 71.31 373 GLU A C 1
ATOM 2967 O O . GLU A 1 373 ? -30.514 -16.837 21.056 1.00 71.31 373 GLU A O 1
ATOM 2972 N N . LYS A 1 374 ? -31.549 -17.770 22.815 1.00 73.56 374 LYS A N 1
ATOM 2973 C CA . LYS A 1 374 ? -30.375 -18.545 23.250 1.00 73.56 374 LYS A CA 1
ATOM 2974 C C . LYS A 1 374 ? -29.991 -19.624 22.242 1.00 73.56 374 LYS A C 1
ATOM 2976 O O . LYS A 1 374 ? -28.805 -19.797 21.985 1.00 73.56 374 LYS A O 1
ATOM 2981 N N . ILE A 1 375 ? -30.967 -20.318 21.656 1.00 72.19 375 ILE A N 1
ATOM 2982 C CA . ILE A 1 375 ? -30.717 -21.328 20.615 1.00 72.19 375 ILE A CA 1
ATOM 2983 C C . ILE A 1 375 ? -30.126 -20.665 19.365 1.00 72.19 375 ILE A C 1
ATOM 2985 O O . ILE A 1 375 ? -29.149 -21.162 18.811 1.00 72.19 375 ILE A O 1
ATOM 2989 N N . ILE A 1 376 ? -30.657 -19.509 18.963 1.00 73.56 376 ILE A N 1
ATOM 2990 C CA . ILE A 1 376 ? -30.189 -18.759 17.791 1.00 73.56 376 ILE A CA 1
ATOM 2991 C C . ILE A 1 376 ? -28.779 -18.186 18.009 1.00 73.56 376 ILE A C 1
ATOM 2993 O O . ILE A 1 376 ? -27.915 -18.332 17.146 1.00 73.56 376 ILE A O 1
ATOM 2997 N N . LYS A 1 377 ? -28.510 -17.586 19.177 1.00 73.50 377 LYS A N 1
ATOM 2998 C CA . LYS A 1 377 ? -27.166 -17.113 19.561 1.00 73.50 377 LYS A CA 1
ATOM 2999 C C . LYS A 1 377 ? -26.173 -18.265 19.684 1.00 73.50 377 LYS A C 1
ATOM 3001 O O . LYS A 1 377 ? -25.020 -18.115 19.295 1.00 73.50 377 LYS A O 1
ATOM 3006 N N . GLY A 1 378 ? -26.629 -19.419 20.176 1.00 69.31 378 GLY A N 1
ATOM 3007 C CA . GLY A 1 378 ? -25.869 -20.662 20.145 1.00 69.31 378 GLY A CA 1
ATOM 3008 C C . GLY A 1 378 ? -25.463 -21.009 18.717 1.00 69.31 378 GLY A C 1
ATOM 3009 O O . GLY A 1 378 ? -24.280 -21.167 18.453 1.00 69.31 378 GLY A O 1
ATOM 3010 N N . TYR A 1 379 ? -26.412 -21.033 17.781 1.00 68.69 379 TYR A N 1
ATOM 3011 C CA . TYR A 1 379 ? -26.128 -21.344 16.381 1.00 68.69 379 TYR A CA 1
ATOM 3012 C C . TYR A 1 379 ? -25.102 -20.391 15.758 1.00 68.69 379 TYR A C 1
ATOM 3014 O O . TYR A 1 379 ? -24.144 -20.856 15.153 1.00 68.69 379 TYR A O 1
ATOM 3022 N N . ALA A 1 380 ? -25.241 -19.079 15.977 1.00 63.34 380 ALA A N 1
ATOM 3023 C CA . ALA A 1 380 ? -24.293 -18.081 15.478 1.00 63.34 380 ALA A CA 1
ATOM 3024 C C . ALA A 1 380 ? -22.876 -18.267 16.060 1.00 63.34 380 ALA A C 1
ATOM 3026 O O . ALA A 1 380 ? -21.897 -18.238 15.317 1.00 63.34 380 ALA A O 1
ATOM 3027 N N . ASN A 1 381 ? -22.761 -18.532 17.367 1.00 64.25 381 ASN A N 1
ATOM 3028 C CA . ASN A 1 381 ? -21.468 -18.770 18.016 1.00 64.25 381 ASN A CA 1
ATOM 3029 C C . ASN A 1 381 ? -20.848 -20.125 17.631 1.00 64.25 381 ASN A C 1
ATOM 3031 O O . ASN A 1 381 ? -19.634 -20.230 17.502 1.00 64.25 381 ASN A O 1
ATOM 3035 N N . PHE A 1 382 ? -21.643 -21.177 17.430 1.00 59.09 382 PHE A N 1
ATOM 3036 C CA . PHE A 1 382 ? -21.121 -22.488 17.031 1.00 59.09 382 PHE A CA 1
ATOM 3037 C C . PHE A 1 382 ? -20.708 -22.522 15.554 1.00 59.09 382 PHE A C 1
ATOM 3039 O O . PHE A 1 382 ? -19.681 -23.107 15.216 1.00 59.09 382 PHE A O 1
ATOM 3046 N N . ALA A 1 383 ? -21.483 -21.876 14.681 1.00 54.72 383 ALA A N 1
ATOM 3047 C CA . ALA A 1 383 ? -21.290 -21.913 13.237 1.00 54.72 383 ALA A CA 1
ATOM 3048 C C . ALA A 1 383 ? -20.061 -21.122 12.753 1.00 54.72 383 ALA A C 1
ATOM 3050 O O . ALA A 1 383 ? -19.471 -21.492 11.744 1.00 54.72 383 ALA A O 1
ATOM 3051 N N . ILE A 1 384 ? -19.657 -20.073 13.479 1.00 52.62 384 ILE A N 1
ATOM 3052 C CA . ILE A 1 384 ? -18.538 -19.196 13.090 1.00 52.62 384 ILE A CA 1
ATOM 3053 C C . ILE A 1 384 ? -17.186 -19.690 13.636 1.00 52.62 384 ILE A C 1
ATOM 3055 O O . ILE A 1 384 ? -16.169 -19.520 12.972 1.00 52.62 384 ILE A O 1
ATOM 3059 N N . TYR A 1 385 ? -17.149 -20.324 14.816 1.00 50.38 385 TYR A N 1
ATOM 3060 C CA . TYR A 1 385 ? -15.882 -20.630 15.504 1.00 50.38 385 TYR A CA 1
ATOM 3061 C C . TYR A 1 385 ? -15.384 -22.077 15.373 1.00 50.38 385 TYR A C 1
ATOM 3063 O O . TYR A 1 385 ? -14.211 -22.328 15.640 1.00 50.38 385 TYR A O 1
ATOM 3071 N N . LEU A 1 386 ? -16.239 -23.040 15.009 1.00 55.09 386 LEU A N 1
ATOM 3072 C CA . LEU A 1 386 ? -15.893 -24.471 15.078 1.00 55.09 386 LEU A CA 1
ATOM 3073 C C . LEU A 1 386 ? -15.946 -25.210 13.736 1.00 55.09 386 LEU A C 1
ATOM 3075 O O . LEU A 1 386 ? -15.525 -26.363 13.687 1.00 55.09 386 LEU A O 1
ATOM 3079 N N . ILE A 1 387 ? -16.460 -24.592 12.663 1.00 62.22 387 ILE A N 1
ATOM 3080 C CA . ILE A 1 387 ? -16.669 -25.271 11.375 1.00 62.22 387 ILE A CA 1
ATOM 3081 C C . ILE A 1 387 ? -16.035 -24.459 10.237 1.00 62.22 387 ILE A C 1
ATOM 3083 O O . ILE A 1 387 ? -16.676 -23.612 9.619 1.00 62.22 387 ILE A O 1
ATOM 3087 N N . GLU A 1 388 ? -14.763 -24.756 9.956 1.00 72.19 388 GLU A N 1
ATOM 3088 C CA . GLU A 1 388 ? -13.908 -24.106 8.941 1.00 72.19 388 GLU A CA 1
ATOM 3089 C C . GLU A 1 388 ? -14.547 -23.949 7.532 1.00 72.19 388 GLU A C 1
ATOM 3091 O O . GLU A 1 388 ? -14.299 -22.929 6.868 1.00 72.19 388 GLU A O 1
ATOM 3096 N N . PRO A 1 389 ? -15.401 -24.881 7.050 1.00 77.94 389 PRO A N 1
ATOM 3097 C CA . PRO A 1 389 ? -16.101 -24.727 5.772 1.00 77.94 389 PRO A CA 1
ATOM 3098 C C . PRO A 1 389 ? -17.098 -23.561 5.688 1.00 77.94 389 PRO A C 1
ATOM 3100 O O . PRO A 1 389 ? -17.341 -23.066 4.584 1.00 77.94 389 PRO A O 1
ATOM 3103 N N . MET A 1 390 ? -17.685 -23.105 6.802 1.00 79.81 390 MET A N 1
ATOM 3104 C CA . MET A 1 390 ? -18.693 -22.038 6.772 1.00 79.81 390 MET A CA 1
ATOM 3105 C C . MET A 1 390 ? -18.027 -20.656 6.745 1.00 79.81 390 MET A C 1
ATOM 3107 O O . MET A 1 390 ? -17.264 -20.309 7.638 1.00 79.81 390 MET A O 1
ATOM 3111 N N . LYS A 1 391 ? -18.320 -19.840 5.722 1.00 83.75 391 LYS A N 1
ATOM 3112 C CA . LYS A 1 391 ? -17.657 -18.536 5.511 1.00 83.75 391 LYS A CA 1
ATOM 3113 C C . LYS A 1 391 ? -18.445 -17.329 5.998 1.00 83.75 391 LYS A C 1
ATOM 3115 O O . LYS A 1 391 ? -17.855 -16.298 6.293 1.00 83.75 391 LYS A O 1
ATOM 3120 N N . ALA A 1 392 ? -19.768 -17.432 6.040 1.00 84.19 392 ALA A N 1
ATOM 3121 C CA . ALA A 1 392 ? -20.628 -16.381 6.570 1.00 84.19 392 ALA A CA 1
ATOM 3122 C C . ALA A 1 392 ? -21.938 -16.976 7.074 1.00 84.19 392 ALA A C 1
ATOM 3124 O O . ALA A 1 392 ? -22.411 -17.984 6.540 1.00 84.19 392 ALA A O 1
ATOM 3125 N N . PHE A 1 393 ? -22.530 -16.313 8.061 1.00 85.44 393 PHE A N 1
ATOM 3126 C CA . PHE A 1 393 ? -23.785 -16.715 8.667 1.00 85.44 393 PHE A CA 1
ATOM 3127 C C . PHE A 1 393 ? -24.656 -15.490 8.962 1.00 85.44 393 PHE A C 1
ATOM 3129 O O . PHE A 1 393 ? -24.221 -14.566 9.644 1.00 85.44 393 PHE A O 1
ATOM 3136 N N . HIS A 1 394 ? -25.893 -15.497 8.471 1.00 86.00 394 HIS A N 1
ATOM 3137 C CA . HIS A 1 394 ? -26.893 -14.460 8.719 1.00 86.00 394 HIS A CA 1
ATOM 3138 C C . HIS A 1 394 ? -28.219 -15.098 9.119 1.00 86.00 394 HIS A C 1
ATOM 3140 O O . HIS A 1 394 ? -28.517 -16.234 8.754 1.00 86.00 394 HIS A O 1
ATOM 3146 N N . TRP A 1 395 ? -29.058 -14.364 9.843 1.00 89.62 395 TRP A N 1
ATOM 3147 C CA . TRP A 1 395 ? -30.405 -14.821 10.164 1.00 89.62 395 TRP A CA 1
ATOM 3148 C C . TRP A 1 395 ? -31.355 -13.646 10.371 1.00 89.62 395 TRP A C 1
ATOM 3150 O O . TRP A 1 395 ? -30.925 -12.513 10.582 1.00 89.62 395 TRP A O 1
ATOM 3160 N N . GLY A 1 396 ? -32.655 -13.917 10.321 1.00 86.31 396 GLY A N 1
ATOM 3161 C CA . GLY A 1 396 ? -33.678 -12.912 10.576 1.00 86.31 396 GLY A CA 1
ATOM 3162 C C . GLY A 1 396 ? -35.060 -13.509 10.798 1.00 86.31 396 GLY A C 1
ATOM 3163 O O . GLY A 1 396 ? -35.298 -14.698 10.569 1.00 86.31 396 GLY A O 1
ATOM 3164 N N . THR A 1 397 ? -35.984 -12.666 11.250 1.00 90.06 397 THR A N 1
ATOM 3165 C CA . THR A 1 397 ? -37.402 -13.003 11.383 1.00 90.06 397 THR A CA 1
ATOM 3166 C C . THR A 1 397 ? -38.180 -12.584 10.138 1.00 90.06 397 THR A C 1
ATOM 3168 O O . THR A 1 397 ? -37.823 -11.639 9.436 1.00 90.06 397 THR A O 1
ATOM 3171 N N . ASN A 1 398 ? -39.249 -13.316 9.831 1.00 88.75 398 ASN A N 1
ATOM 3172 C CA . ASN A 1 398 ? -40.107 -13.024 8.693 1.00 88.75 398 ASN A CA 1
ATOM 3173 C C . ASN A 1 398 ? -40.798 -11.660 8.864 1.00 88.75 398 ASN A C 1
ATOM 3175 O O . ASN A 1 398 ? -41.539 -11.456 9.823 1.00 88.75 398 ASN A O 1
ATOM 3179 N N . VAL A 1 399 ? -40.611 -10.777 7.883 1.00 89.56 399 VAL A N 1
ATOM 3180 C CA . VAL A 1 399 ? -41.246 -9.448 7.792 1.00 89.56 399 VAL A CA 1
ATOM 3181 C C . VAL A 1 399 ? -42.129 -9.302 6.544 1.00 89.56 399 VAL A C 1
ATOM 3183 O O . VAL A 1 399 ? -42.494 -8.192 6.161 1.00 89.56 399 VAL A O 1
ATOM 3186 N N . SER A 1 400 ? -42.458 -10.411 5.871 1.00 85.56 400 SER A N 1
ATOM 3187 C CA . SER A 1 400 ? -43.278 -10.384 4.653 1.00 85.56 400 SER A CA 1
ATOM 3188 C C . SER A 1 400 ? -44.705 -9.897 4.924 1.00 85.56 400 SER A C 1
ATOM 3190 O O . SER A 1 400 ? -45.362 -10.326 5.872 1.00 85.56 400 SER A O 1
ATOM 3192 N N . ILE A 1 401 ? -45.201 -9.029 4.039 1.00 88.25 401 ILE A N 1
ATOM 3193 C CA . ILE A 1 401 ? -46.577 -8.502 4.077 1.00 88.25 401 ILE A CA 1
ATOM 3194 C C . ILE A 1 401 ? -47.553 -9.324 3.226 1.00 88.25 401 ILE A C 1
ATOM 3196 O O . ILE A 1 401 ? -48.763 -9.227 3.393 1.00 88.25 401 ILE A O 1
ATOM 3200 N N . GLU A 1 402 ? -47.031 -10.155 2.323 1.00 83.62 402 GLU A N 1
ATOM 3201 C CA . GLU A 1 402 ? -47.821 -10.912 1.342 1.00 83.62 402 GLU A CA 1
ATOM 3202 C C . GLU A 1 402 ? -48.527 -12.138 1.948 1.00 83.62 402 GLU A C 1
ATOM 3204 O O . GLU A 1 402 ? -49.300 -12.804 1.270 1.00 83.62 402 GLU A O 1
ATOM 3209 N N . ASN A 1 403 ? -48.291 -12.442 3.231 1.00 86.69 403 ASN A N 1
ATOM 3210 C CA . ASN A 1 403 ? -48.915 -13.549 3.971 1.00 86.69 403 ASN A CA 1
ATOM 3211 C C . ASN A 1 403 ? -48.741 -14.943 3.316 1.00 86.69 403 ASN A C 1
ATOM 3213 O O . ASN A 1 403 ? -49.543 -15.853 3.519 1.00 86.69 403 ASN A O 1
ATOM 3217 N N . LEU A 1 404 ? -47.667 -15.131 2.540 1.00 88.69 404 LEU A N 1
ATOM 3218 C CA . LEU A 1 404 ? -47.337 -16.388 1.847 1.00 88.69 404 LEU A CA 1
ATOM 3219 C C . LEU A 1 404 ? -46.284 -17.239 2.574 1.00 88.69 404 LEU A C 1
ATOM 3221 O O . LEU A 1 404 ? -45.825 -18.249 2.053 1.00 88.69 404 LEU A O 1
ATOM 3225 N N . HIS A 1 405 ? -45.917 -16.877 3.801 1.00 88.12 405 HIS A N 1
ATOM 3226 C CA . HIS A 1 405 ? -44.814 -17.492 4.546 1.00 88.12 405 HIS A CA 1
ATOM 3227 C C . HIS A 1 405 ? -45.102 -18.909 5.087 1.00 88.12 405 HIS A C 1
ATOM 3229 O O . HIS A 1 405 ? -44.256 -19.482 5.768 1.00 88.12 405 HIS A O 1
ATOM 3235 N N . GLN A 1 406 ? -46.287 -19.489 4.840 1.00 91.31 406 GLN A N 1
ATOM 3236 C CA . GLN A 1 406 ? -46.663 -20.869 5.226 1.00 91.31 406 GLN A CA 1
ATOM 3237 C C . GLN A 1 406 ? -46.466 -21.205 6.725 1.00 91.31 406 GLN A C 1
ATOM 3239 O O . GLN A 1 406 ? -46.331 -22.367 7.130 1.00 91.31 406 GLN A O 1
ATOM 3244 N N . GLY A 1 407 ? -46.462 -20.175 7.576 1.00 89.69 407 GLY A N 1
ATOM 3245 C CA . GLY A 1 407 ? -46.208 -20.290 9.011 1.00 89.69 407 GLY A CA 1
ATOM 3246 C C . GLY A 1 407 ? -44.730 -20.371 9.413 1.00 89.69 407 GLY A C 1
ATOM 3247 O O . GLY A 1 407 ? -44.464 -20.490 10.606 1.00 89.69 407 GLY A O 1
ATOM 3248 N N . PHE A 1 408 ? -43.775 -20.284 8.480 1.00 92.94 408 PHE A N 1
ATOM 3249 C CA . PHE A 1 408 ? -42.366 -20.059 8.815 1.00 92.94 408 PHE A CA 1
ATOM 3250 C C . PHE A 1 408 ? -42.180 -18.656 9.389 1.00 92.94 408 PHE A C 1
ATOM 3252 O O . PHE A 1 408 ? -42.887 -17.715 9.020 1.00 92.94 408 PHE A O 1
ATOM 3259 N N . THR A 1 409 ? -41.253 -18.540 10.336 1.00 90.38 409 THR A N 1
ATOM 3260 C CA . THR A 1 409 ? -41.057 -17.319 11.136 1.00 90.38 409 THR A CA 1
ATOM 3261 C C . THR A 1 409 ? -39.617 -16.837 11.137 1.00 90.38 409 THR A C 1
ATOM 3263 O O . THR A 1 409 ? -39.398 -15.656 11.371 1.00 90.38 409 THR A O 1
ATOM 3266 N N . HIS A 1 410 ? -38.655 -17.722 10.871 1.00 91.06 410 HIS A N 1
ATOM 3267 C CA . HIS A 1 410 ? -37.229 -17.418 10.881 1.00 91.06 410 HIS A CA 1
ATOM 3268 C C . HIS A 1 410 ? -36.569 -17.933 9.604 1.00 91.06 410 HIS A C 1
ATOM 3270 O O . HIS A 1 410 ? -36.959 -18.986 9.091 1.00 91.06 410 HIS A O 1
ATOM 3276 N N . VAL A 1 411 ? -35.563 -17.201 9.136 1.00 91.81 411 VAL A N 1
ATOM 3277 C CA . VAL A 1 411 ? -34.645 -17.594 8.068 1.00 91.81 411 VAL A CA 1
ATOM 3278 C C . VAL A 1 411 ? -33.220 -17.561 8.601 1.00 91.81 411 VAL A C 1
ATOM 3280 O O . VAL A 1 411 ? -32.849 -16.640 9.326 1.00 91.81 411 VAL A O 1
ATOM 3283 N N . PHE A 1 412 ? -32.435 -18.563 8.235 1.00 90.19 412 PHE A N 1
ATOM 3284 C CA . PHE A 1 412 ? -31.011 -18.662 8.508 1.00 90.19 412 PHE A CA 1
ATOM 3285 C C . PHE A 1 412 ? -30.304 -18.914 7.178 1.00 90.19 412 PHE A C 1
ATOM 3287 O O . PHE A 1 412 ? -30.729 -19.773 6.409 1.00 90.19 412 PHE A O 1
ATOM 3294 N N . GLU A 1 413 ? -29.258 -18.153 6.892 1.00 91.44 413 GLU A N 1
ATOM 3295 C CA . GLU A 1 413 ? -28.472 -18.239 5.668 1.00 91.44 413 GLU A CA 1
ATOM 3296 C C . GLU A 1 413 ? -27.005 -18.481 6.024 1.00 91.44 413 GLU A C 1
ATOM 3298 O O . GLU A 1 413 ? -26.360 -17.638 6.649 1.00 91.44 413 GLU A O 1
ATOM 3303 N N . SER A 1 414 ? -26.464 -19.605 5.565 1.00 89.88 414 SER A N 1
ATOM 3304 C CA . SER A 1 414 ? -25.040 -19.926 5.636 1.00 89.88 414 SER A CA 1
ATOM 3305 C C . SER A 1 414 ? -24.413 -19.869 4.243 1.00 89.88 414 SER A C 1
ATOM 3307 O O . SER A 1 414 ? -25.034 -20.237 3.243 1.00 89.88 414 SER A O 1
ATOM 3309 N N . THR A 1 415 ? -23.168 -19.401 4.166 1.00 89.81 415 THR A N 1
ATOM 3310 C CA . THR A 1 415 ? -22.410 -19.290 2.911 1.00 89.81 415 THR A CA 1
ATOM 3311 C C . THR A 1 415 ? -21.221 -20.240 2.910 1.00 89.81 415 THR A C 1
ATOM 3313 O O . THR A 1 415 ? -20.418 -20.220 3.843 1.00 89.81 415 THR A O 1
ATOM 3316 N N . PHE A 1 416 ? -21.092 -21.015 1.836 1.00 88.81 416 PHE A N 1
ATOM 3317 C CA . PHE A 1 416 ? -20.021 -21.980 1.605 1.00 88.81 416 PHE A CA 1
ATOM 3318 C C . PHE A 1 416 ? -19.337 -21.713 0.261 1.00 88.81 416 PHE A C 1
ATOM 3320 O O . PHE A 1 416 ? -19.940 -21.159 -0.661 1.00 88.81 416 PHE A O 1
ATOM 3327 N N . GLU A 1 417 ? -18.072 -22.115 0.145 1.00 87.06 417 GLU A N 1
ATOM 3328 C CA . GLU A 1 417 ? -17.304 -22.000 -1.106 1.00 87.06 417 GLU A CA 1
ATOM 3329 C C . GLU A 1 417 ? -17.494 -23.202 -2.044 1.00 87.06 417 GLU A C 1
ATOM 3331 O O . GLU A 1 417 ? -17.010 -23.158 -3.172 1.00 87.06 417 GLU A O 1
ATOM 3336 N N . SER A 1 418 ? -18.170 -24.270 -1.597 1.00 86.56 418 SER A N 1
ATOM 3337 C CA . SER A 1 418 ? -18.482 -25.442 -2.423 1.00 86.56 418 SER A CA 1
ATOM 3338 C C . SER A 1 418 ? -19.602 -26.309 -1.829 1.00 86.56 418 SER A C 1
ATOM 3340 O O . SER A 1 418 ? -19.990 -26.145 -0.669 1.00 86.56 418 SER A O 1
ATOM 3342 N N . THR A 1 419 ? -20.125 -27.254 -2.620 1.00 86.44 419 THR A N 1
ATOM 3343 C CA . THR A 1 419 ? -21.108 -28.256 -2.168 1.00 86.44 419 THR A CA 1
ATOM 3344 C C . THR A 1 419 ? -20.503 -29.270 -1.200 1.00 86.44 419 THR A C 1
ATOM 3346 O O . THR A 1 419 ? -21.187 -29.758 -0.303 1.00 86.44 419 THR A O 1
ATOM 3349 N N . GLU A 1 420 ? -19.210 -29.551 -1.332 1.00 87.25 420 GLU A N 1
ATOM 3350 C CA . GLU A 1 420 ? -18.462 -30.438 -0.438 1.00 87.25 420 GLU A CA 1
ATOM 3351 C C . GLU A 1 420 ? -18.322 -29.799 0.945 1.00 87.25 420 GLU A C 1
ATOM 3353 O O . GLU A 1 420 ? -18.516 -30.480 1.947 1.00 87.25 420 GLU A O 1
ATOM 3358 N N . GLY A 1 421 ? -18.114 -28.478 1.008 1.00 86.00 421 GLY A N 1
ATOM 3359 C CA . GLY A 1 421 ? -18.096 -27.739 2.271 1.00 86.00 421 GLY A CA 1
ATOM 3360 C C . GLY A 1 421 ? -19.423 -27.824 3.034 1.00 86.00 421 GLY A C 1
ATOM 3361 O O . GLY A 1 421 ? -19.420 -27.912 4.262 1.00 86.00 421 GLY A O 1
ATOM 3362 N N . VAL A 1 422 ? -20.559 -27.878 2.323 1.00 86.25 422 VAL A N 1
ATOM 3363 C CA . VAL A 1 422 ? -21.870 -28.145 2.941 1.00 86.25 422 VAL A CA 1
ATOM 3364 C C . VAL A 1 422 ? -21.925 -29.573 3.489 1.00 86.25 422 VAL A C 1
ATOM 3366 O O . VAL A 1 422 ? -22.376 -29.777 4.612 1.00 86.25 422 VAL A O 1
ATOM 3369 N N . ALA A 1 423 ? -21.444 -30.570 2.739 1.00 86.88 423 ALA A N 1
ATOM 3370 C CA . ALA A 1 423 ? -21.438 -31.963 3.190 1.00 86.88 423 ALA A CA 1
ATOM 3371 C C . ALA A 1 423 ? -20.550 -32.174 4.432 1.00 86.88 423 ALA A C 1
ATOM 3373 O O . ALA A 1 423 ? -20.965 -32.838 5.386 1.00 86.88 423 ALA A O 1
ATOM 3374 N N . GLU A 1 424 ? -19.364 -31.562 4.456 1.00 85.94 424 GLU A N 1
ATOM 3375 C CA . GLU A 1 424 ? -18.471 -31.546 5.616 1.00 85.94 424 GLU A CA 1
ATOM 3376 C C . GLU A 1 424 ? -19.154 -30.903 6.825 1.00 85.94 424 GLU A C 1
ATOM 3378 O O . GLU A 1 424 ? -19.204 -31.518 7.890 1.00 85.94 424 GLU A O 1
ATOM 3383 N N . TYR A 1 425 ? -19.773 -29.733 6.639 1.00 84.75 425 TYR A N 1
ATOM 3384 C CA . TYR A 1 425 ? -20.566 -29.064 7.669 1.00 84.75 425 TYR A CA 1
ATOM 3385 C C . TYR A 1 425 ? -21.682 -29.961 8.219 1.00 84.75 425 TYR A C 1
ATOM 3387 O O . TYR A 1 425 ? -21.778 -30.133 9.432 1.00 84.75 425 TYR A O 1
ATOM 3395 N N . VAL A 1 426 ? -22.475 -30.595 7.349 1.00 85.00 426 VAL A N 1
ATOM 3396 C CA . VAL A 1 426 ? -23.591 -31.460 7.763 1.00 85.00 426 VAL A CA 1
ATOM 3397 C C . VAL A 1 426 ? -23.096 -32.679 8.549 1.00 85.00 426 VAL A C 1
ATOM 3399 O O . VAL A 1 426 ? -23.732 -33.084 9.525 1.00 85.00 426 VAL A O 1
ATOM 3402 N N . SER A 1 427 ? -21.957 -33.249 8.152 1.00 84.38 427 SER A N 1
ATOM 3403 C CA . SER A 1 427 ? -21.358 -34.424 8.798 1.00 84.38 427 SER A CA 1
ATOM 3404 C C . SER A 1 427 ? -20.555 -34.113 10.068 1.00 84.38 427 SER A C 1
ATOM 3406 O O . SER A 1 427 ? -20.215 -35.033 10.815 1.00 84.38 427 SER A O 1
ATOM 3408 N N . HIS A 1 428 ? -20.265 -32.837 10.342 1.00 83.56 428 HIS A N 1
ATOM 3409 C CA . HIS A 1 428 ? -19.415 -32.441 11.457 1.00 83.56 428 HIS A CA 1
ATOM 3410 C C . HIS A 1 428 ? -20.065 -32.795 12.813 1.00 83.56 428 HIS A C 1
ATOM 3412 O O . HIS A 1 428 ? -21.219 -32.423 13.046 1.00 83.56 428 HIS A O 1
ATOM 3418 N N . PRO A 1 429 ? -19.352 -33.440 13.761 1.00 81.69 429 PRO A N 1
ATOM 3419 C CA . PRO A 1 429 ? -19.934 -33.880 15.035 1.00 81.69 429 PRO A CA 1
ATOM 3420 C C . PRO A 1 429 ? -20.625 -32.762 15.826 1.00 81.69 429 PRO A C 1
ATOM 3422 O O . PRO A 1 429 ? -21.721 -32.959 16.347 1.00 81.69 429 PRO A O 1
ATOM 3425 N N . ALA A 1 430 ? -20.028 -31.565 15.850 1.00 77.44 430 ALA A N 1
ATOM 3426 C CA . ALA A 1 430 ? -20.611 -30.404 16.525 1.00 77.44 430 ALA A CA 1
ATOM 3427 C C . ALA A 1 430 ? -21.896 -29.900 15.842 1.00 77.44 430 ALA A C 1
ATOM 3429 O O . ALA A 1 430 ? -22.830 -29.474 16.521 1.00 77.44 430 ALA A O 1
ATOM 3430 N N . HIS A 1 431 ? -21.970 -29.981 14.506 1.00 82.75 431 HIS A N 1
ATOM 3431 C CA . HIS A 1 431 ? -23.201 -29.666 13.784 1.00 82.75 431 HIS A CA 1
ATOM 3432 C C . HIS A 1 431 ? -24.286 -30.689 14.115 1.00 82.75 431 HIS A C 1
ATOM 3434 O O . HIS A 1 431 ? -25.401 -30.292 14.421 1.00 82.75 431 HIS A O 1
ATOM 3440 N N . VAL A 1 432 ? -23.969 -31.988 14.115 1.00 82.62 432 VAL A N 1
ATOM 3441 C CA . VAL A 1 432 ? -24.939 -33.050 14.429 1.00 82.62 432 VAL A CA 1
ATOM 3442 C C . VAL A 1 432 ? -25.509 -32.886 15.841 1.00 82.62 432 VAL A C 1
ATOM 3444 O O . VAL A 1 432 ? -26.721 -32.991 16.038 1.00 82.62 432 VAL A O 1
ATOM 3447 N N . GLU A 1 433 ? -24.661 -32.589 16.826 1.00 80.19 433 GLU A N 1
ATOM 3448 C CA . GLU A 1 433 ? -25.093 -32.337 18.203 1.00 80.19 433 GLU A CA 1
ATOM 3449 C C . GLU A 1 433 ? -26.029 -31.124 18.292 1.00 80.19 433 GLU A C 1
ATOM 3451 O O . GLU A 1 433 ? -27.118 -31.213 18.868 1.00 80.19 433 GLU A O 1
ATOM 3456 N N . PHE A 1 434 ? -25.658 -30.012 17.653 1.00 80.56 434 PHE A N 1
ATOM 3457 C CA . PHE A 1 434 ? -26.493 -28.817 17.625 1.00 80.56 434 PHE A CA 1
ATOM 3458 C C . PHE A 1 434 ? -27.797 -29.030 16.844 1.00 80.56 434 PHE A C 1
ATOM 3460 O O . PHE A 1 434 ? -28.862 -28.608 17.292 1.00 80.56 434 PHE A O 1
ATOM 3467 N N . ALA A 1 435 ? -27.744 -29.711 15.700 1.00 83.12 435 ALA A N 1
ATOM 3468 C CA . ALA A 1 435 ? -28.903 -30.013 14.872 1.00 83.12 435 ALA A CA 1
ATOM 3469 C C . ALA A 1 435 ? -29.950 -30.793 15.673 1.00 83.12 435 ALA A C 1
ATOM 3471 O O . ALA A 1 435 ? -31.136 -30.490 15.574 1.00 83.12 435 ALA A O 1
ATOM 3472 N N . ASN A 1 436 ? -29.535 -31.717 16.545 1.00 85.38 436 ASN A N 1
ATOM 3473 C CA . ASN A 1 436 ? -30.454 -32.423 17.440 1.00 85.38 436 ASN A CA 1
ATOM 3474 C C . ASN A 1 436 ? -31.153 -31.478 18.435 1.00 85.38 436 ASN A C 1
ATOM 3476 O O . ASN A 1 436 ? -32.364 -31.590 18.640 1.00 85.38 436 ASN A O 1
ATOM 3480 N N . LEU A 1 437 ? -30.423 -30.521 19.021 1.00 82.62 437 LEU A N 1
ATOM 3481 C CA . LEU A 1 437 ? -31.000 -29.502 19.909 1.00 82.62 437 LEU A CA 1
ATOM 3482 C C . LEU A 1 437 ? -31.964 -28.574 19.157 1.00 82.62 437 LEU A C 1
ATOM 3484 O O . LEU A 1 437 ? -33.056 -28.274 19.643 1.00 82.62 437 LEU A O 1
ATOM 3488 N N . PHE A 1 438 ? -31.580 -28.146 17.956 1.00 84.00 438 PHE A N 1
ATOM 3489 C CA . PHE A 1 438 ? -32.366 -27.249 17.120 1.00 84.00 438 PHE A CA 1
ATOM 3490 C C . PHE A 1 438 ? -33.649 -27.916 16.610 1.00 84.00 438 PHE A C 1
ATOM 3492 O O . PHE A 1 438 ? -34.739 -27.366 16.772 1.00 84.00 438 PHE A O 1
ATOM 3499 N N . LEU A 1 439 ? -33.549 -29.138 16.074 1.00 85.19 439 LEU A N 1
ATOM 3500 C CA . LEU A 1 439 ? -34.688 -29.928 15.595 1.00 85.19 439 LEU A CA 1
ATOM 3501 C C . LEU A 1 439 ? -35.686 -30.249 16.716 1.00 85.19 439 LEU A C 1
ATOM 3503 O O . LEU A 1 439 ? -36.890 -30.323 16.471 1.00 85.19 439 LEU A O 1
ATOM 3507 N N . ALA A 1 440 ? -35.223 -30.371 17.964 1.00 87.12 440 ALA A N 1
ATOM 3508 C CA . ALA A 1 440 ? -36.109 -30.541 19.111 1.00 87.12 440 ALA A CA 1
ATOM 3509 C C . ALA A 1 440 ? -36.965 -29.291 19.403 1.00 87.12 440 ALA A C 1
ATOM 3511 O O . ALA A 1 440 ? -38.098 -29.431 19.882 1.00 87.12 440 ALA A O 1
ATOM 3512 N N . ALA A 1 441 ? -36.467 -28.090 19.090 1.00 84.69 441 ALA A N 1
ATOM 3513 C CA . ALA A 1 441 ? -37.130 -26.812 19.359 1.00 84.69 441 ALA A CA 1
ATOM 3514 C C . ALA A 1 441 ? -38.066 -26.336 18.230 1.00 84.69 441 ALA A C 1
ATOM 3516 O O . ALA A 1 441 ? -38.950 -25.506 18.466 1.00 84.69 441 ALA A O 1
ATOM 3517 N N . VAL A 1 442 ? -37.921 -26.866 17.012 1.00 87.25 442 VAL A N 1
ATOM 3518 C CA . VAL A 1 442 ? -38.713 -26.446 15.845 1.00 87.25 442 VAL A CA 1
ATOM 3519 C C . VAL A 1 442 ? -39.894 -27.379 15.556 1.00 87.25 442 VAL A C 1
ATOM 3521 O O . VAL A 1 442 ? -39.832 -28.592 15.723 1.00 87.25 442 VAL A O 1
ATOM 3524 N N . GLU A 1 443 ? -41.019 -26.789 15.159 1.00 90.88 443 GLU A N 1
ATOM 3525 C CA . GLU A 1 443 ? -42.226 -27.467 14.672 1.00 90.88 443 GLU A CA 1
ATOM 3526 C C . GLU A 1 443 ? -42.123 -27.765 13.172 1.00 90.88 443 GLU A C 1
ATOM 3528 O O . GLU A 1 443 ? -42.579 -28.807 12.709 1.00 90.88 443 GLU A O 1
ATOM 3533 N N . LYS A 1 444 ? -41.529 -26.840 12.408 1.00 90.38 444 LYS A N 1
ATOM 3534 C CA . LYS A 1 444 ? -41.309 -26.983 10.966 1.00 90.38 444 LYS A CA 1
ATOM 3535 C C . LYS A 1 444 ? -39.910 -26.518 10.605 1.00 90.38 444 LYS A C 1
ATOM 3537 O O . LYS A 1 444 ? -39.462 -25.488 11.107 1.00 90.38 444 LYS A O 1
ATOM 3542 N N . VAL A 1 445 ? -39.277 -27.239 9.687 1.00 92.25 445 VAL A N 1
ATOM 3543 C CA . VAL A 1 445 ? -37.984 -26.884 9.107 1.00 92.25 445 VAL A CA 1
ATOM 3544 C C . VAL A 1 445 ? -37.984 -27.202 7.614 1.00 92.25 445 VAL A C 1
ATOM 3546 O O . VAL A 1 445 ? -38.502 -28.239 7.203 1.00 92.25 445 VAL A O 1
ATOM 3549 N N . ILE A 1 446 ? -37.439 -26.297 6.808 1.00 93.12 446 ILE A N 1
ATOM 3550 C CA . ILE A 1 446 ? -37.113 -26.522 5.396 1.00 93.12 446 ILE A CA 1
ATOM 3551 C C . ILE A 1 446 ? -35.675 -26.075 5.190 1.00 93.12 446 ILE A C 1
ATOM 3553 O O . ILE A 1 446 ? -35.287 -25.027 5.695 1.00 93.12 446 ILE A O 1
ATOM 3557 N N . VAL A 1 447 ? -34.913 -26.866 4.443 1.00 92.56 447 VAL A N 1
ATOM 3558 C CA . VAL A 1 447 ? -33.525 -26.576 4.084 1.00 92.56 447 VAL A CA 1
ATOM 3559 C C . VAL A 1 447 ? -33.406 -26.580 2.566 1.00 92.56 447 VAL A C 1
ATOM 3561 O O . VAL A 1 447 ? -33.957 -27.464 1.909 1.00 92.56 447 VAL A O 1
ATOM 3564 N N . ILE A 1 448 ? -32.725 -25.579 2.015 1.00 92.44 448 ILE A N 1
ATOM 3565 C CA . ILE A 1 448 ? -32.480 -25.417 0.584 1.00 92.44 448 ILE A CA 1
ATOM 3566 C C . ILE A 1 448 ? -31.018 -25.036 0.383 1.00 92.44 448 ILE A C 1
ATOM 3568 O O . ILE A 1 448 ? -30.589 -23.976 0.832 1.00 92.44 448 ILE A O 1
ATOM 3572 N N . ASP A 1 449 ? -30.300 -25.861 -0.369 1.00 92.88 449 ASP A N 1
ATOM 3573 C CA . ASP A 1 449 ? -28.976 -25.531 -0.881 1.00 92.88 449 ASP A CA 1
ATOM 3574 C C . ASP A 1 449 ? -29.099 -25.082 -2.332 1.00 92.88 449 ASP A C 1
ATOM 3576 O O . ASP A 1 449 ? -29.694 -25.773 -3.162 1.00 92.88 449 ASP A O 1
ATOM 3580 N N . TYR A 1 450 ? -28.550 -23.914 -2.655 1.00 91.12 450 TYR A N 1
ATOM 3581 C CA . TYR A 1 450 ? -28.558 -23.414 -4.023 1.00 91.12 450 TYR A CA 1
ATOM 3582 C C . TYR A 1 450 ? -27.292 -22.634 -4.360 1.00 91.12 450 TYR A C 1
ATOM 3584 O O . TYR A 1 450 ? -26.645 -22.033 -3.503 1.00 91.12 450 TYR A O 1
ATOM 3592 N N . LYS A 1 451 ? -26.957 -22.622 -5.649 1.00 91.50 451 LYS A N 1
ATOM 3593 C CA . LYS A 1 451 ? -25.921 -21.759 -6.216 1.00 91.50 451 LYS A CA 1
ATOM 3594 C C . LYS A 1 451 ? -26.601 -20.503 -6.773 1.00 91.50 451 LYS A C 1
ATOM 3596 O O . LYS A 1 451 ? -27.428 -20.635 -7.683 1.00 91.50 451 LYS A O 1
ATOM 3601 N N . PRO A 1 452 ? -26.330 -19.294 -6.244 1.00 88.06 452 PRO A N 1
ATOM 3602 C CA . PRO A 1 452 ? -26.948 -18.074 -6.747 1.00 88.06 452 PRO A CA 1
ATOM 3603 C C . PRO A 1 452 ? -26.626 -17.867 -8.229 1.00 88.06 452 PRO A C 1
ATOM 3605 O O . PRO A 1 452 ? -25.468 -17.730 -8.611 1.00 88.06 452 PRO A O 1
ATOM 3608 N N . THR A 1 453 ? -27.659 -17.829 -9.071 1.00 84.06 453 THR A N 1
ATOM 3609 C CA . THR A 1 453 ? -27.520 -17.546 -10.505 1.00 84.06 453 THR A CA 1
ATOM 3610 C C . THR A 1 453 ? -28.056 -16.146 -10.772 1.00 84.06 453 THR A C 1
ATOM 3612 O O . THR A 1 453 ? -29.265 -15.922 -10.745 1.00 84.06 453 THR A O 1
ATOM 3615 N N . ALA A 1 454 ? -27.159 -15.184 -10.988 1.00 79.81 454 ALA A N 1
ATOM 3616 C CA . ALA A 1 454 ? -27.547 -13.806 -11.270 1.00 79.81 454 ALA A CA 1
ATOM 3617 C C . ALA A 1 454 ? -27.946 -13.645 -12.744 1.00 79.81 454 ALA A C 1
ATOM 3619 O O . ALA A 1 454 ? -27.129 -13.845 -13.643 1.00 79.81 454 ALA A O 1
ATOM 3620 N N . VAL A 1 455 ? -29.186 -13.224 -12.995 1.00 78.94 455 VAL A N 1
ATOM 3621 C CA . VAL A 1 455 ? -29.608 -12.713 -14.305 1.00 78.94 455 VAL A CA 1
ATOM 3622 C C . VAL A 1 455 ? -29.302 -11.218 -14.320 1.00 78.94 455 VAL A C 1
ATOM 3624 O O . VAL A 1 455 ? -29.881 -10.465 -13.539 1.00 78.94 455 VAL A O 1
ATOM 3627 N N . ARG A 1 456 ? -28.357 -10.785 -15.162 1.00 68.62 456 ARG A N 1
ATOM 3628 C CA . ARG A 1 456 ? -28.073 -9.356 -15.362 1.00 68.62 456 ARG A CA 1
ATOM 3629 C C . ARG A 1 456 ? -29.232 -8.761 -16.168 1.00 68.62 456 ARG A C 1
ATOM 3631 O O . ARG A 1 456 ? -29.369 -9.099 -17.342 1.00 68.62 456 ARG A O 1
ATOM 3638 N N . LEU A 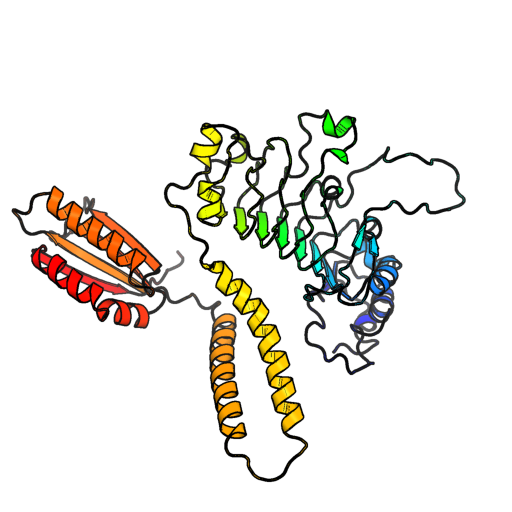1 457 ? -30.078 -7.972 -15.507 1.00 46.94 457 LEU A N 1
ATOM 3639 C CA . LEU A 1 457 ? -31.215 -7.262 -16.104 1.00 46.94 457 LEU A CA 1
ATOM 3640 C C . LEU A 1 457 ? -30.814 -5.876 -16.604 1.00 46.94 457 LEU A C 1
ATOM 3642 O O . LEU A 1 457 ? -29.971 -5.239 -15.930 1.00 46.94 457 LEU A O 1
#

Foldseek 3Di:
DDAAPPLLVPQQDAEEEQVVPPVPPDQPDPGDCQNDACSVVVSQLSHPRHQADAHEAEAQNSLVSQLVHPSSLHHYAHYEYEYEDAAEEAAPVSNQSNQRHAEYAYEWHPDPPDNIYEHDHDDPPPPDPDDDDPDDVPDQDQTQQNHAYYHAYAAHQDQEQQVLLSNQNHAEYAHEHYARHQEHHDLVPDDPVLNPPPQRDSCQNYAYAHDEQHANHQYHDPAAHAHLRHQEYEEYNHVNHQEDSHDLNNLNVLRYYYQYAPVSLVRHDYPDPNRCVSHPDPDHPHCPCVVVVVCVVVVVVVLVVVVVVLVVVPPDDDDPPPPSVVVVVVVCVVVVVVVCVVVCVVVPVVDQQKKKKKKWFAFDPPDDPVVVVVLVVVCVVCQPPPQVQWDDKDKDFDPDPVPPSVRTTMMIMTIGSDPVSVVSCCPPPSNVVSVVVVVVGTPDMDIDMDGDDDDDD

Secondary structure (DSSP, 8-state):
---TTTTTT-TT--EEE-TTTTTT--TT-TT-TTTSTTHHHHHHHT-TT--EEEEEEESHHHHHHHHTSHHHHHHEEEEEEE--SSS-EEEGGGGTT-TT--EEEEE--S-TTS-PBEEE--------SS-----TT-------TT--EEEEES-B--SB-GGGGG-TT--EEEEES-TT--BSS-GGGS-HHHHH-TT--TTTT--EEEEES-TT--BS-SS-B--TT--EEEEES-TT--B--B-GGGGGGGT-EEEE-HHHHHHPBPSSHHHHHHHS-SS----TTHHHHHHHHHHHHHHHHHHHHHHHTSSS--S--SHHHHHHHHHHHHHHHHHHHHHHHHS--S----EEEEEEEEEPTT--HHHHHHHHHHHHHHHHHS-TTEEEEEEEE---SSS-STT--EEEEEEESSHHHHHHHHH-HHHHHHHHHHHHHEEEEEEEEE-------

Organism: Hevea brasiliensis (NCBI:txid3981)

Radius of gyration: 28.76 Å; chains: 1; bounding box: 79×78×61 Å

InterPro domains:
  IPR011008 Dimeric alpha-beta barrel [SSF54909] (354-452)
  IPR013097 Stress responsive alpha+beta-barrel [PF07876] (355-451)
  IPR013097 Stress responsive alpha+beta-barrel [PS51502] (355-450)
  IPR013097 Stress responsive alpha+beta-barrel [SM00886] (355-452)
  IPR032675 Leucine-rich repeat domain superfamily [G3DSA:3.80.10.10] (1-256)
  IPR044662 Stress-response A/B barrel domain-containing protein HS1/DABB1-like [PTHR33178] (352-453)
  IPR057135 Disease resistance protein At4g27190-like, leucine-rich repeats [PF23247] (137-244)